Protein 5HEE (pdb70)

Structure (mmCIF, N/CA/C/O backbone):
data_5HEE
#
_entry.id   5HEE
#
_cell.length_a   74.373
_cell.length_b   42.543
_cell.length_c   143.506
_cell.angle_alpha   90.00
_cell.angle_beta   94.47
_cell.angle_gamma   90.00
#
_symmetry.space_group_name_H-M   'C 1 2 1'
#
loop_
_entity.id
_entity.type
_entity.pdbx_description
1 polymer 'Putative uncharacterized protein, TK2203 protein'
2 non-polymer 'ZINC ION'
3 non-polymer GLYCEROL
4 water water
#
loop_
_atom_site.group_PDB
_atom_site.id
_atom_site.type_symbol
_atom_site.label_atom_id
_atom_site.label_alt_id
_atom_site.label_comp_id
_atom_site.label_asym_id
_atom_site.label_entity_id
_atom_site.label_seq_id
_atom_site.pdbx_PDB_ins_code
_atom_site.Cartn_x
_atom_site.Cartn_y
_atom_site.Cartn_z
_atom_site.occupancy
_atom_site.B_iso_or_equiv
_atom_site.auth_seq_id
_atom_site.auth_comp_id
_atom_site.auth_asym_id
_atom_site.auth_atom_id
_atom_site.pdbx_PDB_model_num
ATOM 1 N N . MET A 1 1 ? 71.233 9.926 22.041 1.00 18.22 1 MET A N 1
ATOM 2 C CA . MET A 1 1 ? 71.284 9.944 20.584 1.00 19.08 1 MET A CA 1
ATOM 3 C C . MET A 1 1 ? 69.876 9.697 20.044 1.00 18.97 1 MET A C 1
ATOM 4 O O . MET A 1 1 ? 69.248 8.695 20.384 1.00 19.27 1 MET A O 1
ATOM 9 N N . LEU A 1 2 ? 69.380 10.619 19.221 1.00 16.19 2 LEU A N 1
ATOM 10 C CA . LEU A 1 2 ? 68.039 10.499 18.649 1.00 19.04 2 LEU A CA 1
ATOM 11 C C . LEU A 1 2 ? 68.156 9.791 17.320 1.00 18.42 2 LEU A C 1
ATOM 12 O O . LEU A 1 2 ? 68.572 10.391 16.329 1.00 23.26 2 LEU A O 1
ATOM 17 N N . PHE A 1 3 ? 67.823 8.510 17.270 1.00 18.64 3 PHE A N 1
ATOM 18 C CA . PHE A 1 3 ? 68.116 7.816 16.021 1.00 26.78 3 PHE A CA 1
ATOM 19 C C . PHE A 1 3 ? 66.930 7.709 15.086 1.00 26.05 3 PHE A C 1
ATOM 20 O O . PHE A 1 3 ? 67.075 7.238 13.962 1.00 26.85 3 PHE A O 1
ATOM 28 N N . GLY A 1 4 ? 65.765 8.167 15.533 1.00 21.01 4 GLY A N 1
ATOM 29 C CA . GLY A 1 4 ? 64.614 8.180 14.654 1.00 19.08 4 GLY A CA 1
ATOM 30 C C . GLY A 1 4 ? 63.393 8.855 15.233 1.00 17.70 4 GLY A C 1
ATOM 31 O O . GLY A 1 4 ? 63.278 9.045 16.454 1.00 16.20 4 GLY A O 1
ATOM 32 N N . ILE A 1 5 ? 62.487 9.233 14.343 1.00 17.67 5 ILE A N 1
ATOM 33 C CA . ILE A 1 5 ? 61.210 9.798 14.722 1.00 16.27 5 ILE A CA 1
ATOM 34 C C . ILE A 1 5 ? 60.112 9.040 13.994 1.00 14.60 5 ILE A C 1
ATOM 35 O O . ILE A 1 5 ? 60.210 8.791 12.780 1.00 15.34 5 ILE A O 1
ATOM 40 N N . GLY A 1 6 ? 59.071 8.657 14.729 1.00 16.27 6 GLY A N 1
ATOM 41 C CA . GLY A 1 6 ? 57.923 7.984 14.148 1.00 14.75 6 GLY A CA 1
ATOM 42 C C . GLY A 1 6 ? 56.649 8.759 14.424 1.00 14.60 6 GLY A C 1
ATOM 43 O O . GLY A 1 6 ? 56.292 8.956 15.593 1.00 15.34 6 GLY A O 1
ATOM 44 N N . LEU A 1 7 ? 55.984 9.227 13.370 1.00 14.33 7 LEU A N 1
ATOM 45 C CA . LEU A 1 7 ? 54.656 9.824 13.490 1.00 13.88 7 LEU A CA 1
ATOM 46 C C . LEU A 1 7 ? 53.670 8.671 13.354 1.00 16.14 7 LEU A C 1
ATOM 47 O O . LEU A 1 7 ? 53.714 7.929 12.377 1.00 15.60 7 LEU A O 1
ATOM 52 N N . MET A 1 8 ? 52.808 8.492 14.349 1.00 13.43 8 MET A N 1
ATOM 53 C CA . MET A 1 8 ? 51.933 7.330 14.410 1.00 13.36 8 MET A CA 1
ATOM 54 C C . MET A 1 8 ? 50.532 7.770 14.785 1.00 13.41 8 MET A C 1
ATOM 55 O O . MET A 1 8 ? 50.369 8.701 15.578 1.00 14.10 8 MET A O 1
ATOM 60 N N . PRO A 1 9 ? 49.512 7.111 14.219 1.00 12.34 9 PRO A N 1
ATOM 61 C CA . PRO A 1 9 ? 48.122 7.446 14.516 1.00 13.51 9 PRO A CA 1
ATOM 62 C C . PRO A 1 9 ? 47.653 6.762 15.786 1.00 14.26 9 PRO A C 1
ATOM 63 O O . PRO A 1 9 ? 48.355 5.917 16.331 1.00 14.17 9 PRO A O 1
ATOM 67 N N . HIS A 1 10 ? 46.452 7.122 16.223 1.00 15.10 10 HIS A N 1
ATOM 68 C CA . HIS A 1 10 ? 45.848 6.496 17.388 1.00 14.64 10 HIS A CA 1
ATOM 69 C C . HIS A 1 10 ? 44.371 6.232 17.106 1.00 14.84 10 HIS A C 1
ATOM 70 O O . HIS A 1 10 ? 43.501 6.499 17.933 1.00 15.73 10 HIS A O 1
ATOM 77 N N . GLY A 1 11 ? 44.103 5.711 15.913 1.00 13.53 11 GLY A N 1
ATOM 78 C CA . GLY A 1 11 ? 42.773 5.256 15.542 1.00 13.70 11 GLY A CA 1
ATOM 79 C C . GLY A 1 11 ? 42.736 3.744 15.554 1.00 15.36 11 GLY A C 1
ATOM 80 O O . GLY A 1 11 ? 43.680 3.082 15.104 1.00 15.03 11 GLY A O 1
ATOM 81 N N . ASN A 1 12 ? 41.643 3.191 16.076 1.00 13.84 12 ASN A N 1
ATOM 82 C CA . ASN A 1 12 ? 41.454 1.740 16.093 1.00 15.97 12 ASN A CA 1
ATOM 83 C C . ASN A 1 12 ? 41.630 1.025 14.735 1.00 15.81 12 ASN A C 1
ATOM 84 O O . ASN A 1 12 ? 42.142 -0.091 14.714 1.00 17.89 12 ASN A O 1
ATOM 89 N N . PRO A 1 13 ? 41.228 1.661 13.610 1.00 15.25 13 PRO A N 1
ATOM 90 C CA . PRO A 1 13 ? 41.442 0.998 12.308 1.00 16.28 13 PRO A CA 1
ATOM 91 C C . PRO A 1 13 ? 42.896 0.620 12.002 1.00 21.93 13 PRO A C 1
ATOM 92 O O . PRO A 1 13 ? 43.137 -0.342 11.273 1.00 19.66 13 PRO A O 1
ATOM 96 N N . ALA A 1 14 ? 43.859 1.341 12.561 1.00 18.01 14 ALA A N 1
ATOM 97 C CA . ALA A 1 14 ? 45.257 1.012 12.329 1.00 15.97 14 ALA A CA 1
ATOM 98 C C . ALA A 1 14 ? 45.581 -0.398 12.816 1.00 17.20 14 ALA A C 1
ATOM 99 O O . ALA A 1 14 ? 46.495 -1.043 12.303 1.00 18.89 14 ALA A O 1
ATOM 101 N N . LEU A 1 15 ? 44.826 -0.868 13.806 1.00 17.00 15 LEU A N 1
ATOM 102 C CA . LEU A 1 15 ? 45.017 -2.202 14.365 1.00 15.54 15 LEU A CA 1
ATOM 103 C C . LEU A 1 15 ? 44.208 -3.263 13.625 1.00 25.25 15 LEU A C 1
ATOM 104 O O . LEU A 1 15 ? 44.472 -4.456 13.758 1.00 23.28 15 LEU A O 1
ATOM 109 N N . SER A 1 16 ? 43.221 -2.825 12.853 1.00 20.66 16 SER A N 1
ATOM 110 C CA . SER A 1 16 ? 42.345 -3.753 12.142 1.00 23.90 16 SER A CA 1
ATOM 111 C C . SER A 1 16 ? 41.934 -3.162 10.800 1.00 19.64 16 SER A C 1
ATOM 112 O O . SER A 1 16 ? 40.779 -2.768 10.616 1.00 23.57 16 SER A O 1
ATOM 115 N N . PRO A 1 17 ? 42.885 -3.078 9.857 1.00 21.80 17 PRO A N 1
ATOM 116 C CA . PRO A 1 17 ? 42.627 -2.419 8.572 1.00 22.72 17 PRO A CA 1
ATOM 117 C C . PRO A 1 17 ? 41.512 -3.100 7.787 1.00 25.58 17 PRO A C 1
ATOM 118 O O . PRO A 1 17 ? 41.431 -4.328 7.764 1.00 27.90 17 PRO A O 1
ATOM 122 N N . GLU A 1 18 ? 40.659 -2.298 7.161 1.00 22.34 18 GLU A N 1
ATOM 123 C CA . GLU A 1 18 ? 39.531 -2.831 6.411 1.00 28.79 18 GLU A CA 1
ATOM 124 C C . GLU A 1 18 ? 39.629 -2.433 4.949 1.00 27.98 18 GLU A C 1
ATOM 125 O O . GLU A 1 18 ? 38.786 -2.812 4.137 1.00 30.81 18 GLU A O 1
ATOM 131 N N . ASP A 1 19 ? 40.652 -1.656 4.614 1.00 22.55 19 ASP A N 1
ATOM 132 C CA . ASP A 1 19 ? 40.882 -1.288 3.226 1.00 21.75 19 ASP A CA 1
ATOM 133 C C . ASP A 1 19 ? 42.371 -1.214 2.896 1.00 25.42 19 ASP A C 1
ATOM 134 O O . ASP A 1 19 ? 43.220 -1.303 3.790 1.00 24.74 19 ASP A O 1
ATOM 139 N N . LYS A 1 20 ? 42.682 -1.057 1.616 1.00 24.75 20 LYS A N 1
ATOM 140 C CA . LYS A 1 20 ? 44.067 -1.088 1.159 1.00 22.57 20 LYS A CA 1
ATOM 141 C C . LYS A 1 20 ? 44.893 0.096 1.657 1.00 19.85 20 LYS A C 1
ATOM 142 O O . LYS A 1 20 ? 46.086 -0.054 1.914 1.00 21.47 20 LYS A O 1
ATOM 148 N N . GLU A 1 21 ? 44.267 1.261 1.790 1.00 22.24 21 GLU A N 1
ATOM 149 C CA . GLU A 1 21 ? 44.976 2.432 2.302 1.00 21.62 21 GLU A CA 1
ATOM 150 C C . GLU A 1 21 ? 45.364 2.224 3.764 1.00 20.64 21 GLU A C 1
ATOM 151 O O . GLU A 1 21 ? 46.471 2.567 4.172 1.00 20.17 21 GLU A O 1
ATOM 157 N N . THR A 1 22 ? 44.459 1.651 4.550 1.00 19.06 22 THR A N 1
ATOM 158 C CA . THR A 1 22 ? 44.752 1.425 5.964 1.00 17.78 22 THR A CA 1
ATOM 159 C C . THR A 1 22 ? 45.780 0.302 6.121 1.00 20.31 22 THR A C 1
ATOM 160 O O . THR A 1 22 ? 46.611 0.337 7.018 1.00 20.42 22 THR A O 1
ATOM 164 N N . GLU A 1 23 ? 45.743 -0.682 5.225 1.00 20.38 23 GLU A N 1
ATOM 165 C CA . GLU A 1 23 ? 46.765 -1.733 5.226 1.00 17.57 23 GLU A CA 1
ATOM 166 C C . GLU A 1 23 ? 48.165 -1.167 4.969 1.00 21.05 23 GLU A C 1
ATOM 167 O O . GLU A 1 23 ? 49.123 -1.542 5.658 1.00 22.28 23 GLU A O 1
ATOM 173 N N . LYS A 1 24 ? 48.291 -0.266 3.995 1.00 20.44 24 LYS A N 1
ATOM 174 C CA . LYS A 1 24 ? 49.578 0.377 3.727 1.00 18.79 24 LYS A CA 1
ATOM 175 C C . LYS A 1 24 ? 50.025 1.177 4.952 1.00 19.59 24 LYS A C 1
ATOM 176 O O . LYS A 1 24 ? 51.203 1.178 5.308 1.00 19.87 24 LYS A O 1
ATOM 182 N N . LEU A 1 25 ? 49.071 1.846 5.593 1.00 18.19 25 LEU A N 1
ATOM 183 C CA . LEU A 1 25 ? 49.354 2.579 6.819 1.00 18.60 25 LEU A CA 1
ATOM 184 C C . LEU A 1 25 ? 49.921 1.654 7.887 1.00 21.44 25 LEU A C 1
ATOM 185 O O . LEU A 1 25 ? 50.955 1.950 8.482 1.00 19.34 25 LEU A O 1
ATOM 190 N N . ALA A 1 26 ? 49.243 0.538 8.132 1.00 18.29 26 ALA A N 1
ATOM 191 C CA . ALA A 1 26 ? 49.713 -0.433 9.115 1.00 16.94 26 ALA A CA 1
ATOM 192 C C . ALA A 1 26 ? 51.106 -0.966 8.763 1.00 18.94 26 ALA A C 1
ATOM 193 O O . ALA A 1 26 ? 51.927 -1.234 9.648 1.00 20.12 26 ALA A O 1
ATOM 195 N N . GLY A 1 27 ? 51.374 -1.117 7.469 1.00 20.47 27 GLY A N 1
ATOM 196 C CA . GLY A 1 27 ? 52.687 -1.545 7.022 1.00 19.83 27 GLY A CA 1
ATOM 197 C C . GLY A 1 27 ? 53.778 -0.585 7.464 1.00 19.10 27 GLY A C 1
ATOM 198 O O . GLY A 1 27 ? 54.842 -1.010 7.917 1.00 21.16 27 GLY A O 1
ATOM 199 N N . VAL A 1 28 ? 53.520 0.713 7.325 1.00 18.69 28 VAL A N 1
ATOM 200 C CA . VAL A 1 28 ? 54.468 1.736 7.747 1.00 18.28 28 VAL A CA 1
ATOM 201 C C . VAL A 1 28 ? 54.696 1.671 9.261 1.00 18.51 28 VAL A C 1
ATOM 202 O O . VAL A 1 28 ? 55.829 1.800 9.737 1.00 20.28 28 VAL A O 1
ATOM 206 N N . LEU A 1 29 ? 53.618 1.458 10.012 1.00 15.60 29 LEU A N 1
ATOM 207 C CA . LEU A 1 29 ? 53.710 1.400 11.464 1.00 16.40 29 LEU A CA 1
ATOM 208 C C . LEU A 1 29 ? 54.530 0.184 11.900 1.00 19.39 29 LEU A C 1
ATOM 209 O O . LEU A 1 29 ? 55.327 0.254 12.833 1.00 17.57 29 LEU A O 1
ATOM 214 N N . LYS A 1 30 ? 54.335 -0.938 11.212 1.00 18.43 30 LYS A N 1
ATOM 215 C CA . LYS A 1 30 ? 55.145 -2.119 11.475 1.00 19.75 30 LYS A CA 1
ATOM 216 C C . LYS A 1 30 ? 56.622 -1.870 11.167 1.00 20.94 30 LYS A C 1
ATOM 217 O O . LYS A 1 30 ? 57.503 -2.329 11.903 1.00 22.24 30 LYS A O 1
ATOM 223 N N . ASP A 1 31 ? 56.894 -1.119 10.108 1.00 22.54 31 ASP A N 1
ATOM 224 C CA . ASP A 1 31 ? 58.273 -0.784 9.767 1.00 25.62 31 ASP A CA 1
ATOM 225 C C . ASP A 1 31 ? 58.892 0.175 10.782 1.00 22.62 31 ASP A C 1
ATOM 226 O O . ASP A 1 31 ? 60.104 0.149 11.016 1.00 23.09 31 ASP A O 1
ATOM 231 N N . ILE A 1 32 ? 58.068 1.035 11.374 1.00 19.30 32 ILE A N 1
ATOM 232 C CA . ILE A 1 32 ? 58.547 1.903 12.438 1.00 18.62 32 ILE A CA 1
ATOM 233 C C . ILE A 1 32 ? 58.999 1.053 13.615 1.00 19.60 32 ILE A C 1
ATOM 234 O O . ILE A 1 32 ? 60.079 1.260 14.161 1.00 16.76 32 ILE A O 1
ATOM 239 N N . GLY A 1 33 ? 58.177 0.076 13.975 1.00 17.87 33 GLY A N 1
ATOM 240 C CA . GLY A 1 33 ? 58.516 -0.854 15.034 1.00 16.05 33 GLY A CA 1
ATOM 241 C C . GLY A 1 33 ? 59.838 -1.543 14.774 1.00 21.15 33 GLY A C 1
ATOM 242 O O . GLY A 1 33 ? 60.684 -1.626 15.661 1.00 22.19 33 GLY A O 1
ATOM 243 N N . LYS A 1 34 ? 60.026 -2.023 13.549 1.00 20.48 34 LYS A N 1
ATOM 244 C CA . LYS A 1 34 ? 61.269 -2.712 13.203 1.00 20.62 34 LYS A CA 1
ATOM 245 C C . LYS A 1 34 ? 62.457 -1.774 13.299 1.00 21.69 34 LYS A C 1
ATOM 246 O O . LYS A 1 34 ? 63.495 -2.128 13.859 1.00 24.33 34 LYS A O 1
ATOM 252 N N . ALA A 1 35 ? 62.296 -0.574 12.757 1.00 19.33 35 ALA A N 1
ATOM 253 C CA . ALA A 1 35 ? 63.375 0.403 12.715 1.00 20.98 35 ALA A CA 1
ATOM 254 C C . ALA A 1 35 ? 63.868 0.762 14.108 1.00 24.65 35 ALA A C 1
ATOM 255 O O . ALA A 1 35 ? 65.048 1.059 14.302 1.00 24.14 35 ALA A O 1
ATOM 257 N N . PHE A 1 36 ? 62.963 0.718 15.081 1.00 20.13 36 PHE A N 1
ATOM 258 C CA . PHE A 1 36 ? 63.263 1.212 16.419 1.00 17.97 36 PHE A CA 1
ATOM 259 C C . PHE A 1 36 ? 63.496 0.115 17.446 1.00 24.68 36 PHE A C 1
ATOM 260 O O . PHE A 1 36 ? 63.601 0.398 18.643 1.00 22.66 36 PHE A O 1
ATOM 268 N N . SER A 1 37 ? 63.576 -1.129 16.987 1.00 25.98 37 SER A N 1
ATOM 269 C CA . SER A 1 37 ? 63.645 -2.269 17.898 1.00 30.72 37 SER A CA 1
ATOM 270 C C . SER A 1 37 ? 64.922 -2.297 18.743 1.00 27.14 37 SER A C 1
ATOM 271 O O . SER A 1 37 ? 64.965 -2.957 19.780 1.00 30.46 37 SER A O 1
ATOM 274 N N . ASP A 1 38 ? 65.952 -1.582 18.301 1.00 29.14 38 ASP A N 1
ATOM 275 C CA . ASP A 1 38 ? 67.220 -1.550 19.031 1.00 34.43 38 ASP A CA 1
ATOM 276 C C . ASP A 1 38 ? 67.369 -0.263 19.856 1.00 32.05 38 ASP A C 1
ATOM 277 O O . ASP A 1 38 ? 68.447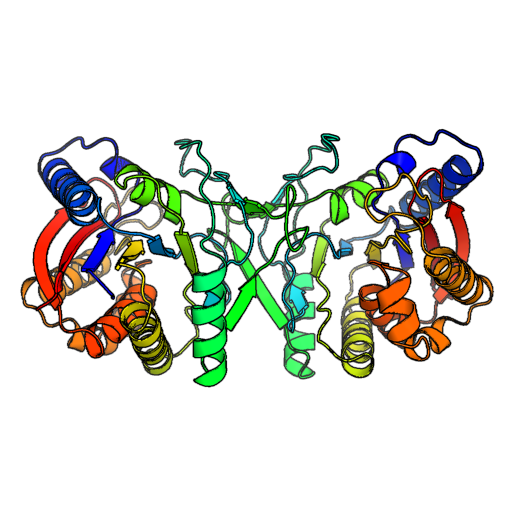 0.048 20.361 1.00 28.85 38 ASP A O 1
ATOM 282 N N . ALA A 1 39 ? 66.279 0.485 19.992 1.00 25.01 39 ALA A N 1
ATOM 283 C CA . ALA A 1 39 ? 66.280 1.653 20.866 1.00 18.94 39 ALA A CA 1
ATOM 284 C C . ALA A 1 39 ? 66.459 1.219 22.314 1.00 20.13 39 ALA A C 1
ATOM 285 O O . ALA A 1 39 ? 66.060 0.119 22.689 1.00 20.60 39 ALA A O 1
ATOM 287 N N . ASP A 1 40 ? 67.058 2.082 23.127 1.00 15.39 40 ASP A N 1
ATOM 288 C CA . ASP A 1 40 ? 67.081 1.869 24.575 1.00 15.36 40 ASP A CA 1
ATOM 289 C C . ASP A 1 40 ? 65.782 2.342 25.215 1.00 15.96 40 ASP A C 1
ATOM 290 O O . ASP A 1 40 ? 65.241 1.683 26.100 1.00 18.71 40 ASP A O 1
ATOM 295 N N . SER A 1 41 ? 65.299 3.497 24.775 1.00 15.85 41 SER A N 1
ATOM 296 C CA . SER A 1 41 ? 64.072 4.080 25.313 1.00 15.44 41 SER A CA 1
ATOM 297 C C . SER A 1 41 ? 63.297 4.780 24.216 1.00 14.78 41 SER A C 1
ATOM 298 O O . SER A 1 41 ? 63.870 5.156 23.188 1.00 15.47 41 SER A O 1
ATOM 301 N N . TYR A 1 42 ? 61.994 4.952 24.438 1.00 14.77 42 TYR A N 1
ATOM 302 C CA . TYR A 1 42 ? 61.165 5.804 23.607 1.00 14.59 42 TYR A CA 1
ATOM 303 C C . TYR A 1 42 ? 60.745 7.051 24.366 1.00 13.84 42 TYR A C 1
ATOM 304 O O . TYR A 1 42 ? 60.565 7.016 25.587 1.00 15.73 42 TYR A O 1
ATOM 313 N N . VAL A 1 43 ? 60.568 8.142 23.639 1.00 12.17 43 VAL A N 1
ATOM 314 C CA . VAL A 1 43 ? 59.852 9.309 24.128 1.00 12.41 43 VAL A CA 1
ATOM 315 C C . VAL A 1 43 ? 58.567 9.396 23.310 1.00 13.39 43 VAL A C 1
ATOM 316 O O . VAL A 1 43 ? 58.596 9.333 22.082 1.00 14.11 43 VAL A O 1
ATOM 320 N N . LEU A 1 44 ? 57.434 9.475 23.998 1.00 11.98 44 LEU A N 1
ATOM 321 C CA . LEU A 1 44 ? 56.135 9.443 23.347 1.00 11.80 44 LEU A CA 1
ATOM 322 C C . LEU A 1 44 ? 55.328 10.686 23.686 1.00 10.77 44 LEU A C 1
ATOM 323 O O . LEU A 1 44 ? 55.059 10.943 24.867 1.00 12.44 44 LEU A O 1
ATOM 328 N N . ILE A 1 45 ? 54.965 11.463 22.673 1.00 12.10 45 ILE A N 1
ATOM 329 C CA . ILE A 1 45 ? 54.120 12.634 22.878 1.00 11.78 45 ILE A CA 1
ATOM 330 C C . ILE A 1 45 ? 52.702 12.288 22.471 1.00 11.39 45 ILE A C 1
ATOM 331 O O . ILE A 1 45 ? 52.468 11.910 21.318 1.00 12.69 45 ILE A O 1
ATOM 336 N N . SER A 1 46 ? 51.765 12.398 23.410 1.00 11.05 46 SER A N 1
ATOM 337 C CA . SER A 1 46 ? 50.385 12.015 23.157 1.00 10.94 46 SER A CA 1
ATOM 338 C C . SER A 1 46 ? 49.414 13.132 23.478 1.00 12.22 46 SER A C 1
ATOM 339 O O . SER A 1 46 ? 49.580 13.828 24.483 1.00 12.15 46 SER A O 1
ATOM 342 N N . PRO A 1 47 ? 48.369 13.297 22.652 1.00 11.25 47 PRO A N 1
ATOM 343 C CA . PRO A 1 47 ? 47.365 14.339 22.874 1.00 10.87 47 PRO A CA 1
ATOM 344 C C . PRO A 1 47 ? 46.130 13.841 23.615 1.00 10.79 47 PRO A C 1
ATOM 345 O O . PRO A 1 47 ? 45.194 14.616 23.834 1.00 13.32 47 PRO A O 1
ATOM 349 N N . HIS A 1 48 ? 46.119 12.568 23.991 1.00 11.70 48 HIS A N 1
ATOM 350 C CA . HIS A 1 48 ? 44.942 11.987 24.633 1.00 12.45 48 HIS A CA 1
ATOM 351 C C . HIS A 1 48 ? 45.209 11.439 26.012 1.00 13.39 48 HIS A C 1
ATOM 352 O O . HIS A 1 48 ? 44.516 10.540 26.476 1.00 15.03 48 HIS A O 1
ATOM 359 N N . ASN A 1 49 ? 46.222 11.979 26.667 1.00 11.92 49 ASN A N 1
ATOM 360 C CA . ASN A 1 49 ? 46.437 11.641 28.054 1.00 12.22 49 ASN A CA 1
ATOM 361 C C . ASN A 1 49 ? 46.046 12.881 28.859 1.00 11.89 49 ASN A C 1
ATOM 362 O O . ASN A 1 49 ? 45.050 13.539 28.532 1.00 12.23 49 ASN A O 1
ATOM 367 N N . VAL A 1 50 ? 46.825 13.232 29.873 1.00 12.49 50 VAL A N 1
ATOM 368 C CA . VAL A 1 50 ? 46.549 14.459 30.610 1.00 10.41 50 VAL A CA 1
ATOM 369 C C . VAL A 1 50 ? 46.721 15.650 29.673 1.00 14.03 50 VAL A C 1
ATOM 370 O O . VAL A 1 50 ? 47.612 15.663 28.823 1.00 13.04 50 VAL A O 1
ATOM 374 N N . ARG A 1 51 ? 45.837 16.628 29.818 1.00 11.57 51 ARG A N 1
ATOM 375 C CA . ARG A 1 51 ? 45.848 17.793 28.954 1.00 14.31 51 ARG A CA 1
ATOM 376 C C . ARG A 1 51 ? 45.754 19.042 29.812 1.00 14.81 51 ARG A C 1
ATOM 377 O O . ARG A 1 51 ? 44.734 19.275 30.470 1.00 16.32 51 ARG A O 1
ATOM 385 N N . ILE A 1 52 ? 46.831 19.818 29.833 1.00 12.24 52 ILE A N 1
ATOM 386 C CA . ILE A 1 52 ? 46.868 21.085 30.569 1.00 11.46 52 ILE A CA 1
ATOM 387 C C . ILE A 1 52 ? 46.897 22.205 29.530 1.00 13.75 52 ILE A C 1
ATOM 388 O O . ILE A 1 52 ? 47.531 22.055 28.486 1.00 15.91 52 ILE A O 1
ATOM 393 N N . SER A 1 53 ? 46.173 23.292 29.787 1.00 13.22 53 SER A N 1
ATOM 394 C CA . SER A 1 53 ? 46.045 24.361 28.793 1.00 15.30 53 SER A CA 1
ATOM 395 C C . SER A 1 53 ? 47.404 24.947 28.411 1.00 14.69 53 SER A C 1
ATOM 396 O O . SER A 1 53 ? 47.681 25.193 27.216 1.00 16.07 53 SER A O 1
ATOM 399 N N . ASP A 1 54 ? 48.250 25.145 29.414 1.00 15.79 54 ASP A N 1
ATOM 400 C CA . ASP A 1 54 ? 49.409 26.021 29.279 1.00 15.33 54 ASP A CA 1
ATOM 401 C C . ASP A 1 54 ? 50.719 25.465 29.849 1.00 15.20 54 ASP A C 1
ATOM 402 O O . ASP A 1 54 ? 51.676 26.212 30.034 1.00 16.10 54 ASP A O 1
ATOM 407 N N . HIS A 1 55 ? 50.766 24.162 30.124 1.00 13.04 55 HIS A N 1
ATOM 408 C CA . HIS A 1 55 ? 51.996 23.516 30.579 1.00 14.06 55 HIS A CA 1
ATOM 409 C C . HIS A 1 55 ? 52.163 22.194 29.867 1.00 13.76 55 HIS A C 1
ATOM 410 O O . HIS A 1 55 ? 51.187 21.464 29.688 1.00 14.35 55 HIS A O 1
ATOM 417 N N . LEU A 1 56 ? 53.397 21.887 29.472 1.00 12.09 56 LEU A N 1
ATOM 418 C CA . LEU A 1 56 ? 53.716 20.572 28.924 1.00 12.84 56 LEU A CA 1
ATOM 419 C C . LEU A 1 56 ? 53.879 19.578 30.064 1.00 12.64 56 LEU A C 1
ATOM 420 O O . LEU A 1 56 ? 54.561 19.860 31.057 1.00 12.68 56 LEU A O 1
ATOM 425 N N . GLY A 1 57 ? 53.252 18.415 29.937 1.00 10.38 57 GLY A N 1
ATOM 426 C CA . GLY A 1 57 ? 53.343 17.411 30.981 1.00 10.88 57 GLY A CA 1
ATOM 427 C C . GLY A 1 57 ? 54.516 16.473 30.781 1.00 10.60 57 GLY A C 1
ATOM 428 O O . GLY A 1 57 ? 54.789 16.048 29.645 1.00 12.01 57 GLY A O 1
ATOM 429 N N . VAL A 1 58 ? 55.225 16.179 31.868 1.00 12.13 58 VAL A N 1
ATOM 430 C CA . VAL A 1 58 ? 56.230 15.124 31.886 1.00 10.63 58 VAL A CA 1
ATOM 431 C C . VAL A 1 58 ? 55.820 14.123 32.969 1.00 11.02 58 VAL A C 1
ATOM 432 O O . VAL A 1 58 ? 55.842 14.430 34.168 1.00 11.70 58 VAL A O 1
ATOM 436 N N . ILE A 1 59 ? 55.432 12.924 32.560 1.00 11.51 59 ILE A N 1
ATOM 437 C CA . ILE A 1 59 ? 54.960 11.940 33.533 1.00 10.78 59 ILE A CA 1
ATOM 438 C C . ILE A 1 59 ? 56.167 11.280 34.201 1.00 12.21 59 ILE A C 1
ATOM 439 O O . ILE A 1 59 ? 57.058 10.747 33.532 1.00 12.85 59 ILE A O 1
ATOM 444 N N A MET A 1 60 ? 56.226 11.328 35.526 0.42 11.25 60 MET A N 1
ATOM 445 N N B MET A 1 60 ? 56.177 11.331 35.534 0.58 11.22 60 MET A N 1
ATOM 446 C CA A MET A 1 60 ? 57.358 10.716 36.216 0.42 12.99 60 MET A CA 1
ATOM 447 C CA B MET A 1 60 ? 57.282 10.817 36.341 0.58 12.61 60 MET A CA 1
ATOM 448 C C A MET A 1 60 ? 56.956 9.545 37.112 0.42 12.73 60 MET A C 1
ATOM 449 C C B MET A 1 60 ? 56.970 9.492 37.011 0.58 12.59 60 MET A C 1
ATOM 450 O O A MET A 1 60 ? 57.780 9.022 37.866 0.42 13.76 60 MET A O 1
ATOM 451 O O B MET A 1 60 ? 57.868 8.816 37.526 0.58 14.12 60 MET A O 1
ATOM 460 N N . ALA A 1 61 ? 55.692 9.137 37.033 1.00 12.44 61 ALA A N 1
ATOM 461 C CA . ALA A 1 61 ? 55.253 7.924 37.715 1.00 12.13 61 ALA A CA 1
ATOM 462 C C . ALA A 1 61 ? 55.983 6.719 37.151 1.00 13.45 61 ALA A C 1
ATOM 463 O O . ALA A 1 61 ? 56.265 6.669 35.956 1.00 15.13 61 ALA A O 1
ATOM 465 N N . GLN A 1 62 ? 56.321 5.772 38.013 1.00 13.12 62 GLN A N 1
ATOM 466 C CA . GLN A 1 62 ? 57.161 4.644 37.600 1.00 16.54 62 GLN A CA 1
ATOM 467 C C . GLN A 1 62 ? 56.501 3.720 36.582 1.00 16.64 62 GLN A C 1
ATOM 468 O O . GLN A 1 62 ? 57.147 3.281 35.617 1.00 16.86 62 GLN A O 1
ATOM 474 N N . HIS A 1 63 ? 55.227 3.412 36.804 1.00 13.58 63 HIS A N 1
ATOM 475 C CA . HIS A 1 63 ? 54.539 2.370 36.047 1.00 14.06 63 HIS A CA 1
ATOM 476 C C . HIS A 1 63 ? 53.400 2.930 35.211 1.00 15.27 63 HIS A C 1
ATOM 477 O O . HIS A 1 63 ? 52.464 3.552 35.735 1.00 17.17 63 HIS A O 1
ATOM 484 N N . LEU A 1 64 ? 53.487 2.735 33.902 1.00 12.05 64 LEU A N 1
ATOM 485 C CA . LEU A 1 64 ? 52.486 3.271 32.995 1.00 12.54 64 LEU A CA 1
ATOM 486 C C . LEU A 1 64 ? 51.553 2.136 32.627 1.00 17.22 64 LEU A C 1
ATOM 487 O O . LEU A 1 64 ? 51.971 1.152 32.012 1.00 16.26 64 LEU A O 1
ATOM 492 N N . ILE A 1 65 ? 50.285 2.268 33.003 1.00 13.26 65 ILE A N 1
ATOM 493 C CA . ILE A 1 65 ? 49.370 1.137 32.987 1.00 14.03 65 ILE A CA 1
ATOM 494 C C . ILE A 1 65 ? 48.150 1.404 32.112 1.00 13.45 65 ILE A C 1
ATOM 495 O O . ILE A 1 65 ? 47.471 2.417 32.265 1.00 12.76 65 ILE A O 1
ATOM 500 N N A SER A 1 66 ? 47.876 0.489 31.186 0.67 13.53 66 SER A N 1
ATOM 501 N N B SER A 1 66 ? 47.868 0.491 31.188 0.33 13.55 66 SER A N 1
ATOM 502 C CA A SER A 1 66 ? 46.696 0.597 30.340 0.67 13.19 66 SER A CA 1
ATOM 503 C CA B SER A 1 66 ? 46.701 0.617 30.322 0.33 13.27 66 SER A CA 1
ATOM 504 C C A SER A 1 66 ? 45.425 0.871 31.149 0.67 12.40 66 SER A C 1
ATOM 505 C C B SER A 1 66 ? 45.414 0.855 31.119 0.33 12.52 66 SER A C 1
ATOM 506 O O A SER A 1 66 ? 45.135 0.170 32.125 0.67 14.21 66 SER A O 1
ATOM 507 O O B SER A 1 66 ? 45.100 0.110 32.050 0.33 14.28 66 SER A O 1
ATOM 512 N N . TRP A 1 67 ? 44.682 1.900 30.748 1.00 12.28 67 TRP A N 1
ATOM 513 C CA . TRP A 1 67 ? 43.463 2.284 31.460 1.00 12.79 67 TRP A CA 1
ATOM 514 C C . TRP A 1 67 ? 42.249 2.557 30.561 1.00 15.72 67 TRP A C 1
ATOM 515 O O . TRP A 1 67 ? 41.145 2.118 30.867 1.00 18.92 67 TRP A O 1
ATOM 526 N N . LEU A 1 68 ? 42.440 3.278 29.459 1.00 12.17 68 LEU A N 1
ATOM 527 C CA . LEU A 1 68 ? 41.302 3.797 28.716 1.00 13.08 68 LEU A CA 1
ATOM 528 C C . LEU A 1 68 ? 41.458 3.578 27.222 1.00 13.20 68 LEU A C 1
ATOM 529 O O . LEU A 1 68 ? 42.163 4.312 26.536 1.00 15.42 68 LEU A O 1
ATOM 534 N N . GLY A 1 69 ? 40.782 2.562 26.711 1.00 13.94 69 GLY A N 1
ATOM 535 C CA . GLY A 1 69 ? 40.736 2.360 25.278 1.00 15.97 69 GLY A CA 1
ATOM 536 C C . GLY A 1 69 ? 39.646 3.187 24.626 1.00 13.85 69 GLY A C 1
ATOM 537 O O . GLY A 1 69 ? 38.785 3.755 25.308 1.00 16.82 69 GLY A O 1
ATOM 538 N N . PHE A 1 70 ? 39.683 3.256 23.300 1.00 14.96 70 PHE A N 1
ATOM 539 C CA . PHE A 1 70 ? 38.685 4.001 22.546 1.00 14.68 70 PHE A CA 1
ATOM 540 C C . PHE A 1 70 ? 37.631 3.020 22.062 1.00 16.77 70 PHE A C 1
ATOM 541 O O . PHE A 1 70 ? 37.973 1.953 21.562 1.00 15.79 70 PHE A O 1
ATOM 549 N N . GLU A 1 71 ? 36.361 3.377 22.240 1.00 16.96 71 GLU A N 1
ATOM 550 C CA . GLU A 1 71 ? 35.252 2.563 21.743 1.00 16.21 71 GLU A CA 1
ATOM 551 C C . GLU A 1 71 ? 35.368 1.093 22.153 1.00 16.52 71 GLU A C 1
ATOM 552 O O . GLU A 1 71 ? 35.113 0.183 21.359 1.00 19.09 71 GLU A O 1
ATOM 558 N N . GLY A 1 72 ? 35.746 0.886 23.413 1.00 16.88 72 GLY A N 1
ATOM 559 C CA . GLY A 1 72 ? 35.779 -0.430 24.019 1.00 19.57 72 GLY A CA 1
ATOM 560 C C . GLY A 1 72 ? 36.913 -1.322 23.570 1.00 18.63 72 GLY A C 1
ATOM 561 O O . GLY A 1 72 ? 36.974 -2.484 23.963 1.00 19.75 72 GLY A O 1
ATOM 562 N N . VAL A 1 73 ? 37.814 -0.796 22.746 1.00 17.24 73 VAL A N 1
ATOM 563 C CA . VAL A 1 73 ? 38.939 -1.604 22.286 1.00 19.02 73 VAL A CA 1
ATOM 564 C C . VAL A 1 73 ? 40.046 -1.524 23.324 1.00 18.17 73 VAL A C 1
ATOM 565 O O . VAL A 1 73 ? 40.754 -0.516 23.440 1.00 17.41 73 VAL A O 1
ATOM 569 N N . GLU A 1 74 ? 40.139 -2.583 24.118 1.00 18.60 74 GLU A N 1
ATOM 570 C CA . GLU A 1 74 ? 41.063 -2.660 25.230 1.00 25.49 74 GLU A CA 1
ATOM 571 C C . GLU A 1 74 ? 42.393 -3.222 24.765 1.00 24.00 74 GLU A C 1
ATOM 572 O O . GLU A 1 74 ? 42.458 -4.223 24.057 1.00 26.58 74 GLU A O 1
ATOM 578 N N . LEU A 1 75 ? 43.453 -2.547 25.169 1.00 18.44 75 LEU A N 1
ATOM 579 C CA . LEU A 1 75 ? 44.805 -2.939 24.837 1.00 18.33 75 LEU A CA 1
ATOM 580 C C . LEU A 1 75 ? 45.552 -3.005 26.151 1.00 18.27 75 LEU A C 1
ATOM 581 O O . LEU A 1 75 ? 46.184 -2.040 26.565 1.00 17.96 75 LEU A O 1
ATOM 586 N N . PRO A 1 76 ? 45.460 -4.147 26.843 1.00 20.72 76 PRO A N 1
ATOM 587 C CA . PRO A 1 76 ? 46.074 -4.271 28.167 1.00 19.67 76 PRO A CA 1
ATOM 588 C C . PRO A 1 76 ? 47.592 -4.276 28.075 1.00 22.61 76 PRO A C 1
ATOM 589 O O . PRO A 1 76 ? 48.154 -4.614 27.035 1.00 29.01 76 PRO A O 1
ATOM 593 N N . GLY A 1 77 ? 48.249 -3.883 29.157 1.00 23.17 77 GLY A N 1
ATOM 594 C CA . GLY A 1 77 ? 49.695 -3.853 29.178 1.00 20.91 77 GLY A CA 1
ATOM 595 C C . GLY A 1 77 ? 50.250 -2.814 30.126 1.00 19.16 77 GLY A C 1
ATOM 596 O O . GLY A 1 77 ? 49.551 -1.878 30.529 1.00 18.92 77 GLY A O 1
ATOM 597 N N . GLU A 1 78 ? 51.515 -2.989 30.487 1.00 17.33 78 GLU A N 1
ATOM 598 C CA . GLU A 1 78 ? 52.205 -2.075 31.384 1.00 17.07 78 GLU A CA 1
ATOM 599 C C . GLU A 1 78 ? 53.583 -1.750 30.827 1.00 18.65 78 GLU A C 1
ATOM 600 O O . GLU A 1 78 ? 54.275 -2.630 30.305 1.00 18.76 78 GLU A O 1
ATOM 606 N N . TRP A 1 79 ? 53.968 -0.480 30.927 1.00 14.63 79 TRP A N 1
ATOM 607 C CA . TRP A 1 79 ? 55.259 -0.003 30.475 1.00 17.04 79 TRP A CA 1
ATOM 608 C C . TRP A 1 79 ? 55.922 0.679 31.663 1.00 15.08 79 TRP A C 1
ATOM 609 O O . TRP A 1 79 ? 55.264 0.965 32.677 1.00 16.57 79 TRP A O 1
ATOM 620 N N . GLU A 1 80 ? 57.224 0.904 31.562 1.00 15.72 80 GLU A N 1
ATOM 621 C CA . GLU A 1 80 ? 57.970 1.549 32.634 1.00 15.58 80 GLU A CA 1
ATOM 622 C C . GLU A 1 80 ? 58.492 2.901 32.186 1.00 17.87 80 GLU A C 1
ATOM 623 O O . GLU A 1 80 ? 58.944 3.057 31.050 1.00 18.07 80 GLU A O 1
ATOM 629 N N . THR A 1 81 ? 58.420 3.882 33.073 1.00 13.95 81 THR A N 1
ATOM 630 C CA . THR A 1 81 ? 59.015 5.181 32.803 1.00 13.84 81 THR A CA 1
ATOM 631 C C . THR A 1 81 ? 60.536 5.150 32.922 1.00 13.72 81 THR A C 1
ATOM 632 O O . THR A 1 81 ? 61.093 4.590 33.874 1.00 16.07 81 THR A O 1
ATOM 636 N N . ASP A 1 82 ? 61.209 5.751 31.943 1.00 13.56 82 ASP A N 1
ATOM 637 C CA . ASP A 1 82 ? 62.636 5.998 32.055 1.00 13.49 82 ASP A CA 1
ATOM 638 C C . ASP A 1 82 ? 62.750 7.270 32.876 1.00 15.80 82 ASP A C 1
ATOM 639 O O . ASP A 1 82 ? 62.662 8.383 32.343 1.00 14.14 82 ASP A O 1
ATOM 644 N N . ARG A 1 83 ? 62.918 7.106 34.187 1.00 14.35 83 ARG A N 1
ATOM 645 C CA . ARG A 1 83 ? 62.888 8.243 35.105 1.00 12.50 83 ARG A CA 1
ATOM 646 C C . ARG A 1 83 ? 64.054 9.198 34.936 1.00 13.63 83 ARG A C 1
ATOM 647 O O . ARG A 1 83 ? 63.887 10.414 35.045 1.00 15.84 83 ARG A O 1
ATOM 655 N N . GLY A 1 84 ? 65.237 8.651 34.685 1.00 16.34 84 GLY A N 1
ATOM 656 C CA . GLY A 1 84 ? 66.388 9.499 34.439 1.00 16.75 84 GLY A CA 1
ATOM 657 C C . GLY A 1 84 ? 66.163 10.421 33.248 1.00 15.74 84 GLY A C 1
ATOM 658 O O . GLY A 1 84 ? 66.399 11.629 33.329 1.00 16.88 84 GLY A O 1
ATOM 659 N N . LEU A 1 85 ? 65.685 9.853 32.143 1.00 14.65 85 LEU A N 1
ATOM 660 C CA . LEU A 1 85 ? 65.454 10.633 30.934 1.00 15.87 85 LEU A CA 1
ATOM 661 C C . LEU A 1 85 ? 64.297 11.616 31.142 1.00 13.74 85 LEU A C 1
ATOM 662 O O . LEU A 1 85 ? 64.349 12.765 30.699 1.00 14.71 85 LEU A O 1
ATOM 667 N N . ALA A 1 86 ? 63.246 11.171 31.831 1.00 13.34 86 ALA A N 1
ATOM 668 C CA . ALA A 1 86 ? 62.113 12.054 32.116 1.00 13.42 86 ALA A CA 1
ATOM 669 C C . ALA A 1 86 ? 62.556 13.280 32.899 1.00 13.71 86 ALA A C 1
ATOM 670 O O . ALA A 1 86 ? 62.135 14.404 32.614 1.00 15.38 86 ALA A O 1
ATOM 672 N N . GLU A 1 87 ? 63.395 13.059 33.908 1.00 15.38 87 GLU A N 1
ATOM 673 C CA . GLU A 1 87 ? 63.925 14.170 34.684 1.00 14.70 87 GLU A CA 1
ATOM 674 C C . GLU A 1 87 ? 64.797 15.099 33.839 1.00 15.17 87 GLU A C 1
ATOM 675 O O . GLU A 1 87 ? 64.726 16.311 33.993 1.00 17.43 87 GLU A O 1
ATOM 681 N N . GLU A 1 88 ? 65.596 14.535 32.935 1.00 15.40 88 GLU A N 1
ATOM 682 C CA . GLU A 1 88 ? 66.391 15.366 32.031 1.00 15.76 88 GLU A CA 1
ATOM 683 C C . GLU A 1 88 ? 65.500 16.255 31.166 1.00 15.36 88 GLU A C 1
ATOM 684 O O . GLU A 1 88 ? 65.808 17.430 30.940 1.00 17.37 88 GLU A O 1
ATOM 690 N N . VAL A 1 89 ? 64.400 15.700 30.673 1.00 14.95 89 VAL A N 1
ATOM 691 C CA . VAL A 1 89 ? 63.521 16.485 29.818 1.00 15.92 89 VAL A CA 1
ATOM 692 C C . VAL A 1 89 ? 62.886 17.625 30.609 1.00 14.94 89 VAL A C 1
ATOM 693 O O . VAL A 1 89 ? 62.910 18.785 30.188 1.00 13.76 89 VAL A O 1
ATOM 697 N N . TYR A 1 90 ? 62.331 17.297 31.773 1.00 15.26 90 TYR A N 1
ATOM 698 C CA . TYR A 1 90 ? 61.701 18.290 32.629 1.00 13.54 90 TYR A CA 1
ATOM 699 C C . TYR A 1 90 ? 62.682 19.387 33.024 1.00 13.76 90 TYR A C 1
ATOM 700 O O . TYR A 1 90 ? 62.352 20.563 32.955 1.00 14.88 90 TYR A O 1
ATOM 709 N N . ASN A 1 91 ? 63.895 19.002 33.418 1.00 14.76 91 ASN A N 1
ATOM 710 C CA . ASN A 1 91 ? 64.868 19.997 33.872 1.00 18.77 91 ASN A CA 1
ATOM 711 C C . ASN A 1 91 ? 65.312 20.915 32.754 1.00 18.07 91 ASN A C 1
ATOM 712 O O . ASN A 1 91 ? 65.494 22.116 32.957 1.00 17.21 91 ASN A O 1
ATOM 717 N N . ALA A 1 92 ? 65.471 20.354 31.562 1.00 16.06 92 ALA A N 1
ATOM 718 C CA . ALA A 1 92 ? 65.884 21.155 30.418 1.00 15.35 92 ALA A CA 1
ATOM 719 C C . ALA A 1 92 ? 64.789 22.157 30.043 1.00 16.42 92 ALA A C 1
ATOM 720 O O . ALA A 1 92 ? 65.054 23.323 29.753 1.00 15.84 92 ALA A O 1
ATOM 722 N N . TRP A 1 93 ? 63.543 21.696 30.053 1.00 16.29 93 TRP A N 1
ATOM 723 C CA . TRP A 1 93 ? 62.429 22.578 29.779 1.00 15.94 93 TRP A CA 1
ATOM 724 C C . TRP A 1 93 ? 62.334 23.690 30.815 1.00 16.50 93 TRP A C 1
ATOM 725 O O . TRP A 1 93 ? 62.115 24.843 30.466 1.00 17.56 93 TRP A O 1
ATOM 736 N N . LYS A 1 94 ? 62.505 23.348 32.091 1.00 15.97 94 LYS A N 1
ATOM 737 C CA . LYS A 1 94 ? 62.471 24.360 33.145 1.00 19.46 94 LYS A CA 1
ATOM 738 C C . LYS A 1 94 ? 63.564 25.400 32.935 1.00 18.77 94 LYS A C 1
ATOM 739 O O . LYS A 1 94 ? 63.320 26.608 33.032 1.00 20.76 94 LYS A O 1
ATOM 745 N N . GLY A 1 95 ? 64.765 24.917 32.635 1.00 18.69 95 GLY A N 1
ATOM 746 C CA . GLY A 1 95 ? 65.899 25.790 32.383 1.00 23.90 95 GLY A CA 1
ATOM 747 C C . GLY A 1 95 ? 65.701 26.712 31.196 1.00 25.70 95 GLY A C 1
ATOM 748 O O . GLY A 1 95 ? 66.238 27.826 31.169 1.00 24.72 95 GLY A O 1
ATOM 749 N N . ALA A 1 96 ? 64.934 26.249 30.209 1.00 19.01 96 ALA A N 1
ATOM 750 C CA . ALA A 1 96 ? 64.677 27.015 28.993 1.00 19.22 96 ALA A CA 1
ATOM 751 C C . ALA A 1 96 ? 63.402 27.859 29.070 1.00 18.10 96 ALA A C 1
ATOM 752 O O . ALA A 1 96 ? 62.964 28.423 28.063 1.00 21.72 96 ALA A O 1
ATOM 754 N N . GLU A 1 97 ? 62.809 27.934 30.260 1.00 17.23 97 GLU A N 1
ATOM 755 C CA . GLU A 1 97 ? 61.589 28.708 30.491 1.00 22.05 97 GLU A CA 1
ATOM 756 C C . GLU A 1 97 ? 60.399 28.214 29.657 1.00 22.04 97 GLU A C 1
ATOM 757 O O . GLU A 1 97 ? 59.550 29.003 29.236 1.00 25.49 97 GLU A O 1
ATOM 763 N N . ILE A 1 98 ? 60.353 26.902 29.433 1.00 17.60 98 ILE A N 1
ATOM 764 C CA . ILE A 1 98 ? 59.213 26.254 28.799 1.00 18.74 98 ILE A CA 1
ATOM 765 C C . ILE A 1 98 ? 58.287 25.826 29.927 1.00 14.91 98 ILE A C 1
ATOM 766 O O . ILE A 1 98 ? 58.722 25.100 30.833 1.00 17.62 98 ILE A O 1
ATOM 771 N N . PRO A 1 99 ? 57.021 26.280 29.912 1.00 16.05 99 PRO A N 1
ATOM 772 C CA . PRO A 1 99 ? 56.138 25.909 31.029 1.00 15.58 99 PRO A CA 1
ATOM 773 C C . PRO A 1 99 ? 55.892 24.404 31.060 1.00 14.47 99 PRO A C 1
ATOM 774 O O . PRO A 1 99 ? 55.446 23.831 30.058 1.00 15.46 99 PRO A O 1
ATOM 778 N N . THR A 1 100 ? 56.192 23.770 32.190 1.00 13.80 100 THR A N 1
ATOM 779 C CA . THR A 1 100 ? 56.103 22.319 32.288 1.00 13.23 100 THR A CA 1
ATOM 780 C C . THR A 1 100 ? 55.807 21.913 33.726 1.00 13.19 100 THR A C 1
ATOM 781 O O . THR A 1 100 ? 56.156 22.626 34.651 1.00 14.81 100 THR A O 1
ATOM 785 N N . VAL A 1 101 ? 55.139 20.774 33.893 1.00 12.82 101 VAL A N 1
ATOM 786 C CA . VAL A 1 101 ? 54.923 20.199 35.226 1.00 13.37 101 VAL A CA 1
ATOM 787 C C . VAL A 1 101 ? 55.423 18.765 35.278 1.00 13.08 101 VAL A C 1
ATOM 788 O O . VAL A 1 101 ? 55.350 18.026 34.279 1.00 13.72 101 VAL A O 1
ATOM 792 N N . ASP A 1 102 ? 55.938 18.399 36.449 1.00 13.16 102 ASP A N 1
ATOM 793 C CA . ASP A 1 102 ? 56.394 17.051 36.748 1.00 14.52 102 ASP A CA 1
ATOM 794 C C . ASP A 1 102 ? 55.232 16.291 37.374 1.00 14.82 102 ASP A C 1
ATOM 795 O O . ASP A 1 102 ? 54.772 16.620 38.471 1.00 16.87 102 ASP A O 1
ATOM 800 N N . LEU A 1 103 ? 54.748 15.269 36.687 1.00 11.75 103 LEU A N 1
ATOM 801 C CA . LEU A 1 103 ? 53.520 14.620 37.118 1.00 13.47 103 LEU A CA 1
ATOM 802 C C . LEU A 1 103 ? 53.796 13.282 37.792 1.00 12.27 103 LEU A C 1
ATOM 803 O O . LEU A 1 103 ? 54.130 12.298 37.134 1.00 12.80 103 LEU A O 1
ATOM 808 N N . HIS A 1 104 ? 53.669 13.270 39.113 1.00 10.34 104 HIS A N 1
ATOM 809 C CA . HIS A 1 104 ? 53.664 12.040 39.898 1.00 11.12 104 HIS A CA 1
ATOM 810 C C . HIS A 1 104 ? 52.224 11.672 40.227 1.00 11.87 104 HIS A C 1
ATOM 811 O O . HIS A 1 104 ? 51.306 12.466 40.021 1.00 11.41 104 HIS A O 1
ATOM 818 N N . PHE A 1 105 ? 52.025 10.459 40.733 1.00 12.52 105 PHE A N 1
ATOM 819 C CA . PHE A 1 105 ? 50.676 10.006 41.055 1.00 12.65 105 PHE A CA 1
ATOM 820 C C . PHE A 1 105 ? 50.721 8.991 42.184 1.00 12.72 105 PHE A C 1
ATOM 821 O O . PHE A 1 105 ? 51.461 8.010 42.117 1.00 13.08 105 PHE A O 1
ATOM 829 N N . ALA A 1 106 ? 49.954 9.292 43.238 1.00 13.02 106 ALA A N 1
ATOM 830 C CA . ALA A 1 106 ? 49.723 8.436 44.401 1.00 13.71 106 ALA A CA 1
ATOM 831 C C . ALA A 1 106 ? 50.926 8.337 45.325 1.00 14.14 106 ALA A C 1
ATOM 832 O O . ALA A 1 106 ? 50.880 8.808 46.465 1.00 17.71 106 ALA A O 1
ATOM 834 N N A SER A 1 107 ? 51.999 7.728 44.837 0.54 15.28 107 SER A N 1
ATOM 835 N N B SER A 1 107 ? 51.997 7.725 44.834 0.46 15.29 107 SER A N 1
ATOM 836 C CA A SER A 1 107 ? 53.224 7.587 45.610 0.54 16.53 107 SER A CA 1
ATOM 837 C CA B SER A 1 107 ? 53.220 7.557 45.607 0.46 16.57 107 SER A CA 1
ATOM 838 C C A SER A 1 107 ? 54.389 7.881 44.690 0.54 15.03 107 SER A C 1
ATOM 839 C C B SER A 1 107 ? 54.380 7.898 44.689 0.46 15.04 107 SER A C 1
ATOM 840 O O A SER A 1 107 ? 54.273 7.724 43.475 0.54 15.93 107 SER A O 1
ATOM 841 O O B SER A 1 107 ? 54.249 7.802 43.470 0.46 15.96 107 SER A O 1
ATOM 846 N N . ARG A 1 108 ? 55.514 8.292 45.257 1.00 20.51 108 ARG A N 1
ATOM 847 C CA . ARG A 1 108 ? 56.644 8.686 44.425 1.00 19.71 108 ARG A CA 1
ATOM 848 C C . ARG A 1 108 ? 57.538 7.513 44.022 1.00 18.34 108 ARG A C 1
ATOM 849 O O . ARG A 1 108 ? 58.417 7.671 43.177 1.00 19.01 108 ARG A O 1
ATOM 857 N N . SER A 1 109 ? 57.280 6.332 44.582 1.00 17.37 109 SER A N 1
ATOM 858 C CA . SER A 1 109 ? 57.974 5.109 44.152 1.00 15.89 109 SER A CA 1
ATOM 859 C C . SER A 1 109 ? 57.142 3.877 44.488 1.00 15.33 109 SER A C 1
ATOM 860 O O . SER A 1 109 ? 56.159 3.965 45.215 1.00 18.42 109 SER A O 1
ATOM 863 N N . GLY A 1 110 ? 57.534 2.724 43.959 1.00 16.41 110 GLY A N 1
ATOM 864 C CA . GLY A 1 110 ? 56.837 1.494 44.299 1.00 17.53 110 GLY A CA 1
ATOM 865 C C . GLY A 1 110 ? 55.687 1.196 43.353 1.00 16.92 110 GLY A C 1
ATOM 866 O O . GLY A 1 110 ? 55.488 1.904 42.361 1.00 15.45 110 GLY A O 1
ATOM 867 N N . ARG A 1 111 ? 54.912 0.155 43.654 1.00 17.76 111 ARG A N 1
ATOM 868 C CA . ARG A 1 111 ? 53.840 -0.253 42.751 1.00 18.27 111 ARG A CA 1
ATOM 869 C C . ARG A 1 111 ? 52.733 0.799 42.640 1.00 15.20 111 ARG A C 1
ATOM 870 O O . ARG A 1 111 ? 52.057 0.876 41.607 1.00 16.57 111 ARG A O 1
ATOM 878 N N . TYR A 1 112 ? 52.577 1.639 43.664 1.00 16.43 112 TYR A N 1
ATOM 879 C CA . TYR A 1 112 ? 51.545 2.682 43.611 1.00 14.52 112 TYR A CA 1
ATOM 880 C C . TYR A 1 112 ? 51.942 3.911 42.809 1.00 13.43 112 TYR A C 1
ATOM 881 O O . TYR A 1 112 ? 51.099 4.751 42.537 1.00 14.31 112 TYR A O 1
ATOM 890 N N . SER A 1 113 ? 53.216 4.012 42.438 1.00 12.05 113 SER A N 1
ATOM 891 C CA . SER A 1 113 ? 53.671 5.070 41.534 1.00 11.66 113 SER A CA 1
ATOM 892 C C . SER A 1 113 ? 53.295 4.666 40.121 1.00 14.44 113 SER A C 1
ATOM 893 O O . SER A 1 113 ? 54.055 3.995 39.419 1.00 12.71 113 SER A O 1
ATOM 896 N N . ARG A 1 114 ? 52.099 5.059 39.703 1.00 11.81 114 ARG A N 1
ATOM 897 C CA . ARG A 1 114 ? 51.574 4.599 38.432 1.00 13.30 114 ARG A CA 1
ATOM 898 C C . ARG A 1 114 ? 50.720 5.656 37.760 1.00 12.31 114 ARG A C 1
ATOM 899 O O . ARG A 1 114 ? 50.192 6.553 38.417 1.00 13.43 114 ARG A O 1
ATOM 907 N N . TRP A 1 115 ? 50.596 5.543 36.446 1.00 11.55 115 TRP A N 1
ATOM 908 C CA . TRP A 1 115 ? 49.922 6.555 35.646 1.00 11.90 115 TRP A CA 1
ATOM 909 C C . TRP A 1 115 ? 49.105 5.846 34.564 1.00 12.54 115 TRP A C 1
ATOM 910 O O . TRP A 1 115 ? 49.583 4.878 33.975 1.00 12.28 115 TRP A O 1
ATOM 921 N N . PRO A 1 116 ? 47.865 6.294 34.315 1.00 11.31 116 PRO A N 1
ATOM 922 C CA . PRO A 1 116 ? 47.008 5.619 33.328 1.00 11.00 116 PRO A CA 1
ATOM 923 C C . PRO A 1 116 ? 47.379 5.947 31.889 1.00 11.47 116 PRO A C 1
ATOM 924 O O . PRO A 1 116 ? 47.675 7.106 31.577 1.00 11.34 116 PRO A O 1
ATOM 928 N N . LEU A 1 117 ? 47.319 4.937 31.022 1.00 10.66 117 LEU A N 1
ATOM 929 C CA . LEU A 1 117 ? 47.506 5.132 29.590 1.00 11.93 117 LEU A CA 1
ATOM 930 C C . LEU A 1 117 ? 46.181 5.024 28.842 1.00 12.07 117 LEU A C 1
ATOM 931 O O . LEU A 1 117 ? 45.284 4.275 29.254 1.00 11.92 117 LEU A O 1
ATOM 936 N N . THR A 1 118 ? 46.076 5.750 27.727 1.00 11.90 118 THR A N 1
ATOM 937 C CA . THR A 1 118 ? 44.896 5.706 26.891 1.00 11.72 118 THR A CA 1
ATOM 938 C C . THR A 1 118 ? 45.271 5.248 25.495 1.00 13.30 118 THR A C 1
ATOM 939 O O . THR A 1 118 ? 46.437 5.056 25.183 1.00 12.64 118 THR A O 1
ATOM 943 N N . TRP A 1 119 ? 44.261 5.108 24.650 1.00 11.72 119 TRP A N 1
ATOM 944 C CA . TRP A 1 119 ? 44.446 4.728 23.258 1.00 12.95 119 TRP A CA 1
ATOM 945 C C . TRP A 1 119 ? 45.445 5.639 22.542 1.00 13.04 119 TRP A C 1
ATOM 946 O O . TRP A 1 119 ? 46.089 5.231 21.575 1.00 13.21 119 TRP A O 1
ATOM 957 N N . GLY A 1 120 ? 45.573 6.881 23.008 1.00 12.79 120 GLY A N 1
ATOM 958 C CA . GLY A 1 120 ? 46.512 7.805 22.388 1.00 13.02 120 GLY A CA 1
ATOM 959 C C . GLY A 1 120 ? 47.939 7.293 22.465 1.00 13.03 120 GLY A C 1
ATOM 960 O O . GLY A 1 120 ? 48.761 7.569 21.580 1.00 13.06 120 GLY A O 1
ATOM 961 N N . GLU A 1 121 ? 48.235 6.553 23.535 1.00 11.99 121 GLU A N 1
ATOM 962 C CA . GLU A 1 121 ? 49.539 5.916 23.703 1.00 11.18 121 GLU A CA 1
ATOM 963 C C . GLU A 1 121 ? 49.516 4.448 23.314 1.00 12.47 121 GLU A C 1
ATOM 964 O O . GLU A 1 121 ? 50.446 3.948 22.673 1.00 13.75 121 GLU A O 1
ATOM 970 N N . LEU A 1 122 ? 48.454 3.758 23.704 1.00 12.88 122 LEU A N 1
ATOM 971 C CA . LEU A 1 122 ? 48.375 2.312 23.536 1.00 14.11 122 LEU A CA 1
ATOM 972 C C . LEU A 1 122 ? 48.362 1.862 22.081 1.00 13.57 122 LEU A C 1
ATOM 973 O O . LEU A 1 122 ? 48.954 0.842 21.750 1.00 15.86 122 LEU A O 1
ATOM 978 N N . ILE A 1 123 ? 47.702 2.609 21.203 1.00 13.78 123 ILE A N 1
ATOM 979 C CA . ILE A 1 123 ? 47.683 2.208 19.792 1.00 14.28 123 ILE A CA 1
ATOM 980 C C . ILE A 1 123 ? 49.081 2.280 19.148 1.00 16.44 123 ILE A C 1
ATOM 981 O O . ILE A 1 123 ? 49.546 1.280 18.604 1.00 14.55 123 ILE A O 1
ATOM 986 N N . PRO A 1 124 ? 49.786 3.427 19.251 1.00 13.42 124 PRO A N 1
ATOM 987 C CA . PRO A 1 124 ? 51.177 3.382 18.770 1.00 13.82 124 PRO A CA 1
ATOM 988 C C . PRO A 1 124 ? 52.018 2.288 19.425 1.00 14.49 124 PRO A C 1
ATOM 989 O O . PRO A 1 124 ? 52.804 1.621 18.748 1.00 16.25 124 PRO A O 1
ATOM 993 N N . LEU A 1 125 ? 51.853 2.101 20.727 1.00 14.21 125 LEU A N 1
ATOM 994 C CA . LEU A 1 125 ? 52.662 1.117 21.453 1.00 13.36 125 LEU A CA 1
ATOM 995 C C . LEU A 1 125 ? 52.435 -0.321 20.999 1.00 16.69 125 LEU A C 1
ATOM 996 O O . LEU A 1 125 ? 53.265 -1.192 21.263 1.00 17.10 125 LEU A O 1
ATOM 1001 N N . GLN A 1 126 ? 51.315 -0.582 20.327 1.00 14.33 126 GLN A N 1
ATOM 1002 C CA . GLN A 1 126 ? 51.050 -1.937 19.849 1.00 16.00 126 GLN A CA 1
ATOM 1003 C C . GLN A 1 126 ? 52.088 -2.356 18.822 1.00 17.79 126 GLN A C 1
ATOM 1004 O O . GLN A 1 126 ? 52.366 -3.548 18.670 1.00 20.48 126 GLN A O 1
ATOM 1010 N N . PHE A 1 127 ? 52.652 -1.378 18.118 1.00 16.93 127 PHE A N 1
ATOM 1011 C CA . PHE A 1 127 ? 53.563 -1.651 17.007 1.00 17.11 127 PHE A CA 1
ATOM 1012 C C . PHE A 1 127 ? 55.030 -1.695 17.411 1.00 19.09 127 PHE A C 1
ATOM 1013 O O . PHE A 1 127 ? 55.891 -2.049 16.605 1.00 22.74 127 PHE A O 1
ATOM 1021 N N . LEU A 1 128 ? 55.316 -1.336 18.658 1.00 16.91 128 LEU A N 1
ATOM 1022 C CA . LEU A 1 128 ? 56.696 -1.192 19.109 1.00 19.92 128 LEU A CA 1
ATOM 1023 C C . LEU A 1 128 ? 57.105 -2.267 20.108 1.00 17.26 128 LEU A C 1
ATOM 1024 O O . LEU A 1 128 ? 56.307 -2.681 20.949 1.00 20.39 128 LEU A O 1
ATOM 1029 N N . GLU A 1 129 ? 58.360 -2.710 20.029 1.00 18.60 129 GLU A N 1
ATOM 1030 C CA . GLU A 1 129 ? 58.895 -3.590 21.055 1.00 17.93 129 GLU A CA 1
ATOM 1031 C C . GLU A 1 129 ? 58.920 -2.831 22.374 1.00 20.45 129 GLU A C 1
ATOM 1032 O O . GLU A 1 129 ? 59.226 -1.633 22.410 1.00 19.46 129 GLU A O 1
ATOM 1038 N N . LYS A 1 130 ? 58.596 -3.526 23.452 1.00 19.40 130 LYS A N 1
ATOM 1039 C CA . LYS A 1 130 ? 58.546 -2.887 24.758 1.00 18.08 130 LYS A CA 1
ATOM 1040 C C . LYS A 1 130 ? 59.908 -2.373 25.207 1.00 20.01 130 LYS A C 1
ATOM 1041 O O . LYS A 1 130 ? 60.896 -3.107 25.231 1.00 21.01 130 LYS A O 1
ATOM 1047 N N . LYS A 1 131 ? 59.943 -1.086 25.545 1.00 17.64 131 LYS A N 1
ATOM 1048 C CA . LYS A 1 131 ? 61.126 -0.418 26.070 1.00 17.61 131 LYS A CA 1
ATOM 1049 C C . LYS A 1 131 ? 60.627 0.577 27.105 1.00 17.74 131 LYS A C 1
ATOM 1050 O O . LYS A 1 131 ? 59.450 0.939 27.080 1.00 17.40 131 LYS A O 1
ATOM 1056 N N . PRO A 1 132 ? 61.520 1.045 27.992 1.00 18.62 132 PRO A N 1
ATOM 1057 C CA . PRO A 1 132 ? 61.167 2.160 28.883 1.00 14.45 132 PRO A CA 1
ATOM 1058 C C . PRO A 1 132 ? 60.766 3.398 28.080 1.00 14.95 132 PRO A C 1
ATOM 1059 O O . PRO A 1 132 ? 61.264 3.601 26.956 1.00 15.99 132 PRO A O 1
ATOM 1063 N N . LEU A 1 133 ? 59.858 4.199 28.644 1.00 16.61 133 LEU A N 1
ATOM 1064 C CA . LEU A 1 133 ? 59.218 5.311 27.949 1.00 17.04 133 LEU A CA 1
ATOM 1065 C C . LEU A 1 133 ? 59.296 6.587 28.762 1.00 14.01 133 LEU A C 1
ATOM 1066 O O . LEU A 1 133 ? 59.323 6.537 29.988 1.00 14.27 133 LEU A O 1
ATOM 1071 N N . VAL A 1 134 ? 59.283 7.728 28.083 1.00 12.54 134 VAL A N 1
ATOM 1072 C CA . VAL A 1 134 ? 58.953 8.996 28.723 1.00 12.98 134 VAL A CA 1
ATOM 1073 C C . VAL A 1 134 ? 57.704 9.523 28.030 1.00 13.35 134 VAL A C 1
ATOM 1074 O O . VAL A 1 134 ? 57.720 9.777 26.822 1.00 13.57 134 VAL A O 1
ATOM 1078 N N . LEU A 1 135 ? 56.618 9.659 28.782 1.00 12.29 135 LEU A N 1
ATOM 1079 C CA . LEU A 1 135 ? 55.371 10.188 28.256 1.00 11.00 135 LEU A CA 1
ATOM 1080 C C . LEU A 1 135 ? 55.312 11.695 28.472 1.00 11.25 135 LEU A C 1
ATOM 1081 O O . LEU A 1 135 ? 55.449 12.185 29.596 1.00 11.81 135 LEU A O 1
ATOM 1086 N N . LEU A 1 136 ? 55.086 12.412 27.373 1.00 10.50 136 LEU A N 1
ATOM 1087 C CA . LEU A 1 136 ? 55.003 13.866 27.344 1.00 11.20 136 LEU A CA 1
ATOM 1088 C C . LEU A 1 136 ? 53.663 14.292 26.759 1.00 11.42 136 LEU A C 1
ATOM 1089 O O . LEU A 1 136 ? 53.123 13.618 25.866 1.00 11.49 136 LEU A O 1
ATOM 1094 N N . THR A 1 137 ? 53.139 15.417 27.231 1.00 12.01 137 THR A N 1
ATOM 1095 C CA . THR A 1 137 ? 51.873 15.932 26.713 1.00 13.11 137 THR A CA 1
ATOM 1096 C C . THR A 1 137 ? 51.976 17.373 26.230 1.00 13.30 137 THR A C 1
ATOM 1097 O O . THR A 1 137 ? 52.596 18.222 26.890 1.00 12.03 137 THR A O 1
ATOM 1101 N N . PRO A 1 138 ? 51.369 17.652 25.062 1.00 12.37 138 PRO A N 1
ATOM 1102 C CA . PRO A 1 138 ? 51.390 19.009 24.522 1.00 11.89 138 PRO A CA 1
ATOM 1103 C C . PRO A 1 138 ? 50.401 19.897 25.256 1.00 13.72 138 PRO A C 1
ATOM 1104 O O . PRO A 1 138 ? 49.577 19.396 26.031 1.00 13.57 138 PRO A O 1
ATOM 1108 N N . ALA A 1 139 ? 50.479 21.203 25.015 1.00 14.15 139 ALA A N 1
ATOM 1109 C CA . ALA A 1 139 ? 49.560 22.164 25.607 1.00 16.24 139 ALA A CA 1
ATOM 1110 C C . ALA A 1 139 ? 49.088 23.114 24.509 1.00 18.40 139 ALA A C 1
ATOM 1111 O O . ALA A 1 139 ? 49.899 23.794 23.880 1.00 18.69 139 ALA A O 1
ATOM 1113 N N . ARG A 1 140 ? 47.779 23.161 24.294 1.00 16.33 140 ARG A N 1
ATOM 1114 C CA . ARG A 1 140 ? 47.214 23.845 23.134 1.00 15.85 140 ARG A CA 1
ATOM 1115 C C . ARG A 1 140 ? 47.154 25.371 23.235 1.00 21.33 140 ARG A C 1
ATOM 1116 O O . ARG A 1 140 ? 46.952 26.050 22.226 1.00 23.84 140 ARG A O 1
ATOM 1124 N N . ARG A 1 141 ? 47.337 25.914 24.431 1.00 16.35 141 ARG A N 1
ATOM 1125 C CA . ARG A 1 141 ? 47.347 27.370 24.589 1.00 19.65 141 ARG A CA 1
ATOM 1126 C C . ARG A 1 141 ? 48.751 27.962 24.600 1.00 20.19 141 ARG A C 1
ATOM 1127 O O . ARG A 1 141 ? 48.922 29.154 24.850 1.00 29.37 141 ARG A O 1
ATOM 1135 N N . LEU A 1 142 ? 49.755 27.137 24.330 1.00 17.98 142 LEU A N 1
ATOM 1136 C CA . LEU A 1 142 ? 51.107 27.644 24.130 1.00 17.73 142 LEU A CA 1
ATOM 1137 C C . LEU A 1 142 ? 51.267 28.082 22.669 1.00 20.72 142 LEU A C 1
ATOM 1138 O O . LEU A 1 142 ? 50.637 27.526 21.765 1.00 19.23 142 LEU A O 1
ATOM 1143 N N . SER A 1 143 ? 52.106 29.086 22.444 1.00 19.17 143 SER A N 1
ATOM 1144 C CA . SER A 1 143 ? 52.313 29.604 21.096 1.00 18.16 143 SER A CA 1
ATOM 1145 C C . SER A 1 143 ? 53.084 28.612 20.239 1.00 18.67 143 SER A C 1
ATOM 1146 O O . SER A 1 143 ? 53.746 27.704 20.753 1.00 18.26 143 SER A O 1
ATOM 1149 N N . ARG A 1 144 ? 53.006 28.796 18.923 1.00 18.22 144 ARG A N 1
ATOM 1150 C CA . ARG A 1 144 ? 53.806 28.004 17.995 1.00 17.29 144 ARG A CA 1
ATOM 1151 C C . ARG A 1 144 ? 55.281 28.096 18.341 1.00 14.37 144 ARG A C 1
ATOM 1152 O O . ARG A 1 144 ? 56.005 27.104 18.327 1.00 18.17 144 ARG A O 1
ATOM 1160 N N . GLU A 1 145 ? 55.728 29.312 18.630 1.00 19.25 145 GLU A N 1
ATOM 1161 C CA . GLU A 1 145 ? 57.126 29.554 18.939 1.00 17.24 145 GLU A CA 1
ATOM 1162 C C . GLU A 1 145 ? 57.553 28.777 20.183 1.00 17.74 145 GLU A C 1
ATOM 1163 O O . GLU A 1 145 ? 58.632 28.193 20.210 1.00 17.11 145 GLU A O 1
ATOM 1169 N N . THR A 1 146 ? 56.697 28.755 21.197 1.00 17.55 146 THR A N 1
ATOM 1170 C CA . THR A 1 146 ? 57.025 28.035 22.427 1.00 15.05 146 THR A CA 1
ATOM 1171 C C . THR A 1 146 ? 57.054 26.521 22.197 1.00 15.23 146 THR A C 1
ATOM 1172 O O . THR A 1 146 ? 57.949 25.837 22.688 1.00 16.45 146 THR A O 1
ATOM 1176 N N . LEU A 1 147 ? 56.107 26.010 21.414 1.00 14.72 147 LEU A N 1
ATOM 1177 C CA . LEU A 1 147 ? 56.058 24.581 21.125 1.00 15.68 147 LEU A CA 1
ATOM 1178 C C . LEU A 1 147 ? 57.267 24.124 20.320 1.00 12.64 147 LEU A C 1
ATOM 1179 O O . LEU A 1 147 ? 57.825 23.049 20.553 1.00 13.72 147 LEU A O 1
ATOM 1184 N N . ILE A 1 148 ? 57.668 24.937 19.343 1.00 14.24 148 ILE A N 1
ATOM 1185 C CA . ILE A 1 148 ? 58.836 24.619 18.540 1.00 15.37 148 ILE A CA 1
ATOM 1186 C C . ILE A 1 148 ? 60.103 24.655 19.402 1.00 13.89 148 ILE A C 1
ATOM 1187 O O . ILE A 1 148 ? 60.948 23.753 19.336 1.00 16.35 148 ILE A O 1
ATOM 1192 N N . LYS A 1 149 ? 60.208 25.693 20.232 1.00 16.80 149 LYS A N 1
ATOM 1193 C CA . LYS A 1 149 ? 61.337 25.818 21.146 1.00 14.46 149 LYS A CA 1
ATOM 1194 C C . LYS A 1 149 ? 61.403 24.621 22.102 1.00 13.77 149 LYS A C 1
ATOM 1195 O O . LYS A 1 149 ? 62.477 24.088 22.369 1.00 16.41 149 LYS A O 1
ATOM 1201 N N . ALA A 1 150 ? 60.241 24.186 22.593 1.00 14.12 150 ALA A N 1
ATOM 1202 C CA . ALA A 1 150 ? 60.172 23.003 23.455 1.00 13.35 150 ALA A CA 1
ATOM 1203 C C . ALA A 1 150 ? 60.701 21.768 22.732 1.00 12.52 150 ALA A C 1
ATOM 1204 O O . ALA A 1 150 ? 61.406 20.936 23.307 1.00 14.10 150 ALA A O 1
ATOM 1206 N N . GLY A 1 151 ? 60.359 21.642 21.448 1.00 13.08 151 GLY A N 1
ATOM 1207 C CA . GLY A 1 151 ? 60.871 20.543 20.655 1.00 13.38 151 GLY A CA 1
ATOM 1208 C C . GLY A 1 151 ? 62.374 20.615 20.458 1.00 12.41 151 GLY A C 1
ATOM 1209 O O . GLY A 1 151 ? 63.051 19.597 20.472 1.00 13.90 151 GLY A O 1
ATOM 1210 N N . GLU A 1 152 ? 62.895 21.825 20.268 1.00 15.29 152 GLU A N 1
ATOM 1211 C CA . GLU A 1 152 ? 64.341 21.991 20.112 1.00 15.99 152 GLU A CA 1
ATOM 1212 C C . GLU A 1 152 ? 65.081 21.547 21.366 1.00 15.97 152 GLU A C 1
ATOM 1213 O O . GLU A 1 152 ? 66.040 20.779 21.293 1.00 16.79 152 GLU A O 1
ATOM 1219 N N . VAL A 1 153 ? 64.605 22.000 22.515 1.00 15.51 153 VAL A N 1
ATOM 1220 C CA . VAL A 1 153 ? 65.215 21.621 23.778 1.00 15.05 153 VAL A CA 1
ATOM 1221 C C . VAL A 1 153 ? 65.079 20.104 23.999 1.00 15.50 153 VAL A C 1
ATOM 1222 O O . VAL A 1 153 ? 66.020 19.440 24.425 1.00 16.75 153 VAL A O 1
ATOM 1226 N N . LEU A 1 154 ? 63.909 19.555 23.688 1.00 15.61 154 LEU A N 1
ATOM 1227 C CA . LEU A 1 154 ? 63.727 18.102 23.743 1.00 15.33 154 LEU A CA 1
ATOM 1228 C C . LEU A 1 154 ? 64.739 17.357 22.864 1.00 15.14 154 LEU A C 1
ATOM 1229 O O . LEU A 1 154 ? 65.359 16.387 23.301 1.00 14.84 154 LEU A O 1
ATOM 1234 N N . GLY A 1 155 ? 64.897 17.805 21.622 1.00 15.49 155 GLY A N 1
ATOM 1235 C CA . GLY A 1 155 ? 65.861 17.203 20.721 1.00 15.88 155 GLY A CA 1
ATOM 1236 C C . GLY A 1 155 ? 67.273 17.244 21.284 1.00 17.56 155 GLY A C 1
ATOM 1237 O O . GLY A 1 155 ? 68.021 16.272 21.155 1.00 16.89 155 GLY A O 1
ATOM 1238 N N . GLU A 1 156 ? 67.632 18.354 21.932 1.00 17.01 156 GLU A N 1
ATOM 1239 C CA . GLU A 1 156 ? 68.955 18.476 22.563 1.00 17.63 156 GLU A CA 1
ATOM 1240 C C . GLU A 1 156 ? 69.163 17.408 23.627 1.00 18.74 156 GLU A C 1
ATOM 1241 O O . GLU A 1 156 ? 70.217 16.771 23.694 1.00 18.36 156 GLU A O 1
ATOM 1247 N N . VAL A 1 157 ? 68.158 17.228 24.477 1.00 16.74 157 VAL A N 1
ATOM 1248 C CA . VAL A 1 157 ? 68.226 16.220 25.521 1.00 13.64 157 VAL A CA 1
ATOM 1249 C C . VAL A 1 157 ? 68.346 14.815 24.940 1.00 14.35 157 VAL A C 1
ATOM 1250 O O . VAL A 1 157 ? 69.180 14.006 25.379 1.00 16.29 157 VAL A O 1
ATOM 1254 N N . LEU A 1 158 ? 67.515 14.512 23.945 1.00 16.14 158 LEU A N 1
ATOM 1255 C CA . LEU A 1 158 ? 67.503 13.163 23.388 1.00 17.30 158 LEU A CA 1
ATOM 1256 C C . LEU A 1 158 ? 68.788 12.871 22.625 1.00 13.51 158 LEU A C 1
ATOM 1257 O O . LEU A 1 158 ? 69.324 11.771 22.720 1.00 17.32 158 LEU A O 1
ATOM 1262 N N . GLU A 1 159 ? 69.288 13.866 21.902 1.00 16.07 159 GLU A N 1
ATOM 1263 C CA . GLU A 1 159 ? 70.514 13.685 21.140 1.00 16.02 159 GLU A CA 1
ATOM 1264 C C . GLU A 1 159 ? 71.737 13.553 22.047 1.00 18.81 159 GLU A C 1
ATOM 1265 O O . GLU A 1 159 ? 72.632 12.744 21.782 1.00 17.90 159 GLU A O 1
ATOM 1271 N N . GLY A 1 160 ? 71.754 14.327 23.127 1.00 17.15 160 GLY A N 1
ATOM 1272 C CA . GLY A 1 160 ? 72.891 14.343 24.031 1.00 18.19 160 GLY A CA 1
ATOM 1273 C C . GLY A 1 160 ? 72.982 13.128 24.935 1.00 18.93 160 GLY A C 1
ATOM 1274 O O . GLY A 1 160 ? 74.050 12.824 25.464 1.00 21.28 160 GLY A O 1
ATOM 1275 N N . SER A 1 161 ? 71.865 12.427 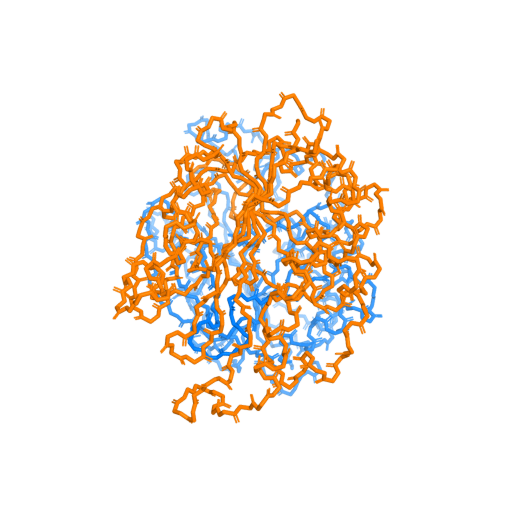25.112 1.00 18.61 161 SER A N 1
ATOM 1276 C CA . SER A 1 161 ? 71.835 11.223 25.932 1.00 17.23 161 SER A CA 1
ATOM 1277 C C . SER A 1 161 ? 72.772 10.156 25.375 1.00 19.72 161 SER A C 1
ATOM 1278 O O . SER A 1 161 ? 72.967 10.064 24.163 1.00 19.63 161 SER A O 1
ATOM 1281 N N . GLU A 1 162 ? 73.345 9.338 26.249 1.00 21.15 162 GLU A N 1
ATOM 1282 C CA . GLU A 1 162 ? 74.116 8.195 25.771 1.00 20.48 162 GLU A CA 1
ATOM 1283 C C . GLU A 1 162 ? 73.194 7.078 25.270 1.00 21.68 162 GLU A C 1
ATOM 1284 O O . GLU A 1 162 ? 73.632 6.156 24.581 1.00 25.25 162 GLU A O 1
ATOM 1290 N N . LYS A 1 163 ? 71.915 7.168 25.618 1.00 17.16 163 LYS A N 1
ATOM 1291 C CA . LYS A 1 163 ? 70.939 6.185 25.176 1.00 17.00 163 LYS A CA 1
ATOM 1292 C C . LYS A 1 163 ? 70.531 6.388 23.726 1.00 17.49 163 LYS A C 1
ATOM 1293 O O . LYS A 1 163 ? 70.466 7.518 23.239 1.00 18.33 163 LYS A O 1
ATOM 1299 N N . LYS A 1 164 ? 70.239 5.283 23.046 1.00 17.93 164 LYS A N 1
ATOM 1300 C CA . LYS A 1 164 ? 69.609 5.336 21.740 1.00 16.89 164 LYS A CA 1
ATOM 1301 C C . LYS A 1 164 ? 68.109 5.538 21.934 1.00 16.55 164 LYS A C 1
ATOM 1302 O O . LYS A 1 164 ? 67.421 4.682 22.492 1.00 18.56 164 LYS A O 1
ATOM 1308 N N . ILE A 1 165 ? 67.614 6.683 21.483 1.00 15.85 165 ILE A N 1
ATOM 1309 C CA . ILE A 1 165 ? 66.232 7.069 21.734 1.00 18.09 165 ILE A CA 1
ATOM 1310 C C . ILE A 1 165 ? 65.449 7.261 20.432 1.00 17.08 165 ILE A C 1
ATOM 1311 O O . ILE A 1 165 ? 65.949 7.865 19.481 1.00 20.11 165 ILE A O 1
ATOM 1316 N N . ALA A 1 166 ? 64.224 6.741 20.392 1.00 16.17 166 ALA A N 1
ATOM 1317 C CA . ALA A 1 166 ? 63.312 7.068 19.303 1.00 15.39 166 ALA A CA 1
ATOM 1318 C C . ALA A 1 166 ? 62.173 7.929 19.834 1.00 15.55 166 ALA A C 1
ATOM 1319 O O . ALA A 1 166 ? 61.667 7.683 20.929 1.00 14.67 166 ALA A O 1
ATOM 1321 N N . LEU A 1 167 ? 61.818 8.957 19.074 1.00 13.18 167 LEU A N 1
ATOM 1322 C CA . LEU A 1 167 ? 60.729 9.862 19.406 1.00 12.42 167 LEU A CA 1
ATOM 1323 C C . LEU A 1 167 ? 59.466 9.439 18.663 1.00 14.48 167 LEU A C 1
ATOM 1324 O O . LEU A 1 167 ? 59.447 9.374 17.424 1.00 14.27 167 LEU A O 1
ATOM 1329 N N . ILE A 1 168 ? 58.412 9.153 19.419 1.00 14.44 168 ILE A N 1
ATOM 1330 C CA . ILE A 1 168 ? 57.130 8.729 18.865 1.00 12.97 168 ILE A CA 1
ATOM 1331 C C . ILE A 1 168 ? 56.126 9.859 19.050 1.00 11.93 168 ILE A C 1
ATOM 1332 O O . ILE A 1 168 ? 55.936 10.356 20.169 1.00 12.30 168 ILE A O 1
ATOM 1337 N N . VAL A 1 169 ? 55.512 10.293 17.953 1.00 13.03 169 VAL A N 1
ATOM 1338 C CA . VAL A 1 169 ? 54.578 11.402 17.987 1.00 11.30 169 VAL A CA 1
ATOM 1339 C C . VAL A 1 169 ? 53.212 10.858 17.600 1.00 14.15 169 VAL A C 1
ATOM 1340 O O . VAL A 1 169 ? 52.977 10.505 16.440 1.00 13.36 169 VAL A O 1
ATOM 1344 N N . SER A 1 170 ? 52.321 10.762 18.580 1.00 12.56 170 SER A N 1
ATOM 1345 C CA . SER A 1 170 ? 50.981 10.229 18.365 1.00 12.68 170 SER A CA 1
ATOM 1346 C C . SER A 1 170 ? 50.077 11.355 17.894 1.00 12.05 170 SER A C 1
ATOM 1347 O O . SER A 1 170 ? 50.005 12.420 18.521 1.00 12.64 170 SER A O 1
ATOM 1350 N N . AL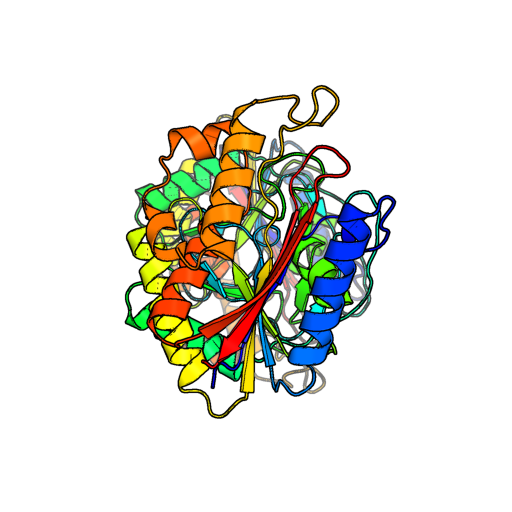A A 1 171 ? 49.402 11.133 16.767 1.00 12.19 171 ALA A N 1
ATOM 1351 C CA . ALA A 1 171 ? 48.696 12.222 16.109 1.00 12.63 171 ALA A CA 1
ATOM 1352 C C . ALA A 1 171 ? 47.699 11.707 15.090 1.00 13.47 171 ALA A C 1
ATOM 1353 O O . ALA A 1 171 ? 48.052 10.916 14.224 1.00 15.28 171 ALA A O 1
ATOM 1355 N N . ASP A 1 172 ? 46.455 12.158 15.215 1.00 13.53 172 ASP A N 1
ATOM 1356 C CA . ASP A 1 172 ? 45.463 11.990 14.150 1.00 12.67 172 ASP A CA 1
ATOM 1357 C C . ASP A 1 172 ? 45.117 13.372 13.619 1.00 14.62 172 ASP A C 1
ATOM 1358 O O . ASP A 1 172 ? 45.293 14.386 14.297 1.00 15.38 172 ASP A O 1
ATOM 1363 N N . HIS A 1 173 ? 44.602 13.422 12.397 1.00 15.33 173 HIS A N 1
ATOM 1364 C CA . HIS A 1 173 ? 44.467 14.695 11.701 1.00 15.19 173 HIS A CA 1
ATOM 1365 C C . HIS A 1 173 ? 43.017 15.164 11.658 1.00 15.67 173 HIS A C 1
ATOM 1366 O O . HIS A 1 173 ? 42.315 15.025 12.649 1.00 18.11 173 HIS A O 1
ATOM 1373 N N . GLY A 1 174 ? 42.549 15.742 10.555 1.00 17.54 174 GLY A N 1
ATOM 1374 C CA . GLY A 1 174 ? 41.186 16.257 10.560 1.00 17.63 174 GLY A CA 1
ATOM 1375 C C . GLY A 1 174 ? 40.128 15.230 10.937 1.00 18.32 174 GLY A C 1
ATOM 1376 O O . GLY A 1 174 ? 40.219 14.067 10.531 1.00 18.41 174 GLY A O 1
ATOM 1377 N N . HIS A 1 175 ? 39.123 15.656 11.705 1.00 18.38 175 HIS A N 1
ATOM 1378 C CA . HIS A 1 175 ? 38.109 14.743 12.237 1.00 19.38 175 HIS A CA 1
ATOM 1379 C C . HIS A 1 175 ? 36.701 14.958 11.667 1.00 19.31 175 HIS A C 1
ATOM 1380 O O . HIS A 1 175 ? 35.732 14.384 12.157 1.00 21.28 175 HIS A O 1
ATOM 1387 N N . ALA A 1 176 ? 36.584 15.772 10.627 1.00 23.05 176 ALA A N 1
ATOM 1388 C CA . ALA A 1 176 ? 35.266 16.024 10.051 1.00 27.75 176 ALA A CA 1
ATOM 1389 C C . ALA A 1 176 ? 35.191 15.674 8.566 1.00 27.55 176 ALA A C 1
ATOM 1390 O O . ALA A 1 176 ? 34.809 16.504 7.739 1.00 26.54 176 ALA A O 1
ATOM 1392 N N . HIS A 1 177 ? 35.568 14.452 8.255 1.00 22.52 177 HIS A N 1
ATOM 1393 C CA . HIS A 1 177 ? 35.549 14.015 6.883 1.00 21.20 177 HIS A CA 1
ATOM 1394 C C . HIS A 1 177 ? 34.241 13.388 6.431 1.00 31.38 177 HIS A C 1
ATOM 1395 O O . HIS A 1 177 ? 34.054 13.193 5.261 1.00 33.71 177 HIS A O 1
ATOM 1402 N N . ASP A 1 178 ? 33.370 13.038 7.362 1.00 26.03 178 ASP A N 1
ATOM 1403 C CA . ASP A 1 178 ? 32.150 12.342 7.032 1.00 27.78 178 ASP A CA 1
ATOM 1404 C C . ASP A 1 178 ? 30.958 12.945 7.735 1.00 38.84 178 ASP A C 1
ATOM 1405 O O . ASP A 1 178 ? 31.012 13.146 8.890 1.00 36.53 178 ASP A O 1
ATOM 1410 N N . GLU A 1 179 ? 29.871 13.159 7.010 1.00 37.21 179 GLU A N 1
ATOM 1411 C CA . GLU A 1 179 ? 28.668 13.806 7.508 1.00 43.08 179 GLU A CA 1
ATOM 1412 C C . GLU A 1 179 ? 28.121 12.981 8.634 1.00 39.81 179 GLU A C 1
ATOM 1413 O O . GLU A 1 179 ? 27.485 13.464 9.507 1.00 41.06 179 GLU A O 1
ATOM 1419 N N . ASN A 1 180 ? 28.320 11.698 8.537 1.00 42.09 180 ASN A N 1
ATOM 1420 C CA . ASN A 1 180 ? 27.856 10.788 9.526 1.00 50.99 180 ASN A CA 1
ATOM 1421 C C . ASN A 1 180 ? 28.771 10.564 10.681 1.00 42.63 180 ASN A C 1
ATOM 1422 O O . ASN A 1 180 ? 28.433 9.830 11.559 1.00 44.77 180 ASN A O 1
ATOM 1427 N N . GLY A 1 181 ? 29.939 11.162 10.644 1.00 39.12 181 GLY A N 1
ATOM 1428 C CA . GLY A 1 181 ? 30.843 11.162 11.768 1.00 35.23 181 GLY A CA 1
ATOM 1429 C C . GLY A 1 181 ? 30.443 12.063 12.911 1.00 37.38 181 GLY A C 1
ATOM 1430 O O . GLY A 1 181 ? 29.641 12.941 12.806 1.00 35.11 181 GLY A O 1
ATOM 1431 N N . PRO A 1 182 ? 31.051 11.847 14.063 1.00 34.71 182 PRO A N 1
ATOM 1432 C CA . PRO A 1 182 ? 30.692 12.557 15.282 1.00 32.67 182 PRO A CA 1
ATOM 1433 C C . PRO A 1 182 ? 30.914 14.036 15.214 1.00 37.56 182 PRO A C 1
ATOM 1434 O O . PRO A 1 182 ? 30.315 14.721 15.969 1.00 41.71 182 PRO A O 1
ATOM 1438 N N . TYR A 1 183 ? 31.757 14.519 14.332 1.00 31.13 183 TYR A N 1
ATOM 1439 C CA . TYR A 1 183 ? 31.901 15.924 14.119 1.00 28.89 183 TYR A CA 1
ATOM 1440 C C . TYR A 1 183 ? 31.268 16.373 12.816 1.00 33.39 183 TYR A C 1
ATOM 1441 O O . TYR A 1 183 ? 31.490 17.457 12.405 1.00 37.80 183 TYR A O 1
ATOM 1450 N N . GLY A 1 184 ? 30.544 15.500 12.139 1.00 33.45 184 GLY A N 1
ATOM 1451 C CA . GLY A 1 184 ? 29.968 15.855 10.855 1.00 28.55 184 GLY A CA 1
ATOM 1452 C C . GLY A 1 184 ? 31.003 16.136 9.787 1.00 40.76 184 GLY A C 1
ATOM 1453 O O . GLY A 1 184 ? 32.123 15.750 9.909 1.00 28.73 184 GLY A O 1
ATOM 1454 N N . TYR A 1 185 ? 30.602 16.824 8.733 1.00 29.02 185 TYR A N 1
ATOM 1455 C CA . TYR A 1 185 ? 31.504 17.099 7.626 1.00 24.88 185 TYR A CA 1
ATOM 1456 C C . TYR A 1 185 ? 31.937 18.533 7.560 1.00 31.85 185 TYR A C 1
ATOM 1457 O O . TYR A 1 185 ? 31.120 19.407 7.650 1.00 35.38 185 TYR A O 1
ATOM 1466 N N . ARG A 1 186 ? 33.225 18.757 7.432 1.00 26.09 186 ARG A N 1
ATOM 1467 C CA . ARG A 1 186 ? 33.786 20.021 7.044 1.00 21.90 186 ARG A CA 1
ATOM 1468 C C . ARG A 1 186 ? 34.859 19.845 6.002 1.00 28.71 186 ARG A C 1
ATOM 1469 O O . ARG A 1 186 ? 35.719 19.048 6.166 1.00 23.74 186 ARG A O 1
ATOM 1477 N N . LYS A 1 187 ? 34.802 20.614 4.929 1.00 25.81 187 LYS A N 1
ATOM 1478 C CA . LYS A 1 187 ? 35.773 20.499 3.844 1.00 26.45 187 LYS A CA 1
ATOM 1479 C C . LYS A 1 187 ? 37.196 20.805 4.309 1.00 24.30 187 LYS A C 1
ATOM 1480 O O . LYS A 1 187 ? 38.172 20.387 3.687 1.00 22.14 187 LYS A O 1
ATOM 1486 N N . GLU A 1 188 ? 37.313 21.533 5.412 1.00 26.13 188 GLU A N 1
ATOM 1487 C CA . GLU A 1 188 ? 38.621 21.939 5.891 1.00 26.21 188 GLU A CA 1
ATOM 1488 C C . GLU A 1 188 ? 39.428 20.756 6.428 1.00 21.09 188 GLU A C 1
ATOM 1489 O O . GLU A 1 188 ? 40.657 20.801 6.432 1.00 23.42 188 GLU A O 1
ATOM 1495 N N . SER A 1 189 ? 38.742 19.695 6.847 1.00 23.78 189 SER A N 1
ATOM 1496 C CA . SER A 1 189 ? 39.443 18.496 7.306 1.00 20.59 189 SER A CA 1
ATOM 1497 C C . SER A 1 189 ? 40.373 17.946 6.224 1.00 23.60 189 SER A C 1
ATOM 1498 O O . SER A 1 189 ? 41.544 17.681 6.479 1.00 21.06 189 SER A O 1
ATOM 1501 N N . GLU A 1 190 ? 39.861 17.793 5.005 1.00 19.79 190 GLU A N 1
ATOM 1502 C CA . GLU A 1 190 ? 40.683 17.284 3.912 1.00 18.73 190 GLU A CA 1
ATOM 1503 C C . GLU A 1 190 ? 41.785 18.259 3.492 1.00 15.44 190 GLU A C 1
ATOM 1504 O O . GLU A 1 190 ? 42.884 17.845 3.114 1.00 19.72 190 GLU A O 1
ATOM 1510 N N . GLU A 1 191 ? 41.478 19.554 3.542 1.00 19.65 191 GLU A N 1
ATOM 1511 C CA . GLU A 1 191 ? 42.461 20.589 3.240 1.00 23.53 191 GLU A CA 1
ATOM 1512 C C . GLU A 1 191 ? 43.671 20.492 4.182 1.00 19.58 191 GLU A C 1
ATOM 1513 O O . GLU A 1 191 ? 44.821 20.529 3.746 1.00 22.18 191 GLU A O 1
ATOM 1519 N N . TYR A 1 192 ? 43.390 20.363 5.473 1.00 23.33 192 TYR A N 1
ATOM 1520 C CA . TYR A 1 192 ? 44.441 20.199 6.473 1.00 22.26 192 TYR A CA 1
ATOM 1521 C C . TYR A 1 192 ? 45.219 18.915 6.230 1.00 16.85 192 TYR A C 1
ATOM 1522 O O . TYR A 1 192 ? 46.441 18.915 6.183 1.00 17.61 192 TYR A O 1
ATOM 1531 N N . ASP A 1 193 ? 44.502 17.808 6.084 1.00 16.56 193 ASP A N 1
ATOM 1532 C CA . ASP A 1 193 ? 45.159 16.522 5.883 1.00 17.75 193 ASP A CA 1
ATOM 1533 C C . ASP A 1 193 ? 46.060 16.483 4.653 1.00 20.69 193 ASP A C 1
ATOM 1534 O O . ASP A 1 193 ? 47.186 15.992 4.714 1.00 20.95 193 ASP A O 1
ATOM 1539 N N . ARG A 1 194 ? 45.563 16.991 3.527 1.00 21.56 194 ARG A N 1
ATOM 1540 C CA . ARG A 1 194 ? 46.373 17.030 2.314 1.00 23.78 194 ARG A CA 1
ATOM 1541 C C . ARG A 1 194 ? 47.615 17.912 2.483 1.00 14.68 194 ARG A C 1
ATOM 1542 O O . ARG A 1 194 ? 48.693 17.570 2.004 1.00 19.78 194 ARG A O 1
ATOM 1550 N N . LEU A 1 195 ? 47.446 19.027 3.186 1.00 22.23 195 LEU A N 1
ATOM 1551 C CA . LEU A 1 195 ? 48.568 19.923 3.467 1.00 23.32 195 LEU A CA 1
ATOM 1552 C C . LEU A 1 195 ? 49.629 19.233 4.328 1.00 22.48 195 LEU A C 1
ATOM 1553 O O . LEU A 1 195 ? 50.817 19.280 4.012 1.00 22.09 195 LEU A O 1
ATOM 1558 N N . ILE A 1 196 ? 49.196 18.585 5.406 1.00 21.27 196 ILE A N 1
ATOM 1559 C CA . ILE A 1 196 ? 50.126 17.848 6.256 1.00 22.69 196 ILE A CA 1
ATOM 1560 C C . ILE A 1 196 ? 50.902 16.791 5.476 1.00 19.04 196 ILE A C 1
ATOM 1561 O O . ILE A 1 196 ? 52.122 16.682 5.606 1.00 17.69 196 ILE A O 1
ATOM 1566 N N . MET A 1 197 ? 50.200 16.020 4.643 1.00 18.15 197 MET A N 1
ATOM 1567 C CA . MET A 1 197 ? 50.861 14.977 3.871 1.00 17.87 197 MET A CA 1
ATOM 1568 C C . MET A 1 197 ? 51.858 15.527 2.843 1.00 18.41 197 MET A C 1
ATOM 1569 O O . MET A 1 197 ? 52.916 14.936 2.620 1.00 19.66 197 MET A O 1
ATOM 1574 N N . GLU A 1 198 ? 51.528 16.665 2.246 1.00 21.67 198 GLU A N 1
ATOM 1575 C CA . GLU A 1 198 ? 52.468 17.308 1.334 1.00 26.04 198 GLU A CA 1
ATOM 1576 C C . GLU A 1 198 ? 53.707 17.780 2.091 1.00 26.05 198 GLU A C 1
ATOM 1577 O O . GLU A 1 198 ? 54.828 17.617 1.612 1.00 24.28 198 GLU A O 1
ATOM 1583 N N . LEU A 1 199 ? 53.503 18.354 3.276 1.00 22.14 199 LEU A N 1
ATOM 1584 C CA . LEU A 1 199 ? 54.632 18.844 4.070 1.00 27.20 199 LEU A CA 1
ATOM 1585 C C . LEU A 1 199 ? 55.549 17.696 4.475 1.00 21.87 199 LEU A C 1
ATOM 1586 O O . LEU A 1 199 ? 56.778 17.792 4.377 1.00 21.19 199 LEU A O 1
ATOM 1591 N N . ILE A 1 200 ? 54.949 16.595 4.914 1.00 16.42 200 ILE A N 1
ATOM 1592 C CA . ILE A 1 200 ? 55.718 15.403 5.223 1.00 21.58 200 ILE A CA 1
ATOM 1593 C C . ILE A 1 200 ? 56.463 14.880 3.996 1.00 20.99 200 ILE A C 1
ATOM 1594 O O . ILE A 1 200 ? 57.684 14.717 4.015 1.00 20.75 200 ILE A O 1
ATOM 1599 N N . ASN A 1 201 ? 55.725 14.609 2.927 1.00 24.98 201 ASN A N 1
ATOM 1600 C CA . ASN A 1 201 ? 56.293 13.895 1.784 1.00 24.17 201 ASN A CA 1
ATOM 1601 C C . ASN A 1 201 ? 57.321 14.672 0.979 1.00 24.40 201 ASN A C 1
ATOM 1602 O O . ASN A 1 201 ? 58.219 14.078 0.375 1.00 22.85 201 ASN A O 1
ATOM 1607 N N . GLU A 1 202 ? 57.192 15.991 0.981 1.00 24.80 202 GLU A N 1
ATOM 1608 C CA . GLU A 1 202 ? 58.109 16.841 0.233 1.00 27.09 202 GLU A CA 1
ATOM 1609 C C . GLU A 1 202 ? 59.174 17.451 1.149 1.00 27.36 202 GLU A C 1
ATOM 1610 O O . GLU A 1 202 ? 59.889 18.372 0.749 1.00 30.55 202 GLU A O 1
ATOM 1616 N N . SER A 1 203 ? 59.280 16.919 2.368 1.00 25.90 203 SER A N 1
ATOM 1617 C CA . SER A 1 203 ? 60.261 17.387 3.351 1.00 24.97 203 SER A CA 1
ATOM 1618 C C . SER A 1 203 ? 60.193 18.899 3.562 1.00 24.25 203 SER A C 1
ATOM 1619 O O . SER A 1 203 ? 61.215 19.592 3.530 1.00 28.92 203 SER A O 1
ATOM 1622 N N . ARG A 1 204 ? 58.981 19.391 3.800 1.00 21.95 204 ARG A N 1
ATOM 1623 C CA . ARG A 1 204 ? 58.716 20.815 3.971 1.00 23.89 204 ARG A CA 1
ATOM 1624 C C . ARG A 1 204 ? 58.002 21.129 5.293 1.00 24.79 204 ARG A C 1
ATOM 1625 O O . ARG A 1 204 ? 57.188 22.050 5.379 1.00 20.32 204 ARG A O 1
ATOM 1633 N N . LEU A 1 205 ? 58.327 20.361 6.324 1.00 22.98 205 LEU A N 1
ATOM 1634 C CA . LEU A 1 205 ? 57.706 20.545 7.633 1.00 21.69 205 LEU A CA 1
ATOM 1635 C C . LEU A 1 205 ? 58.022 21.897 8.291 1.00 23.11 205 LEU A C 1
ATOM 1636 O O . LEU A 1 205 ? 57.307 22.325 9.195 1.00 20.34 205 LEU A O 1
ATOM 1641 N N . GLU A 1 206 ? 59.062 22.584 7.815 1.00 24.66 206 GLU A N 1
ATOM 1642 C CA . GLU A 1 206 ? 59.348 23.937 8.303 1.00 23.88 206 GLU A CA 1
ATOM 1643 C C . GLU A 1 206 ? 58.183 24.902 8.080 1.00 22.50 206 GLU A C 1
ATOM 1644 O O . GLU A 1 206 ? 58.121 25.960 8.701 1.00 27.23 206 GLU A O 1
ATOM 1650 N N . GLU A 1 207 ? 57.265 24.543 7.185 1.00 21.94 207 GLU A N 1
ATOM 1651 C CA . GLU A 1 207 ? 56.099 25.383 6.931 1.00 20.90 207 GLU A CA 1
ATOM 1652 C C . GLU A 1 207 ? 54.930 25.139 7.881 1.00 23.60 207 GLU A C 1
ATOM 1653 O O . GLU A 1 207 ? 53.917 25.833 7.816 1.00 23.56 207 GLU A O 1
ATOM 1659 N N . LEU A 1 208 ? 55.070 24.157 8.771 1.00 21.55 208 LEU A N 1
ATOM 1660 C CA . LEU A 1 208 ? 54.031 23.886 9.766 1.00 20.81 208 LEU A CA 1
ATOM 1661 C C . LEU A 1 208 ? 53.508 25.108 10.533 1.00 18.56 208 LEU A C 1
ATOM 1662 O O . LEU A 1 208 ? 52.301 25.264 10.669 1.00 20.03 208 LEU A O 1
ATOM 1667 N N . PRO A 1 209 ? 54.413 25.968 11.056 1.00 21.78 209 PRO A N 1
ATOM 1668 C CA . PRO A 1 209 ? 53.941 27.125 11.825 1.00 23.94 209 PRO A CA 1
ATOM 1669 C C . PRO A 1 209 ? 53.076 28.098 11.023 1.00 23.04 209 PRO A C 1
ATOM 1670 O O . PRO A 1 209 ? 52.350 28.889 11.616 1.00 24.73 209 PRO A O 1
ATOM 1674 N N . GLU A 1 210 ? 53.143 28.027 9.697 1.00 25.33 210 GLU A N 1
ATOM 1675 C CA . GLU A 1 210 ? 52.406 28.969 8.853 1.00 29.25 210 GLU A CA 1
ATOM 1676 C C . GLU A 1 210 ? 50.942 28.592 8.633 1.00 32.88 210 GLU A C 1
ATOM 1677 O O . GLU A 1 210 ? 50.175 29.373 8.070 1.00 33.28 210 GLU A O 1
ATOM 1683 N N . ILE A 1 211 ? 50.547 27.405 9.085 1.00 26.38 211 ILE A N 1
ATOM 1684 C CA . ILE A 1 211 ? 49.142 27.020 9.034 1.00 23.99 211 ILE A CA 1
ATOM 1685 C C . ILE A 1 211 ? 48.326 27.894 9.977 1.00 34.05 211 ILE A C 1
ATOM 1686 O O . ILE A 1 211 ? 48.576 27.916 11.183 1.00 29.36 211 ILE A O 1
ATOM 1691 N N . PRO A 1 212 ? 47.346 28.627 9.427 1.00 28.38 212 PRO A N 1
ATOM 1692 C CA . PRO A 1 212 ? 46.547 29.569 10.216 1.00 30.36 212 PRO A CA 1
ATOM 1693 C C . PRO A 1 212 ? 45.622 28.876 11.211 1.00 36.04 212 PRO A C 1
ATOM 1694 O O . PRO A 1 212 ? 45.201 27.740 10.981 1.00 31.35 212 PRO A O 1
ATOM 1698 N N . ASP A 1 213 ? 45.315 29.569 12.305 1.00 31.35 213 ASP A N 1
ATOM 1699 C CA . ASP A 1 213 ? 44.406 29.059 13.325 1.00 34.48 213 ASP A CA 1
ATOM 1700 C C . ASP A 1 213 ? 43.047 28.722 12.729 1.00 35.48 213 ASP A C 1
ATOM 1701 O O . ASP A 1 213 ? 42.380 27.793 13.177 1.00 31.07 213 ASP A O 1
ATOM 1706 N N . GLU A 1 214 ? 42.643 29.495 11.724 1.00 36.77 214 GLU A N 1
ATOM 1707 C CA . GLU A 1 214 ? 41.352 29.309 11.074 1.00 32.49 214 GLU A CA 1
ATOM 1708 C C . GLU A 1 214 ? 41.200 27.898 10.514 1.00 25.29 214 GLU A C 1
ATOM 1709 O O . GLU A 1 214 ? 40.181 27.242 10.728 1.00 30.95 214 GLU A O 1
ATOM 1715 N N . LEU A 1 215 ? 42.221 27.437 9.806 1.00 28.88 215 LEU A N 1
ATOM 1716 C CA . LEU A 1 215 ? 42.170 26.115 9.205 1.00 28.78 215 LEU A CA 1
ATOM 1717 C C . LEU A 1 215 ? 42.139 25.065 10.306 1.00 31.12 215 LEU A C 1
ATOM 1718 O O . LEU A 1 215 ? 41.399 24.089 10.232 1.00 26.64 215 LEU A O 1
ATOM 1723 N N . ILE A 1 216 ? 42.938 25.286 11.342 1.00 25.40 216 ILE A N 1
ATOM 1724 C CA . ILE A 1 216 ? 43.013 24.346 12.450 1.00 25.06 216 ILE A CA 1
ATOM 1725 C C . ILE A 1 216 ? 41.687 24.244 13.198 1.00 25.19 216 ILE A C 1
ATOM 1726 O O . ILE A 1 216 ? 41.213 23.142 13.475 1.00 26.43 216 ILE A O 1
ATOM 1731 N N . GLU A 1 217 ? 41.078 25.386 13.504 1.00 25.17 217 GLU A N 1
ATOM 1732 C CA . GLU A 1 217 ? 39.786 25.399 14.186 1.00 27.10 217 GLU A CA 1
ATOM 1733 C C . GLU A 1 217 ? 38.708 24.647 13.402 1.00 22.01 217 GLU A C 1
ATOM 1734 O O . GLU A 1 217 ? 37.875 23.946 13.978 1.00 31.78 217 GLU A O 1
ATOM 1740 N N . LYS A 1 218 ? 38.742 24.786 12.083 1.00 26.10 218 LYS A N 1
ATOM 1741 C CA . LYS A 1 218 ? 37.710 24.203 11.234 1.00 29.13 218 LYS A CA 1
ATOM 1742 C C . LYS A 1 218 ? 37.947 22.719 10.946 1.00 27.96 218 LYS A C 1
ATOM 1743 O O . LYS A 1 218 ? 37.003 21.925 10.932 1.00 27.30 218 LYS A O 1
ATOM 1749 N N . ALA A 1 219 ? 39.211 22.353 10.740 1.00 23.96 219 ALA A N 1
ATOM 1750 C CA . ALA A 1 219 ? 39.582 20.986 10.374 1.00 21.92 219 ALA A CA 1
ATOM 1751 C C . ALA A 1 219 ? 39.466 20.010 11.540 1.00 21.67 219 ALA A C 1
ATOM 1752 O O . ALA A 1 219 ? 39.312 18.806 11.334 1.00 23.00 219 ALA A O 1
ATOM 1754 N N . LEU A 1 220 ? 39.549 20.535 12.759 1.00 22.59 220 LEU A N 1
ATOM 1755 C CA . LEU A 1 220 ? 39.500 19.711 13.968 1.00 20.41 220 LEU A CA 1
ATOM 1756 C C . LEU A 1 220 ? 40.527 18.562 14.005 1.00 20.12 220 LEU A C 1
ATOM 1757 O O . LEU A 1 220 ? 40.156 17.393 14.168 1.00 20.37 220 LEU A O 1
ATOM 1762 N N . PRO A 1 221 ? 41.819 18.893 13.873 1.00 19.53 221 PRO A N 1
ATOM 1763 C CA . PRO A 1 221 ? 42.834 17.853 14.057 1.00 17.42 221 PRO A CA 1
ATOM 1764 C C . PRO A 1 221 ? 43.241 17.750 15.526 1.00 19.49 221 PRO A C 1
ATOM 1765 O O . PRO A 1 221 ? 42.937 18.656 16.313 1.00 20.17 221 PRO A O 1
ATOM 1769 N N . ASP A 1 222 ? 43.911 16.667 15.904 1.00 17.48 222 ASP A N 1
ATOM 1770 C CA . ASP A 1 222 ? 44.592 16.669 17.204 1.00 16.86 222 ASP A CA 1
ATOM 1771 C C . ASP A 1 222 ? 46.103 16.788 17.034 1.00 17.49 222 ASP A C 1
ATOM 1772 O O . ASP A 1 222 ? 46.832 16.943 18.009 1.00 19.81 222 ASP A O 1
ATOM 1777 N N . SER A 1 223 ? 46.558 16.770 15.788 1.00 15.78 223 SER A N 1
ATOM 1778 C CA . SER A 1 223 ? 47.972 16.556 15.488 1.00 16.67 223 SER A CA 1
ATOM 1779 C C . SER A 1 223 ? 48.878 17.782 15.583 1.00 17.83 223 SER A C 1
ATOM 1780 O O . SER A 1 223 ? 50.081 17.643 15.788 1.00 15.21 223 SER A O 1
ATOM 1783 N N . TYR A 1 224 ? 48.310 18.971 15.412 1.00 16.70 224 TYR A N 1
ATOM 1784 C CA . TYR A 1 224 ? 49.115 20.151 15.107 1.00 16.38 224 TYR A CA 1
ATOM 1785 C C . TYR A 1 224 ? 50.171 20.461 16.165 1.00 15.33 224 TYR A C 1
ATOM 1786 O O . TYR A 1 224 ? 51.363 20.617 15.861 1.00 15.28 224 TYR A O 1
ATOM 1795 N N . TRP A 1 225 ? 49.733 20.495 17.414 1.00 14.60 225 TRP A N 1
ATOM 1796 C CA . TRP A 1 225 ? 50.571 20.957 18.516 1.00 14.28 225 TRP A CA 1
ATOM 1797 C C . TRP A 1 225 ? 51.780 20.058 18.744 1.00 15.34 225 TRP A C 1
ATOM 1798 O O . TRP A 1 225 ? 52.920 20.540 18.848 1.00 14.29 225 TRP A O 1
ATOM 1809 N N . GLN A 1 226 ? 51.558 18.750 18.792 1.00 14.20 226 GLN A N 1
ATOM 1810 C CA . GLN A 1 226 ? 52.682 17.851 18.996 1.00 14.12 226 GLN A CA 1
ATOM 1811 C C . GLN A 1 226 ? 53.580 17.792 17.765 1.00 13.15 226 GLN A C 1
ATOM 1812 O O . GLN A 1 226 ? 54.769 17.519 17.880 1.00 14.40 226 GLN A O 1
ATOM 1818 N N . MET A 1 227 ? 53.017 18.064 16.587 1.00 14.05 227 MET A N 1
ATOM 1819 C CA . MET A 1 227 ? 53.842 18.088 15.386 1.00 15.08 227 MET A CA 1
ATOM 1820 C C . MET A 1 227 ? 54.787 19.300 15.361 1.00 15.36 227 MET A C 1
ATOM 1821 O O . MET A 1 227 ? 55.886 19.221 14.807 1.00 15.11 227 MET A O 1
ATOM 1826 N N . LEU A 1 228 ? 54.377 20.394 15.996 1.00 14.77 228 LEU A N 1
ATOM 1827 C CA . LEU A 1 228 ? 55.271 21.542 16.174 1.00 18.09 228 LEU A CA 1
ATOM 1828 C C . LEU A 1 228 ? 56.444 21.190 17.095 1.00 15.84 228 LEU A C 1
ATOM 1829 O O . LEU A 1 228 ? 57.590 21.564 16.833 1.00 15.15 228 LEU A O 1
ATOM 1834 N N . ILE A 1 229 ? 56.163 20.468 18.176 1.00 15.32 229 ILE A N 1
ATOM 1835 C CA . ILE A 1 229 ? 57.241 19.967 19.026 1.00 14.78 229 ILE A CA 1
ATOM 1836 C C . ILE A 1 229 ? 58.173 19.061 18.219 1.00 15.17 229 ILE A C 1
ATOM 1837 O O . ILE A 1 229 ? 59.389 19.187 18.298 1.00 14.15 229 ILE A O 1
ATOM 1842 N N . MET A 1 230 ? 57.604 18.180 17.402 1.00 14.02 230 MET A N 1
ATOM 1843 C CA . MET A 1 230 ? 58.402 17.307 16.533 1.00 13.38 230 MET A CA 1
ATOM 1844 C C . MET A 1 230 ? 59.326 18.105 15.608 1.00 13.90 230 MET A C 1
ATOM 1845 O O . MET A 1 230 ? 60.503 17.754 15.446 1.00 15.67 230 MET A O 1
ATOM 1850 N N . LEU A 1 231 ? 58.783 19.163 15.008 1.00 14.03 231 LEU A N 1
ATOM 1851 C CA . LEU A 1 231 ? 59.556 20.031 14.121 1.00 16.90 231 LEU A CA 1
ATOM 1852 C C . LEU A 1 231 ? 60.753 20.603 14.865 1.00 16.93 231 LEU A C 1
ATOM 1853 O O . LEU A 1 231 ? 61.863 20.651 14.338 1.00 16.75 231 LEU A O 1
ATOM 1858 N N . GLY A 1 232 ? 60.521 21.026 16.102 1.00 14.25 232 GLY A N 1
ATOM 1859 C CA . GLY A 1 232 ? 61.598 21.576 16.911 1.00 14.72 232 GLY A CA 1
ATOM 1860 C C . GLY A 1 232 ? 62.719 20.571 17.099 1.00 15.29 232 GLY A C 1
ATOM 1861 O O . GLY A 1 232 ? 63.900 20.917 17.007 1.00 16.34 232 GLY A O 1
ATOM 1862 N N . ALA A 1 233 ? 62.363 19.313 17.362 1.00 13.96 233 ALA A N 1
ATOM 1863 C CA . ALA A 1 233 ? 63.374 18.279 17.532 1.00 15.00 233 ALA A CA 1
ATOM 1864 C C . ALA A 1 233 ? 64.150 18.083 16.232 1.00 14.61 233 ALA A C 1
ATOM 1865 O O . ALA A 1 233 ? 65.363 17.858 16.253 1.00 17.12 233 ALA A O 1
ATOM 1867 N N . MET A 1 234 ? 63.442 18.165 15.108 1.00 15.95 234 MET A N 1
ATOM 1868 C CA . MET A 1 234 ? 64.072 18.021 13.797 1.00 16.83 234 MET A CA 1
ATOM 1869 C C . MET A 1 234 ? 65.084 19.134 13.523 1.00 19.07 234 MET A C 1
ATOM 1870 O O . MET A 1 234 ? 66.033 18.938 12.763 1.00 19.38 234 MET A O 1
ATOM 1875 N N . HIS A 1 235 ? 64.888 20.293 14.150 1.00 17.02 235 HIS A N 1
ATOM 1876 C CA . HIS A 1 235 ? 65.866 21.385 14.055 1.00 18.73 235 HIS A CA 1
ATOM 1877 C C . HIS A 1 235 ? 67.238 20.996 14.589 1.00 23.61 235 HIS A C 1
ATOM 1878 O O . HIS A 1 235 ? 68.258 21.482 14.094 1.00 26.76 235 HIS A O 1
ATOM 1885 N N . ARG A 1 236 ? 67.265 20.121 15.592 1.00 17.70 236 ARG A N 1
ATOM 1886 C CA . ARG A 1 236 ? 68.505 19.767 16.275 1.00 17.85 236 ARG A CA 1
ATOM 1887 C C . ARG A 1 236 ? 69.154 18.487 15.763 1.00 21.36 236 ARG A C 1
ATOM 1888 O O . ARG A 1 236 ? 70.349 18.265 15.975 1.00 24.27 236 ARG A O 1
ATOM 1896 N N . VAL A 1 237 ? 68.370 17.633 15.109 1.00 18.50 237 VAL A N 1
ATOM 1897 C CA . VAL A 1 237 ? 68.875 16.360 14.625 1.00 21.89 237 VAL A CA 1
ATOM 1898 C C . VAL A 1 237 ? 68.427 16.201 13.183 1.00 21.78 237 VAL A C 1
ATOM 1899 O O . VAL A 1 237 ? 67.232 16.088 12.916 1.00 22.24 237 VAL A O 1
ATOM 1903 N N . PRO A 1 238 ? 69.383 16.229 12.244 1.00 20.13 238 PRO A N 1
ATOM 1904 C CA . PRO A 1 238 ? 69.040 16.051 10.832 1.00 20.31 238 PRO A CA 1
ATOM 1905 C C . PRO A 1 238 ? 68.481 14.655 10.597 1.00 17.78 238 PRO A C 1
ATOM 1906 O O . PRO A 1 238 ? 69.154 13.658 10.865 1.00 19.71 238 PRO A O 1
ATOM 1910 N N . VAL A 1 239 ? 67.247 14.589 10.114 1.00 17.43 239 VAL A N 1
ATOM 1911 C CA . VAL A 1 239 ? 66.644 13.314 9.771 1.00 18.97 239 VAL A CA 1
ATOM 1912 C C . VAL A 1 239 ? 66.124 13.334 8.336 1.00 18.18 239 VAL A C 1
ATOM 1913 O O . VAL A 1 239 ? 65.961 14.400 7.731 1.00 18.20 239 VAL A O 1
ATOM 1917 N N . LYS A 1 240 ? 65.867 12.144 7.804 1.00 18.43 240 LYS A N 1
ATOM 1918 C CA . LYS A 1 240 ? 65.369 12.012 6.440 1.00 19.13 240 LYS A CA 1
ATOM 1919 C C . LYS A 1 240 ? 64.184 11.071 6.428 1.00 18.36 240 LYS A C 1
ATOM 1920 O O . LYS A 1 240 ? 64.157 10.072 7.157 1.00 17.10 240 LYS A O 1
ATOM 1926 N N . LEU A 1 241 ? 63.206 11.394 5.591 1.00 16.75 241 LEU A N 1
ATOM 1927 C CA . LEU A 1 241 ? 62.010 10.578 5.460 1.00 17.44 241 LEU A CA 1
ATOM 1928 C C . LEU A 1 241 ? 62.305 9.258 4.760 1.00 21.98 241 LEU A C 1
ATOM 1929 O O . LEU A 1 241 ? 62.862 9.252 3.655 1.00 25.44 241 LEU A O 1
ATOM 1934 N N . VAL A 1 242 ? 61.936 8.154 5.399 1.00 20.78 242 VAL A N 1
ATOM 1935 C CA . VAL A 1 242 ? 62.082 6.816 4.830 1.00 18.27 242 VAL A CA 1
ATOM 1936 C C . VAL A 1 242 ? 60.815 6.426 4.097 1.00 25.26 242 VAL A C 1
ATOM 1937 O O . VAL A 1 242 ? 60.861 5.989 2.946 1.00 27.32 242 VAL A O 1
ATOM 1941 N N . GLU A 1 243 ? 59.680 6.566 4.772 1.00 21.10 243 GLU A N 1
ATOM 1942 C CA . GLU A 1 243 ? 58.398 6.352 4.119 1.00 25.88 243 GLU A CA 1
ATOM 1943 C C . GLU A 1 243 ? 57.245 6.950 4.909 1.00 23.61 243 GLU A C 1
ATOM 1944 O O . GLU A 1 243 ? 57.397 7.369 6.050 1.00 17.58 243 GLU A O 1
ATOM 1950 N N . SER A 1 244 ? 56.084 6.979 4.279 1.00 18.98 244 SER A N 1
ATOM 1951 C CA . SER A 1 244 ? 54.897 7.550 4.876 1.00 19.20 244 SER A CA 1
ATOM 1952 C C . SER A 1 244 ? 53.666 6.931 4.250 1.00 21.73 244 SER A C 1
ATOM 1953 O O . SER A 1 244 ? 53.731 6.371 3.154 1.00 20.95 244 SER A O 1
ATOM 1956 N N . ALA A 1 245 ? 52.546 7.029 4.957 1.00 19.73 245 ALA A N 1
ATOM 1957 C CA . ALA A 1 245 ? 51.260 6.585 4.438 1.00 18.81 245 ALA A CA 1
ATOM 1958 C C . ALA A 1 245 ? 50.126 7.360 5.106 1.00 19.68 245 ALA A C 1
ATOM 1959 O O . ALA A 1 245 ? 50.218 7.740 6.276 1.00 18.40 245 ALA A O 1
ATOM 1961 N N . TYR A 1 246 ? 49.055 7.591 4.360 1.00 18.69 246 TYR A N 1
ATOM 1962 C CA . TYR A 1 246 ? 47.876 8.265 4.876 1.00 16.61 246 TYR A CA 1
ATOM 1963 C C . TYR A 1 246 ? 46.664 7.386 4.626 1.00 22.35 246 TYR A C 1
ATOM 1964 O O . TYR A 1 246 ? 46.573 6.720 3.594 1.00 19.09 246 TYR A O 1
ATOM 1973 N N . ALA A 1 247 ? 45.735 7.376 5.572 1.00 16.97 247 ALA A N 1
ATOM 1974 C CA . ALA A 1 247 ? 44.474 6.679 5.378 1.00 14.75 247 ALA A CA 1
ATOM 1975 C C . ALA A 1 247 ? 43.370 7.400 6.124 1.00 19.19 247 ALA A C 1
ATOM 1976 O O . ALA A 1 247 ? 43.598 7.980 7.192 1.00 17.55 247 ALA A O 1
ATOM 1978 N N . CYS A 1 248 ? 42.173 7.375 5.547 1.00 19.25 248 CYS A N 1
ATOM 1979 C CA . CYS A 1 248 ? 40.993 7.973 6.145 1.00 16.77 248 CYS A CA 1
ATOM 1980 C C . CYS A 1 248 ? 39.800 7.042 5.915 1.00 19.00 248 CYS A C 1
ATOM 1981 O O . CYS A 1 248 ? 38.912 7.355 5.121 1.00 22.65 248 CYS A O 1
ATOM 1984 N N . PRO A 1 249 ? 39.780 5.885 6.598 1.00 19.13 249 PRO A N 1
ATOM 1985 C CA . PRO A 1 249 ? 38.735 4.887 6.335 1.00 19.19 249 PRO A CA 1
ATOM 1986 C C . PRO A 1 249 ? 37.353 5.325 6.816 1.00 23.15 249 PRO A C 1
ATOM 1987 O O . PRO A 1 249 ? 36.354 4.949 6.201 1.00 27.65 249 PRO A O 1
ATOM 1991 N N . THR A 1 250 ? 37.292 6.115 7.883 1.00 24.05 250 THR A N 1
ATOM 1992 C CA . THR A 1 250 ? 36.004 6.574 8.386 1.00 26.07 250 THR A CA 1
ATOM 1993 C C . THR A 1 250 ? 35.882 8.097 8.322 1.00 30.10 250 THR A C 1
ATOM 1994 O O . THR A 1 250 ? 35.697 8.650 7.244 1.00 31.89 250 THR A O 1
ATOM 1998 N N . TYR A 1 251 ? 36.000 8.781 9.455 1.00 22.23 251 TYR A N 1
ATOM 1999 C CA . TYR A 1 251 ? 35.764 10.225 9.469 1.00 22.17 251 TYR A CA 1
ATOM 2000 C C . TYR A 1 251 ? 36.980 11.055 9.872 1.00 23.49 251 TYR A C 1
ATOM 2001 O O . TYR A 1 251 ? 36.881 12.277 9.984 1.00 22.05 251 TYR A O 1
ATOM 2010 N N . PHE A 1 252 ? 38.117 10.402 10.097 1.00 18.49 252 PHE A N 1
ATOM 2011 C CA . PHE A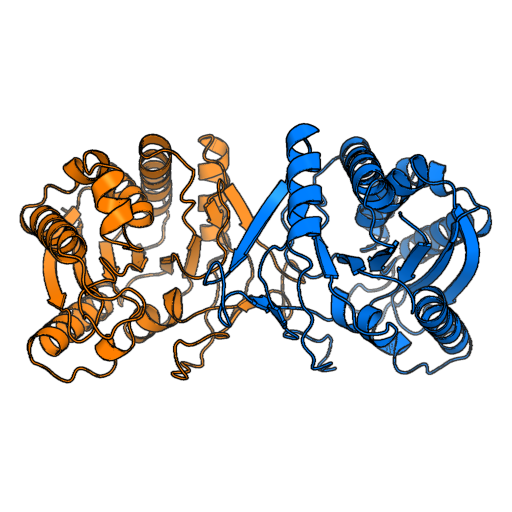 1 252 ? 39.314 11.111 10.545 1.00 17.79 252 PHE A CA 1
ATOM 2012 C C . PHE A 1 252 ? 40.590 10.628 9.857 1.00 16.97 252 PHE A C 1
ATOM 2013 O O . PHE A 1 252 ? 40.768 9.427 9.610 1.00 17.88 252 PHE A O 1
ATOM 2021 N N . GLY A 1 253 ? 41.478 11.570 9.553 1.00 15.72 253 GLY A N 1
ATOM 2022 C CA . GLY A 1 253 ? 42.719 11.237 8.876 1.00 18.98 253 GLY A CA 1
ATOM 2023 C C . GLY A 1 253 ? 43.781 10.677 9.805 1.00 17.85 253 GLY A C 1
ATOM 2024 O O . GLY A 1 253 ? 43.936 11.135 10.943 1.00 17.63 253 GLY A O 1
ATOM 2025 N N . MET A 1 254 ? 44.502 9.675 9.316 1.00 15.16 254 MET A N 1
ATOM 2026 C CA . MET A 1 254 ? 45.603 9.041 10.043 1.00 14.94 254 MET A CA 1
ATOM 2027 C C . MET A 1 254 ? 46.813 9.002 9.138 1.00 17.15 254 MET A C 1
ATOM 2028 O O . MET A 1 254 ? 46.683 8.765 7.930 1.00 17.75 254 MET A O 1
ATOM 2033 N N . ALA A 1 255 ? 47.988 9.228 9.708 1.00 16.67 255 ALA A N 1
ATOM 2034 C CA . ALA A 1 255 ? 49.231 9.129 8.957 1.00 15.80 255 ALA A CA 1
ATOM 2035 C C . ALA A 1 255 ? 50.274 8.385 9.768 1.00 16.57 255 ALA A C 1
ATOM 2036 O O . ALA A 1 255 ? 50.263 8.423 11.006 1.00 16.40 255 ALA A O 1
ATOM 2038 N N . GLY A 1 256 ? 51.159 7.692 9.064 1.00 15.90 256 GLY A N 1
ATOM 2039 C CA . GLY A 1 256 ? 52.338 7.090 9.645 1.00 16.15 256 GLY A CA 1
ATOM 2040 C C . GLY A 1 256 ? 53.520 7.597 8.858 1.00 16.28 256 GLY A C 1
ATOM 2041 O O . GLY A 1 256 ? 53.439 7.725 7.625 1.00 17.97 256 GLY A O 1
ATOM 2042 N N . ALA A 1 257 ? 54.607 7.912 9.550 1.00 16.13 257 ALA A N 1
ATOM 2043 C CA . ALA A 1 257 ? 55.818 8.340 8.869 1.00 15.64 257 ALA A CA 1
ATOM 2044 C C . ALA A 1 257 ? 57.038 7.997 9.686 1.00 15.49 257 ALA A C 1
ATOM 2045 O O . ALA A 1 257 ? 57.025 8.112 10.921 1.00 15.02 257 ALA A O 1
ATOM 2047 N N . LEU A 1 258 ? 58.093 7.567 9.000 1.00 17.60 258 LEU A N 1
ATOM 2048 C CA . LEU A 1 258 ? 59.359 7.222 9.628 1.00 17.03 258 LEU A CA 1
ATOM 2049 C C . LEU A 1 258 ? 60.474 8.116 9.111 1.00 18.23 258 LEU A C 1
ATOM 2050 O O . LEU A 1 258 ? 60.715 8.184 7.899 1.00 18.72 258 LEU A O 1
ATOM 2055 N N . TRP A 1 259 ? 61.137 8.812 10.027 1.00 18.66 259 TRP A N 1
ATOM 2056 C CA . TRP A 1 259 ? 62.377 9.516 9.716 1.00 15.70 259 TRP A CA 1
ATOM 2057 C C . TRP A 1 259 ? 63.531 8.870 10.466 1.00 19.73 259 TRP A C 1
ATOM 2058 O O . TRP A 1 259 ? 63.393 8.500 11.630 1.00 17.65 259 TRP A O 1
ATOM 2069 N N . VAL A 1 260 ? 64.674 8.740 9.801 1.00 20.23 260 VAL A N 1
ATOM 2070 C CA . VAL A 1 260 ? 65.875 8.209 10.429 1.00 19.57 260 VAL A CA 1
ATOM 2071 C C . VAL A 1 260 ? 67.007 9.216 10.294 1.00 18.09 260 VAL A C 1
ATOM 2072 O O . VAL A 1 260 ? 66.879 10.206 9.582 1.00 18.79 260 VAL A O 1
ATOM 2076 N N . ARG A 1 261 ? 68.101 8.979 11.009 1.00 23.19 261 ARG A N 1
ATOM 2077 C CA . ARG A 1 261 ? 69.230 9.897 10.982 1.00 22.63 261 ARG A CA 1
ATOM 2078 C C . ARG A 1 261 ? 69.756 10.030 9.567 1.00 24.77 261 ARG A C 1
ATOM 2079 O O . ARG A 1 261 ? 69.912 9.037 8.860 1.00 22.94 261 ARG A O 1
ATOM 2087 N N . GLU A 1 262 ? 70.021 11.261 9.154 1.00 20.87 262 GLU A N 1
ATOM 2088 C CA . GLU A 1 262 ? 70.447 11.504 7.783 1.00 30.62 262 GLU A CA 1
ATOM 2089 C C . GLU A 1 262 ? 71.842 10.935 7.536 1.00 47.19 262 GLU A C 1
ATOM 2090 O O . GLU A 1 262 ? 72.673 10.875 8.447 1.00 32.02 262 GLU A O 1
ATOM 2097 N N . MET B 1 1 ? 28.491 29.423 49.401 1.00 19.65 1 MET B N 1
ATOM 2098 C CA . MET B 1 1 ? 28.575 29.366 50.856 1.00 19.76 1 MET B CA 1
ATOM 2099 C C . MET B 1 1 ? 29.438 28.192 51.251 1.00 18.36 1 MET B C 1
ATOM 2100 O O . MET B 1 1 ? 29.174 27.067 50.836 1.00 17.32 1 MET B O 1
ATOM 2105 N N . LEU B 1 2 ? 30.460 28.450 52.058 1.00 15.79 2 LEU B N 1
ATOM 2106 C CA . LEU B 1 2 ? 31.244 27.359 52.608 1.00 17.35 2 LEU B CA 1
ATOM 2107 C C . LEU B 1 2 ? 30.546 26.920 53.875 1.00 14.75 2 LEU B C 1
ATOM 2108 O O . LEU B 1 2 ? 30.591 27.621 54.898 1.00 17.39 2 LEU B O 1
ATOM 2113 N N . PHE B 1 3 ? 29.889 25.769 53.806 1.00 16.85 3 PHE B N 1
ATOM 2114 C CA . PHE B 1 3 ? 29.015 25.322 54.877 1.00 20.24 3 PHE B CA 1
ATOM 2115 C C . PHE B 1 3 ? 29.792 24.723 56.038 1.00 22.47 3 PHE B C 1
ATOM 2116 O O . PHE B 1 3 ? 29.385 24.821 57.206 1.00 19.84 3 PHE B O 1
ATOM 2124 N N . GLY B 1 4 ? 30.922 24.102 55.727 1.00 15.96 4 GLY B N 1
ATOM 2125 C CA . GLY B 1 4 ? 31.733 23.511 56.767 1.00 15.65 4 GLY B CA 1
ATOM 2126 C C . GLY B 1 4 ? 32.956 22.847 56.191 1.00 13.90 4 GLY B C 1
ATOM 2127 O O . GLY B 1 4 ? 33.139 22.824 54.962 1.00 15.10 4 GLY B O 1
ATOM 2128 N N . ILE B 1 5 ? 33.789 22.326 57.079 1.00 13.32 5 ILE B N 1
ATOM 2129 C CA . ILE B 1 5 ? 35.021 21.663 56.692 1.00 14.19 5 ILE B CA 1
ATOM 2130 C C . ILE B 1 5 ? 35.103 20.332 57.412 1.00 12.44 5 ILE B C 1
ATOM 2131 O O . ILE B 1 5 ? 34.807 20.233 58.615 1.00 13.20 5 ILE B O 1
ATOM 2136 N N . GLY B 1 6 ? 35.496 19.292 56.691 1.00 12.10 6 GLY B N 1
ATOM 2137 C CA . GLY B 1 6 ? 35.715 18.003 57.315 1.00 12.11 6 GLY B CA 1
ATOM 2138 C C . GLY B 1 6 ? 37.113 17.502 57.023 1.00 12.52 6 GLY B C 1
ATOM 2139 O O . GLY B 1 6 ? 37.493 17.381 55.854 1.00 12.43 6 GLY B O 1
ATOM 2140 N N . LEU B 1 7 ? 37.875 17.239 58.073 1.00 12.57 7 LEU B N 1
ATOM 2141 C CA . LEU B 1 7 ? 39.183 16.600 57.958 1.00 10.53 7 LEU B CA 1
ATOM 2142 C C . LEU B 1 7 ? 38.939 15.110 58.091 1.00 11.88 7 LEU B C 1
ATOM 2143 O O . LEU B 1 7 ? 38.313 14.670 59.056 1.00 12.76 7 LEU B O 1
ATOM 2148 N N . MET B 1 8 ? 39.373 14.333 57.100 1.00 11.67 8 MET B N 1
ATOM 2149 C CA . MET B 1 8 ? 39.070 12.902 57.072 1.00 11.81 8 MET B CA 1
ATOM 2150 C C . MET B 1 8 ? 40.310 12.120 56.678 1.00 13.35 8 MET B C 1
ATOM 2151 O O . MET B 1 8 ? 41.110 12.590 55.871 1.00 13.04 8 MET B O 1
ATOM 2156 N N . PRO B 1 9 ? 40.473 10.914 57.227 1.00 11.53 9 PRO B N 1
ATOM 2157 C CA . PRO B 1 9 ? 41.639 10.086 56.911 1.00 10.89 9 PRO B CA 1
ATOM 2158 C C . PRO B 1 9 ? 41.433 9.267 55.650 1.00 12.87 9 PRO B C 1
ATOM 2159 O O . PRO B 1 9 ? 40.329 9.245 55.093 1.00 13.45 9 PRO B O 1
ATOM 2163 N N . HIS B 1 10 ? 42.493 8.584 55.229 1.00 11.66 10 HIS B N 1
ATOM 2164 C CA . HIS B 1 10 ? 42.415 7.719 54.044 1.00 12.49 10 HIS B CA 1
ATOM 2165 C C . HIS B 1 10 ? 43.141 6.413 54.324 1.00 14.66 10 HIS B C 1
ATOM 2166 O O . HIS B 1 10 ? 43.922 5.922 53.500 1.00 15.22 10 HIS B O 1
ATOM 2173 N N . GLY B 1 11 ? 42.857 5.849 55.494 1.00 14.75 11 GLY B N 1
ATOM 2174 C CA . GLY B 1 11 ? 43.382 4.548 55.865 1.00 15.08 11 GLY B CA 1
ATOM 2175 C C . GLY B 1 11 ? 42.277 3.514 55.848 1.00 16.64 11 GLY B C 1
ATOM 2176 O O . GLY B 1 11 ? 41.148 3.790 56.263 1.00 15.30 11 GLY B O 1
ATOM 2177 N N . ASN B 1 12 ? 42.603 2.318 55.366 1.00 17.15 12 ASN B N 1
ATOM 2178 C CA . ASN B 1 12 ? 41.654 1.206 55.364 1.00 17.26 12 ASN B CA 1
ATOM 2179 C C . ASN B 1 12 ? 40.983 0.873 56.717 1.00 16.75 12 ASN B C 1
ATOM 2180 O O . ASN B 1 12 ? 39.800 0.545 56.730 1.00 18.38 12 ASN B O 1
ATOM 2185 N N . PRO B 1 13 ? 41.718 0.974 57.848 1.00 17.04 13 PRO B N 1
ATOM 2186 C CA . PRO B 1 13 ? 41.062 0.673 59.137 1.00 15.75 13 PRO B CA 1
ATOM 2187 C C . PRO B 1 13 ? 39.839 1.549 59.446 1.00 20.33 13 PRO B C 1
ATOM 2188 O O . PRO B 1 13 ? 38.939 1.114 60.171 1.00 19.53 13 PRO B O 1
ATOM 2192 N N . ALA B 1 14 ? 39.785 2.757 58.894 1.00 17.49 14 ALA B N 1
ATOM 2193 C CA . ALA B 1 14 ? 38.623 3.622 59.103 1.00 15.83 14 ALA B CA 1
ATOM 2194 C C . ALA B 1 14 ? 37.316 3.002 58.589 1.00 19.11 14 ALA B C 1
ATOM 2195 O O . ALA B 1 14 ? 36.230 3.323 59.084 1.00 19.33 14 ALA B O 1
ATOM 2197 N N . LEU B 1 15 ? 37.431 2.106 57.609 1.00 18.83 15 LEU B N 1
ATOM 2198 C CA . LEU B 1 15 ? 36.272 1.453 57.000 1.00 18.80 15 LEU B CA 1
ATOM 2199 C C . LEU B 1 15 ? 35.923 0.155 57.718 1.00 22.37 15 LEU B C 1
ATOM 2200 O O . LEU B 1 15 ? 34.842 -0.405 57.517 1.00 23.06 15 LEU B O 1
ATOM 2205 N N . SER B 1 16 ? 36.848 -0.322 58.540 1.00 20.07 16 SER B N 1
ATOM 2206 C CA . SER B 1 16 ? 36.657 -1.582 59.254 1.00 21.81 16 SER B CA 1
ATOM 2207 C C . SER B 1 16 ? 37.319 -1.522 60.617 1.00 23.74 16 SER B C 1
ATOM 2208 O O . SER B 1 16 ? 38.344 -2.167 60.839 1.00 21.34 16 SER B O 1
ATOM 2211 N N . PRO B 1 17 ? 36.739 -0.736 61.540 1.00 22.71 17 PRO B N 1
ATOM 2212 C CA . PRO B 1 17 ? 37.378 -0.523 62.844 1.00 21.81 17 PRO B CA 1
ATOM 2213 C C . PRO B 1 17 ? 37.502 -1.818 63.647 1.00 24.72 17 PRO B C 1
ATOM 2214 O O . PRO B 1 17 ? 36.578 -2.632 63.655 1.00 24.43 17 PRO B O 1
ATOM 2218 N N . GLU B 1 18 ? 38.640 -2.002 64.304 1.00 22.82 18 GLU B N 1
ATOM 2219 C CA . GLU B 1 18 ? 38.869 -3.210 65.094 1.00 23.63 18 GLU B CA 1
ATOM 2220 C C . GLU B 1 18 ? 39.182 -2.878 66.545 1.00 26.53 18 GLU B C 1
ATOM 2221 O O . GLU B 1 18 ? 39.555 -3.754 67.324 1.00 27.37 18 GLU B O 1
ATOM 2227 N N . ASP B 1 19 ? 39.026 -1.610 66.902 1.00 21.74 19 ASP B N 1
ATOM 2228 C CA . ASP B 1 19 ? 39.262 -1.162 68.267 1.00 19.99 19 ASP B CA 1
ATOM 2229 C C . ASP B 1 19 ? 38.415 0.063 68.590 1.00 27.30 19 ASP B C 1
ATOM 2230 O O . ASP B 1 19 ? 37.872 0.704 67.688 1.00 21.49 19 ASP B O 1
ATOM 2235 N N . LYS B 1 20 ? 38.309 0.387 69.874 1.00 23.52 20 LYS B N 1
ATOM 2236 C CA . LYS B 1 20 ? 37.442 1.472 70.325 1.00 23.93 20 LYS B CA 1
ATOM 2237 C C . LYS B 1 20 ? 37.827 2.842 69.769 1.00 22.68 20 LYS B C 1
ATOM 2238 O O . LYS B 1 20 ? 36.953 3.651 69.451 1.00 21.93 20 LYS B O 1
ATOM 2244 N N . GLU B 1 21 ? 39.126 3.118 69.687 1.00 23.41 21 GLU B N 1
ATOM 2245 C CA . GLU B 1 21 ? 39.576 4.416 69.191 1.00 21.82 21 GLU B CA 1
ATOM 2246 C C . GLU B 1 21 ? 39.197 4.585 67.728 1.00 20.35 21 GLU B C 1
ATOM 2247 O O . GLU B 1 21 ? 38.712 5.639 67.323 1.00 18.41 21 GLU B O 1
ATOM 2253 N N . THR B 1 22 ? 39.393 3.534 66.945 1.00 19.89 22 THR B N 1
ATOM 2254 C CA . THR B 1 22 ? 39.056 3.591 65.533 1.00 17.61 22 THR B CA 1
ATOM 2255 C C . THR B 1 22 ? 37.541 3.632 65.337 1.00 17.42 22 THR B C 1
ATOM 2256 O O . THR B 1 22 ? 37.037 4.288 64.438 1.00 17.92 22 THR B O 1
ATOM 2260 N N . GLU B 1 23 ? 36.806 2.937 66.200 1.00 20.62 23 GLU B N 1
ATOM 2261 C CA . GLU B 1 23 ? 35.349 3.019 66.157 1.00 19.29 23 GLU B CA 1
ATOM 2262 C C . GLU B 1 23 ? 34.869 4.455 66.405 1.00 17.22 23 GLU B C 1
ATOM 2263 O O . GLU B 1 23 ? 33.979 4.941 65.706 1.00 19.95 23 GLU B O 1
ATOM 2269 N N . LYS B 1 24 ? 35.462 5.129 67.395 1.00 18.04 24 LYS B N 1
ATOM 2270 C CA . LYS B 1 24 ? 35.125 6.527 67.670 1.00 17.97 24 LYS B CA 1
ATOM 2271 C C . LYS B 1 24 ? 35.426 7.420 66.454 1.00 16.40 24 LYS B C 1
ATOM 2272 O O . LYS B 1 24 ? 34.646 8.311 66.114 1.00 18.42 24 LYS B O 1
ATOM 2278 N N . LEU B 1 25 ? 36.557 7.155 65.803 1.00 17.83 25 LEU B N 1
ATOM 2279 C CA . LEU B 1 25 ? 36.933 7.857 64.584 1.00 15.79 25 LEU B CA 1
ATOM 2280 C C . LEU B 1 25 ? 35.878 7.675 63.491 1.00 17.58 25 LEU B C 1
ATOM 2281 O O . LEU B 1 25 ? 35.420 8.651 62.903 1.00 15.39 25 LEU B O 1
ATOM 2286 N N . ALA B 1 26 ? 35.476 6.432 63.242 1.00 16.17 26 ALA B N 1
ATOM 2287 C CA . ALA B 1 26 ? 34.451 6.158 62.245 1.00 17.91 26 ALA B CA 1
ATOM 2288 C C . ALA B 1 26 ? 33.153 6.892 62.574 1.00 15.74 26 ALA B C 1
ATOM 2289 O O . ALA B 1 26 ? 32.482 7.388 61.678 1.00 16.72 26 ALA B O 1
ATOM 2291 N N . GLY B 1 27 ? 32.820 6.979 63.862 1.00 16.69 27 GLY B N 1
ATOM 2292 C CA . GLY B 1 27 ? 31.646 7.731 64.276 1.00 18.74 27 GLY B CA 1
ATOM 2293 C C . GLY B 1 27 ? 31.717 9.189 63.861 1.00 15.22 27 GLY B C 1
ATOM 2294 O O . GLY B 1 27 ? 30.737 9.755 63.387 1.00 17.12 27 GLY B O 1
ATOM 2295 N N . VAL B 1 28 ? 32.882 9.806 64.053 1.00 16.14 28 VAL B N 1
ATOM 2296 C CA . VAL B 1 28 ? 33.064 11.201 63.645 1.00 17.90 28 VAL B CA 1
ATOM 2297 C C . VAL B 1 28 ? 32.961 11.340 62.126 1.00 14.42 28 VAL B C 1
ATOM 2298 O O . VAL B 1 28 ? 32.349 12.282 61.624 1.00 16.75 28 VAL B O 1
ATOM 2302 N N . LEU B 1 29 ? 33.523 10.381 61.394 1.00 14.50 29 LEU B N 1
ATOM 2303 C CA . LEU B 1 29 ? 33.452 10.418 59.934 1.00 15.84 29 LEU B CA 1
ATOM 2304 C C . LEU B 1 29 ? 32.004 10.295 59.451 1.00 14.10 29 LEU B C 1
ATOM 2305 O O . LEU B 1 29 ? 31.599 10.959 58.498 1.00 17.09 29 LEU B O 1
ATOM 2310 N N . LYS B 1 30 ? 31.228 9.442 60.115 1.00 16.82 30 LYS B N 1
ATOM 2311 C CA . LYS B 1 30 ? 29.802 9.336 59.823 1.00 17.88 30 LYS B CA 1
ATOM 2312 C C . LYS B 1 30 ? 29.057 10.621 60.160 1.00 14.96 30 LYS B C 1
ATOM 2313 O O . LYS B 1 30 ? 28.145 11.021 59.436 1.00 18.76 30 LYS B O 1
ATOM 2319 N N . ASP B 1 31 ? 29.452 11.274 61.250 1.00 16.32 31 ASP B N 1
ATOM 2320 C CA . ASP B 1 31 ? 28.869 12.570 61.607 1.00 17.93 31 ASP B CA 1
ATOM 2321 C C . ASP B 1 31 ? 29.168 13.639 60.557 1.00 16.39 31 ASP B C 1
ATOM 2322 O O . ASP B 1 31 ? 28.335 14.498 60.273 1.00 17.90 31 ASP B O 1
ATOM 2327 N N . ILE B 1 32 ? 30.372 13.599 59.986 1.00 16.86 32 ILE B N 1
ATOM 2328 C CA . ILE B 1 32 ? 30.701 14.520 58.908 1.00 15.93 32 ILE B CA 1
ATOM 2329 C C . ILE B 1 32 ? 29.785 14.289 57.707 1.00 16.51 32 ILE B C 1
ATOM 2330 O O . ILE B 1 32 ? 29.263 15.230 57.125 1.00 17.13 32 ILE B O 1
ATOM 2335 N N . GLY B 1 33 ? 29.589 13.026 57.346 1.00 15.74 33 GLY B N 1
ATOM 2336 C CA . GLY B 1 33 ? 28.681 12.689 56.260 1.00 18.27 33 GLY B CA 1
ATOM 2337 C C . GLY B 1 33 ? 27.277 13.219 56.496 1.00 18.58 33 GLY B C 1
ATOM 2338 O O . GLY B 1 33 ? 26.670 13.832 55.616 1.00 18.64 33 GLY B O 1
ATOM 2339 N N . LYS B 1 34 ? 26.755 12.982 57.697 1.00 18.96 34 LYS B N 1
ATOM 2340 C CA . LYS B 1 34 ? 25.437 13.500 58.057 1.00 21.03 34 LYS B CA 1
ATOM 2341 C C . LYS B 1 34 ? 25.378 15.026 57.988 1.00 17.65 34 LYS B C 1
ATOM 2342 O O . LYS B 1 34 ? 24.448 15.592 57.420 1.00 21.18 34 LYS B O 1
ATOM 2348 N N . ALA B 1 35 ? 26.377 15.688 58.569 1.00 17.46 35 ALA B N 1
ATOM 2349 C CA . ALA B 1 35 ? 26.400 17.146 58.624 1.00 19.09 35 ALA B CA 1
ATOM 2350 C C . ALA B 1 35 ? 26.411 17.795 57.244 1.00 20.13 35 ALA B C 1
ATOM 2351 O O . ALA B 1 35 ? 25.886 18.891 57.058 1.00 21.35 35 ALA B O 1
ATOM 2353 N N . PHE B 1 36 ? 27.020 17.119 56.282 1.00 17.32 36 PHE B N 1
ATOM 2354 C CA . PHE B 1 36 ? 27.176 17.678 54.948 1.00 18.48 36 PHE B CA 1
ATOM 2355 C C . PHE B 1 36 ? 26.230 17.060 53.928 1.00 21.71 36 PHE B C 1
ATOM 2356 O O . PHE B 1 36 ? 26.372 17.296 52.733 1.00 18.60 36 PHE B O 1
ATOM 2364 N N . SER B 1 37 ? 25.257 16.288 54.398 1.00 22.15 37 SER B N 1
ATOM 2365 C CA . SER B 1 37 ? 24.341 15.586 53.499 1.00 22.79 37 SER B CA 1
ATOM 2366 C C . SER B 1 37 ? 23.469 16.532 52.670 1.00 17.68 37 SER B C 1
ATOM 2367 O O . SER B 1 37 ? 22.942 16.140 51.631 1.00 23.94 37 SER B O 1
ATOM 2370 N N . ASP B 1 38 ? 23.318 17.774 53.123 1.00 19.80 38 ASP B N 1
ATOM 2371 C CA . ASP B 1 38 ? 22.490 18.753 52.424 1.00 27.03 38 ASP B CA 1
ATOM 2372 C C . ASP B 1 38 ? 23.328 19.677 51.531 1.00 27.56 38 ASP B C 1
ATOM 2373 O O . ASP B 1 38 ? 22.821 20.641 50.966 1.00 25.17 38 ASP B O 1
ATOM 2378 N N . ALA B 1 39 ? 24.614 19.378 51.393 1.00 22.30 39 ALA B N 1
ATOM 2379 C CA . ALA B 1 39 ? 25.470 20.183 50.524 1.00 19.26 39 ALA B CA 1
ATOM 2380 C C . ALA B 1 39 ? 25.094 19.995 49.054 1.00 18.12 39 ALA B C 1
ATOM 2381 O O . ALA B 1 39 ? 24.547 18.959 48.681 1.00 20.97 39 ALA B O 1
ATOM 2383 N N . ASP B 1 40 ? 25.399 20.990 48.224 1.00 15.88 40 ASP B N 1
ATOM 2384 C CA . ASP B 1 40 ? 25.244 20.855 46.770 1.00 14.62 40 ASP B CA 1
ATOM 2385 C C . ASP B 1 40 ? 26.457 20.153 46.154 1.00 18.62 40 ASP B C 1
ATOM 2386 O O . ASP B 1 40 ? 26.316 19.300 45.288 1.00 17.21 40 ASP B O 1
ATOM 2391 N N . SER B 1 41 ? 27.649 20.529 46.605 1.00 15.02 41 SER B N 1
ATOM 2392 C CA . SER B 1 41 ? 28.885 19.960 46.074 1.00 15.69 41 SER B CA 1
ATOM 2393 C C . SER B 1 41 ? 29.917 19.850 47.179 1.00 12.28 41 SER B C 1
ATOM 2394 O O . SER B 1 41 ? 29.818 20.525 48.217 1.00 14.25 41 SER B O 1
ATOM 2397 N N . TYR B 1 42 ? 30.910 18.989 46.956 1.00 13.22 42 TYR B N 1
ATOM 2398 C CA . TYR B 1 42 ? 32.074 18.903 47.830 1.00 13.30 42 TYR B CA 1
ATOM 2399 C C . TYR B 1 42 ? 33.304 19.380 47.089 1.00 12.54 42 TYR B C 1
ATOM 2400 O O . TYR B 1 42 ? 33.434 19.156 45.884 1.00 15.46 42 TYR B O 1
ATOM 2409 N N . VAL B 1 43 ? 34.217 20.024 47.805 1.00 11.34 43 VAL B N 1
ATOM 2410 C CA . VAL B 1 43 ? 35.563 20.220 47.305 1.00 10.83 43 VAL B CA 1
ATOM 2411 C C . VAL B 1 43 ? 36.463 19.310 48.126 1.00 10.00 43 VAL B C 1
ATOM 2412 O O . VAL B 1 43 ? 36.399 19.324 49.356 1.00 12.58 43 VAL B O 1
ATOM 2416 N N . LEU B 1 44 ? 37.262 18.487 47.452 1.00 11.15 44 LEU B N 1
ATOM 2417 C CA . LEU B 1 44 ? 38.067 17.477 48.116 1.00 11.37 44 LEU B CA 1
ATOM 2418 C C . LEU B 1 44 ? 39.531 17.704 47.796 1.00 11.56 44 LEU B C 1
ATOM 2419 O O . LEU B 1 44 ? 39.900 17.713 46.614 1.00 11.86 44 LEU B O 1
ATOM 2424 N N . ILE B 1 45 ? 40.347 17.898 48.827 1.00 10.47 45 ILE B N 1
ATOM 2425 C CA . ILE B 1 45 ? 41.789 18.051 48.642 1.00 10.52 45 ILE B CA 1
ATOM 2426 C C . ILE B 1 45 ? 42.448 16.745 49.071 1.00 10.73 45 ILE B C 1
ATOM 2427 O O . ILE B 1 45 ? 42.296 16.326 50.204 1.00 11.08 45 ILE B O 1
ATOM 2432 N N . SER B 1 46 ? 43.176 16.108 48.159 1.00 10.40 46 SER B N 1
ATOM 2433 C CA . SER B 1 46 ? 43.789 14.810 48.414 1.00 11.49 46 SER B CA 1
ATOM 2434 C C . SER B 1 46 ? 45.265 14.803 48.078 1.00 10.72 46 SER B C 1
ATOM 2435 O O . SER B 1 46 ? 45.664 15.383 47.072 1.00 11.36 46 SER B O 1
ATOM 2438 N N . PRO B 1 47 ? 46.073 14.108 48.891 1.00 10.97 47 PRO B N 1
ATOM 2439 C CA . PRO B 1 47 ? 47.521 14.036 48.669 1.00 10.09 47 PRO B CA 1
ATOM 2440 C C . PRO B 1 47 ? 47.954 12.796 47.908 1.00 10.56 47 PRO B C 1
ATOM 2441 O O . PRO B 1 47 ? 49.159 12.647 47.691 1.00 11.65 47 PRO B O 1
ATOM 2445 N N . HIS B 1 48 ? 47.019 11.925 47.531 1.00 10.52 48 HIS B N 1
ATOM 2446 C CA . HIS B 1 48 ? 47.401 10.671 46.889 1.00 12.30 48 HIS B CA 1
ATOM 2447 C C . HIS B 1 48 ? 46.827 10.507 45.508 1.00 13.64 48 HIS B C 1
ATOM 2448 O O . HIS B 1 48 ? 46.600 9.389 45.050 1.00 14.79 48 HIS B O 1
ATOM 2455 N N . ASN B 1 49 ? 46.584 11.624 44.838 1.00 10.24 49 ASN B N 1
ATOM 2456 C CA . ASN B 1 49 ? 46.211 11.589 43.441 1.00 11.37 49 ASN B CA 1
ATOM 2457 C C . ASN B 1 49 ? 47.399 12.149 42.656 1.00 7.71 49 ASN B C 1
ATOM 2458 O O . ASN B 1 49 ? 48.540 11.833 42.998 1.00 10.30 49 ASN B O 1
ATOM 2463 N N . VAL B 1 50 ? 47.153 12.962 41.637 1.00 10.90 50 VAL B N 1
ATOM 2464 C CA . VAL B 1 50 ? 48.259 13.594 40.928 1.00 10.97 50 VAL B CA 1
ATOM 2465 C C . VAL B 1 50 ? 49.035 14.501 41.895 1.00 11.75 50 VAL B C 1
ATOM 2466 O O . VAL B 1 50 ? 48.455 15.157 42.767 1.00 11.94 50 VAL B O 1
ATOM 2470 N N . ARG B 1 51 ? 50.353 14.494 41.764 1.00 10.98 51 ARG B N 1
ATOM 2471 C CA . ARG B 1 51 ? 51.205 15.254 42.659 1.00 13.06 51 ARG B CA 1
ATOM 2472 C C . ARG B 1 51 ? 52.224 15.989 41.807 1.00 14.08 51 ARG B C 1
ATOM 2473 O O . ARG B 1 51 ? 53.068 15.354 41.166 1.00 14.58 51 ARG B O 1
ATOM 2481 N N . ILE B 1 52 ? 52.115 17.314 41.781 1.00 13.54 52 ILE B N 1
ATOM 2482 C CA . ILE B 1 52 ? 53.061 18.175 41.068 1.00 12.64 52 ILE B CA 1
ATOM 2483 C C . ILE B 1 52 ? 53.855 18.921 42.124 1.00 12.51 52 ILE B C 1
ATOM 2484 O O . ILE B 1 52 ? 53.299 19.316 43.138 1.00 17.45 52 ILE B O 1
ATOM 2489 N N A SER B 1 53 ? 55.148 19.115 41.878 0.65 15.36 53 SER B N 1
ATOM 2490 N N B SER B 1 53 ? 55.153 19.102 41.897 0.35 15.35 53 SER B N 1
ATOM 2491 C CA A SER B 1 53 ? 56.027 19.727 42.869 0.65 15.61 53 SER B CA 1
ATOM 2492 C CA B SER B 1 53 ? 56.013 19.731 42.896 0.35 15.61 53 SER B CA 1
ATOM 2493 C C A SER B 1 53 ? 55.572 21.129 43.253 0.65 16.27 53 SER B C 1
ATOM 2494 C C B SER B 1 53 ? 55.550 21.133 43.264 0.35 16.22 53 SER B C 1
ATOM 2495 O O A SER B 1 53 ? 55.546 21.490 44.432 0.65 14.53 53 SER B O 1
ATOM 2496 O O B SER B 1 53 ? 55.501 21.499 44.440 0.35 14.48 53 SER B O 1
ATOM 2501 N N . ASP B 1 54 ? 55.198 21.911 42.249 1.00 16.53 54 ASP B N 1
ATOM 2502 C CA . ASP B 1 54 ? 55.058 23.352 42.412 1.00 14.98 54 ASP B CA 1
ATOM 2503 C C . ASP B 1 54 ? 53.792 23.962 41.818 1.00 15.26 54 ASP B C 1
ATOM 2504 O O . ASP B 1 54 ? 53.733 25.172 41.573 1.00 14.82 54 ASP B O 1
ATOM 2509 N N . HIS B 1 55 ? 52.784 23.128 41.569 1.00 13.47 55 HIS B N 1
ATOM 2510 C CA . HIS B 1 55 ? 51.498 23.617 41.087 1.00 13.19 55 HIS B CA 1
ATOM 2511 C C . HIS B 1 55 ? 50.388 22.853 41.765 1.00 12.42 55 HIS B C 1
ATOM 2512 O O . HIS B 1 55 ? 50.460 21.626 41.869 1.00 12.89 55 HIS B O 1
ATOM 2519 N N . LEU B 1 56 ? 49.355 23.577 42.189 1.00 12.13 56 LEU B N 1
ATOM 2520 C CA . LEU B 1 56 ? 48.139 22.965 42.710 1.00 11.69 56 LEU B CA 1
ATOM 2521 C C . LEU B 1 56 ? 47.282 22.444 41.554 1.00 12.98 56 LEU B C 1
ATOM 2522 O O . LEU B 1 56 ? 47.038 23.146 40.559 1.00 12.82 56 LEU B O 1
ATOM 2527 N N . GLY B 1 57 ? 46.807 21.214 41.669 1.00 10.21 57 GLY B N 1
ATOM 2528 C CA . GLY B 1 57 ? 45.995 20.664 40.596 1.00 10.69 57 GLY B CA 1
ATOM 2529 C C . GLY B 1 57 ? 44.511 20.928 40.790 1.00 10.25 57 GLY B C 1
ATOM 2530 O O . GLY B 1 57 ? 44.007 20.810 41.907 1.00 12.27 57 GLY B O 1
ATOM 2531 N N . VAL B 1 58 ? 43.823 21.286 39.705 1.00 11.85 58 VAL B N 1
ATOM 2532 C CA . VAL B 1 58 ? 42.367 21.320 39.688 1.00 12.28 58 VAL B CA 1
ATOM 2533 C C . VAL B 1 58 ? 41.906 20.346 38.612 1.00 12.35 58 VAL B C 1
ATOM 2534 O O . VAL B 1 58 ? 42.136 20.576 37.419 1.00 12.37 58 VAL B O 1
ATOM 2538 N N . ILE B 1 59 ? 41.270 19.253 39.017 1.00 11.48 59 ILE B N 1
ATOM 2539 C CA . ILE B 1 59 ? 40.844 18.241 38.051 1.00 11.17 59 ILE B CA 1
ATOM 2540 C C . ILE B 1 59 ? 39.562 18.722 37.356 1.00 12.62 59 ILE B C 1
ATOM 2541 O O . ILE B 1 59 ? 38.559 19.049 38.020 1.00 12.13 59 ILE B O 1
ATOM 2546 N N A MET B 1 60 ? 39.615 18.780 36.027 0.78 12.65 60 MET B N 1
ATOM 2547 N N B MET B 1 60 ? 39.599 18.766 36.027 0.22 12.71 60 MET B N 1
ATOM 2548 C CA A MET B 1 60 ? 38.507 19.274 35.215 0.78 11.45 60 MET B CA 1
ATOM 2549 C CA B MET B 1 60 ? 38.474 19.267 35.247 0.22 11.63 60 MET B CA 1
ATOM 2550 C C A MET B 1 60 ? 37.711 18.144 34.574 0.78 14.65 60 MET B C 1
ATOM 2551 C C B MET B 1 60 ? 37.753 18.164 34.482 0.22 14.63 60 MET B C 1
ATOM 2552 O O A MET B 1 60 ? 36.599 18.362 34.101 0.78 16.20 60 MET B O 1
ATOM 2553 O O B MET B 1 60 ? 36.729 18.417 33.849 0.22 15.25 60 MET B O 1
ATOM 2562 N N . ALA B 1 61 ? 38.293 16.949 34.528 1.00 12.29 61 ALA B N 1
ATOM 2563 C CA . ALA B 1 61 ? 37.660 15.809 33.846 1.00 12.77 61 ALA B CA 1
ATOM 2564 C C . ALA B 1 61 ? 36.263 15.567 34.405 1.00 13.65 61 ALA B C 1
ATOM 2565 O O . ALA B 1 61 ? 36.044 15.705 35.600 1.00 15.70 61 ALA B O 1
ATOM 2567 N N . GLN B 1 62 ? 35.326 15.210 33.531 1.00 13.52 62 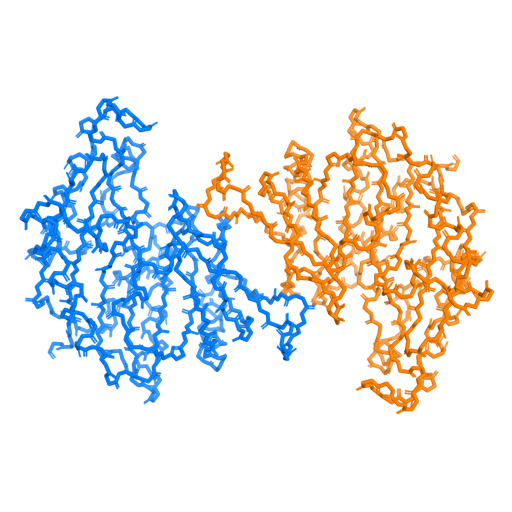GLN B N 1
ATOM 2568 C CA . GLN B 1 62 ? 33.918 15.102 33.908 1.00 16.17 62 GLN B CA 1
ATOM 2569 C C . GLN B 1 62 ? 33.630 13.926 34.845 1.00 15.31 62 GLN B C 1
ATOM 2570 O O . GLN B 1 62 ? 32.885 14.046 35.819 1.00 16.83 62 GLN B O 1
ATOM 2576 N N . HIS B 1 63 ? 34.241 12.784 34.567 1.00 14.57 63 HIS B N 1
ATOM 2577 C CA . HIS B 1 63 ? 33.930 11.557 35.272 1.00 12.73 63 HIS B CA 1
ATOM 2578 C C . HIS B 1 63 ? 35.092 11.093 36.132 1.00 15.62 63 HIS B C 1
ATOM 2579 O O . HIS B 1 63 ? 36.181 10.850 35.623 1.00 18.50 63 HIS B O 1
ATOM 2586 N N . LEU B 1 64 ? 34.847 10.943 37.428 1.00 14.49 64 LEU B N 1
ATOM 2587 C CA . LEU B 1 64 ? 35.884 10.553 38.370 1.00 13.15 64 LEU B CA 1
ATOM 2588 C C . LEU B 1 64 ? 35.682 9.077 38.684 1.00 13.88 64 LEU B C 1
ATOM 2589 O O . LEU B 1 64 ? 34.650 8.685 39.224 1.00 15.70 64 LEU B O 1
ATOM 2594 N N . ILE B 1 65 ? 36.667 8.262 38.330 1.00 13.58 65 ILE B N 1
ATOM 2595 C CA . ILE B 1 65 ? 36.496 6.812 38.293 1.00 15.65 65 ILE B CA 1
ATOM 2596 C C . ILE B 1 65 ? 37.465 6.128 39.242 1.00 13.29 65 ILE B C 1
ATOM 2597 O O . ILE B 1 65 ? 38.671 6.360 39.178 1.00 13.81 65 ILE B O 1
ATOM 2602 N N A SER B 1 66 ? 36.944 5.281 40.122 0.56 14.57 66 SER B N 1
ATOM 2603 N N B SER B 1 66 ? 36.948 5.279 40.125 0.44 14.57 66 SER B N 1
ATOM 2604 C CA A SER B 1 66 ? 37.783 4.491 41.008 0.56 14.09 66 SER B CA 1
ATOM 2605 C CA B SER B 1 66 ? 37.797 4.496 41.014 0.44 14.11 66 SER B CA 1
ATOM 2606 C C A SER B 1 66 ? 38.811 3.685 40.215 0.56 14.39 66 SER B C 1
ATOM 2607 C C B SER B 1 66 ? 38.813 3.688 40.216 0.44 14.41 66 SER B C 1
ATOM 2608 O O A SER B 1 66 ? 38.456 2.994 39.259 0.56 14.78 66 SER B O 1
ATOM 2609 O O B SER B 1 66 ? 38.452 2.995 39.265 0.44 14.80 66 SER B O 1
ATOM 2614 N N . TRP B 1 67 ? 40.078 3.786 40.609 1.00 14.47 67 TRP B N 1
ATOM 2615 C CA . TRP B 1 67 ? 41.165 3.089 39.919 1.00 14.97 67 TRP B CA 1
ATOM 2616 C C . TRP B 1 67 ? 42.109 2.346 40.852 1.00 14.83 67 TRP B C 1
ATOM 2617 O O . TRP B 1 67 ? 42.472 1.200 40.582 1.00 19.42 67 TRP B O 1
ATOM 2628 N N . LEU B 1 68 ? 42.529 2.991 41.938 1.00 13.12 68 LEU B N 1
ATOM 2629 C CA . LEU B 1 68 ? 43.636 2.478 42.736 1.00 14.22 68 LEU B CA 1
ATOM 2630 C C . LEU B 1 68 ? 43.326 2.460 44.224 1.00 17.82 68 LEU B C 1
ATOM 2631 O O . LEU B 1 68 ? 43.523 3.451 44.929 1.00 16.24 68 LEU B O 1
ATOM 2636 N N . GLY B 1 69 ? 42.848 1.322 44.704 1.00 16.42 69 GLY B N 1
ATOM 2637 C CA . GLY B 1 69 ? 42.680 1.137 46.137 1.00 18.09 69 GLY B CA 1
ATOM 2638 C C . GLY B 1 69 ? 44.006 0.838 46.801 1.00 18.34 69 GLY B C 1
ATOM 2639 O O . GLY B 1 69 ? 45.003 0.561 46.133 1.00 19.04 69 GLY B O 1
ATOM 2640 N N . PHE B 1 70 ? 44.024 0.872 48.128 1.00 16.49 70 PHE B N 1
ATOM 2641 C CA . PHE B 1 70 ? 45.255 0.602 48.853 1.00 16.29 70 PHE B CA 1
ATOM 2642 C C . PHE B 1 70 ? 45.265 -0.833 49.369 1.00 19.61 70 PHE B C 1
ATOM 2643 O O . PHE B 1 70 ? 44.297 -1.279 49.982 1.00 19.41 70 PHE B O 1
ATOM 2651 N N . GLU B 1 71 ? 46.358 -1.542 49.104 1.00 19.05 71 GLU B N 1
ATOM 2652 C CA . GLU B 1 71 ? 46.569 -2.891 49.636 1.00 20.02 71 GLU B CA 1
ATOM 2653 C C . GLU B 1 71 ? 45.417 -3.848 49.345 1.00 33.03 71 GLU B C 1
ATOM 2654 O O . GLU B 1 71 ? 45.007 -4.633 50.206 1.00 31.64 71 GLU B O 1
ATOM 2660 N N . GLY B 1 72 ? 44.904 -3.773 48.122 1.00 24.35 72 GLY B N 1
ATOM 2661 C CA . GLY B 1 72 ? 43.883 -4.697 47.666 1.00 31.48 72 GLY B CA 1
ATOM 2662 C C . GLY B 1 72 ? 42.457 -4.289 47.980 1.00 35.08 72 GLY B C 1
ATOM 2663 O O . GLY B 1 72 ? 41.510 -4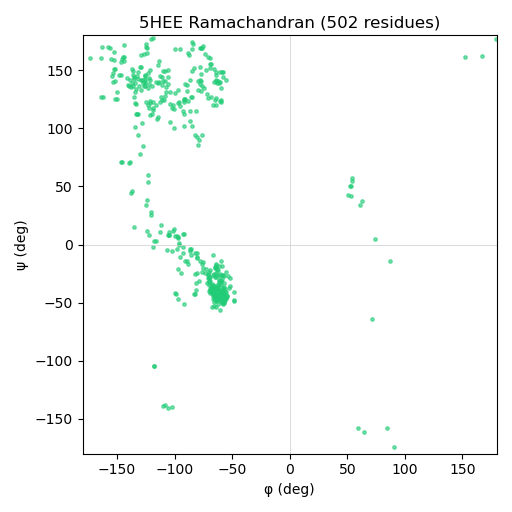.855 47.434 1.00 46.18 72 GLY B O 1
ATOM 2664 N N . VAL B 1 73 ? 42.291 -3.318 48.869 1.00 26.18 73 VAL B N 1
ATOM 2665 C CA . VAL B 1 73 ? 40.956 -2.849 49.211 1.00 27.07 73 VAL B CA 1
ATOM 2666 C C . VAL B 1 73 ? 40.426 -1.972 48.093 1.00 32.67 73 VAL B C 1
ATOM 2667 O O . VAL B 1 73 ? 40.673 -0.764 48.055 1.00 27.66 73 VAL B O 1
ATOM 2671 N N . GLU B 1 74 ? 39.686 -2.577 47.197 1.00 28.99 74 GLU B N 1
ATOM 2672 C CA . GLU B 1 74 ? 39.084 -1.813 46.145 1.00 29.04 74 GLU B CA 1
ATOM 2673 C C . GLU B 1 74 ? 37.746 -1.257 46.586 1.00 30.30 74 GLU B C 1
ATOM 2674 O O . GLU B 1 74 ? 36.984 -1.883 47.257 1.00 36.74 74 GLU B O 1
ATOM 2680 N N . LEU B 1 75 ? 37.486 -0.072 46.170 1.00 22.50 75 LEU B N 1
ATOM 2681 C CA . LEU B 1 75 ? 36.264 0.626 46.515 1.00 21.04 75 LEU B CA 1
ATOM 2682 C C . LEU B 1 75 ? 35.685 1.140 45.203 1.00 21.75 75 LEU B C 1
ATOM 2683 O O . LEU B 1 75 ? 35.840 2.311 44.865 1.00 23.21 75 LEU B O 1
ATOM 2688 N N . PRO B 1 76 ? 35.034 0.254 44.430 1.00 23.79 76 PRO B N 1
ATOM 2689 C CA . PRO B 1 76 ? 34.551 0.670 43.109 1.00 24.75 76 PRO B CA 1
ATOM 2690 C C . PRO B 1 76 ? 33.487 1.753 43.203 1.00 24.46 76 PRO B C 1
ATOM 2691 O O . PRO B 1 76 ? 32.698 1.763 44.147 1.00 35.93 76 PRO B O 1
ATOM 2695 N N . GLY B 1 77 ? 33.478 2.659 42.231 1.00 24.11 77 GLY B N 1
ATOM 2696 C CA . GLY B 1 77 ? 32.529 3.753 42.237 1.00 24.45 77 GLY B CA 1
ATOM 2697 C C . GLY B 1 77 ? 32.883 4.839 41.240 1.00 19.80 77 GLY B C 1
ATOM 2698 O O . GLY B 1 77 ? 34.016 4.910 40.755 1.00 20.60 77 GLY B O 1
ATOM 2699 N N . GLU B 1 78 ? 31.903 5.679 40.923 1.00 20.10 78 GLU B N 1
ATOM 2700 C CA . GLU B 1 78 ? 32.090 6.773 39.986 1.00 16.88 78 GLU B CA 1
ATOM 2701 C C . GLU B 1 78 ? 31.401 8.022 40.514 1.00 18.11 78 GLU B C 1
ATOM 2702 O O . GLU B 1 78 ? 30.279 7.971 41.023 1.00 20.37 78 GLU B O 1
ATOM 2708 N N . TRP B 1 79 ? 32.106 9.143 40.418 1.00 15.94 79 TRP B N 1
ATOM 2709 C CA . TRP B 1 79 ? 31.595 10.435 40.850 1.00 16.90 79 TRP B CA 1
ATOM 2710 C C . TRP B 1 79 ? 31.700 11.387 39.676 1.00 13.47 79 TRP B C 1
ATOM 2711 O O . TRP B 1 79 ? 32.322 11.062 38.661 1.00 15.85 79 TRP B O 1
ATOM 2722 N N . GLU B 1 80 ? 31.100 12.562 39.811 1.00 13.40 80 GLU B N 1
ATOM 2723 C CA . GLU B 1 80 ? 31.114 13.550 38.751 1.00 12.50 80 GLU B CA 1
ATOM 2724 C C . GLU B 1 80 ? 31.739 14.846 39.249 1.00 15.37 80 GLU B C 1
ATOM 2725 O O . GLU B 1 80 ? 31.530 15.232 40.392 1.00 16.86 80 GLU B O 1
ATOM 2731 N N . THR B 1 81 ? 32.523 15.496 38.396 1.00 13.65 81 THR B N 1
ATOM 2732 C CA . THR B 1 81 ? 33.085 16.802 38.699 1.00 12.92 81 THR B CA 1
ATOM 2733 C C . THR B 1 81 ? 32.046 17.905 38.568 1.00 13.41 81 THR B C 1
ATOM 2734 O O . THR B 1 81 ? 31.259 17.929 37.612 1.00 16.03 81 THR B O 1
ATOM 2738 N N . ASP B 1 82 ? 32.034 18.817 39.541 1.00 13.22 82 ASP B N 1
ATOM 2739 C CA . ASP B 1 82 ? 31.291 20.057 39.406 1.00 12.63 82 ASP B CA 1
ATOM 2740 C C . ASP B 1 82 ? 32.168 20.968 38.561 1.00 13.60 82 ASP B C 1
ATOM 2741 O O . ASP B 1 82 ? 33.040 21.673 39.077 1.00 13.31 82 ASP B O 1
ATOM 2746 N N . ARG B 1 83 ? 31.957 20.935 37.251 1.00 15.64 83 ARG B N 1
ATOM 2747 C CA . ARG B 1 83 ? 32.890 21.604 36.352 1.00 14.89 83 ARG B CA 1
ATOM 2748 C C . ARG B 1 83 ? 32.839 23.120 36.487 1.00 13.58 83 ARG B C 1
ATOM 2749 O O . ARG B 1 83 ? 33.863 23.790 36.405 1.00 15.93 83 ARG B O 1
ATOM 2757 N N . GLY B 1 84 ? 31.643 23.664 36.695 1.00 14.45 84 GLY B N 1
ATOM 2758 C CA . GLY B 1 84 ? 31.533 25.095 36.889 1.00 15.26 84 GLY B CA 1
ATOM 2759 C C . GLY B 1 84 ? 32.306 25.568 38.111 1.00 14.68 84 GLY B C 1
ATOM 2760 O O . GLY B 1 84 ? 33.017 26.576 38.053 1.00 15.75 84 GLY B O 1
ATOM 2761 N N . LEU B 1 85 ? 32.184 24.834 39.212 1.00 13.73 85 LEU B N 1
ATOM 2762 C CA . LEU B 1 85 ? 32.921 25.181 40.421 1.00 15.71 85 LEU B CA 1
ATOM 2763 C C . LEU B 1 85 ? 34.426 24.970 40.241 1.00 13.68 85 LEU B C 1
ATOM 2764 O O . LEU B 1 85 ? 35.237 25.776 40.696 1.00 13.96 85 LEU B O 1
ATOM 2769 N N . ALA B 1 86 ? 34.805 23.899 39.551 1.00 13.64 86 ALA B N 1
ATOM 2770 C CA . ALA B 1 86 ? 36.221 23.661 39.302 1.00 12.76 86 ALA B CA 1
ATOM 2771 C C . ALA B 1 86 ? 36.845 24.821 38.527 1.00 13.44 86 ALA B C 1
ATOM 2772 O O . ALA B 1 86 ? 37.948 25.273 38.833 1.00 14.00 86 ALA B O 1
ATOM 2774 N N . GLU B 1 87 ? 36.141 25.291 37.502 1.00 14.14 87 GLU B N 1
ATOM 2775 C CA . GLU B 1 87 ? 36.619 26.428 36.728 1.00 15.12 87 GLU B CA 1
ATOM 2776 C C . GLU B 1 87 ? 36.752 27.684 37.581 1.00 13.38 87 GLU B C 1
ATOM 2777 O O . GLU B 1 87 ? 37.728 28.415 37.452 1.00 14.81 87 GLU B O 1
ATOM 2783 N N . GLU B 1 88 ? 35.804 27.905 38.487 1.00 14.64 88 GLU B N 1
ATOM 2784 C CA . GLU B 1 88 ? 35.888 29.063 39.381 1.00 14.93 88 GLU B CA 1
ATOM 2785 C C . GLU B 1 88 ? 37.130 28.997 40.257 1.00 14.77 88 GLU B C 1
ATOM 2786 O O . GLU B 1 88 ? 37.823 30.001 40.437 1.00 14.99 88 GLU B O 1
ATOM 2792 N N . VAL B 1 89 ? 37.414 27.818 40.800 1.00 13.67 89 VAL B N 1
ATOM 2793 C CA . VAL B 1 89 ? 38.585 27.664 41.653 1.00 15.72 89 VAL B CA 1
ATOM 2794 C C . VAL B 1 89 ? 39.862 2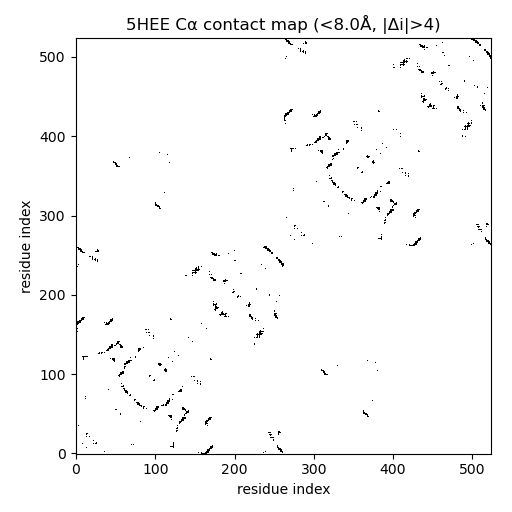7.917 40.857 1.00 13.11 89 VAL B C 1
ATOM 2795 O O . VAL B 1 89 ? 40.717 28.688 41.277 1.00 14.03 89 VAL B O 1
ATOM 2799 N N . TYR B 1 90 ? 39.973 27.295 39.685 1.00 13.85 90 TYR B N 1
ATOM 2800 C CA . TYR B 1 90 ? 41.158 27.467 38.858 1.00 14.26 90 TYR B CA 1
ATOM 2801 C C . TYR B 1 90 ? 41.363 28.929 38.464 1.00 14.03 90 TYR B C 1
ATOM 2802 O O . TYR B 1 90 ? 42.470 29.460 38.605 1.00 14.57 90 TYR B O 1
ATOM 2811 N N . ASN B 1 91 ? 40.297 29.567 37.981 1.00 15.35 91 ASN B N 1
ATOM 2812 C CA . ASN B 1 91 ? 40.381 30.962 37.557 1.00 17.64 91 ASN B CA 1
ATOM 2813 C C . ASN B 1 91 ? 40.782 31.883 38.706 1.00 17.03 91 ASN B C 1
ATOM 2814 O O . ASN B 1 91 ? 41.570 32.811 38.514 1.00 18.49 91 ASN B O 1
ATOM 2819 N N . ALA B 1 92 ? 40.266 31.620 39.906 1.00 15.21 92 ALA B N 1
ATOM 2820 C CA . ALA B 1 92 ? 40.576 32.474 41.046 1.00 16.95 92 ALA B CA 1
ATOM 2821 C C . ALA B 1 92 ? 42.026 32.301 41.483 1.00 16.61 92 ALA B C 1
ATOM 2822 O O . ALA B 1 92 ? 42.701 33.276 41.828 1.00 16.28 92 ALA B O 1
ATOM 2824 N N . TRP B 1 93 ? 42.517 31.062 41.479 1.00 13.69 93 TRP B N 1
ATOM 2825 C CA . TRP B 1 93 ? 43.918 30.841 41.791 1.00 15.69 93 TRP B CA 1
ATOM 2826 C C . TRP B 1 93 ? 44.816 31.518 40.758 1.00 16.04 93 TRP B C 1
ATOM 2827 O O . TRP B 1 93 ? 45.820 32.135 41.115 1.00 18.57 93 TRP B O 1
ATOM 2838 N N . LYS B 1 94 ? 44.459 31.410 39.481 1.00 15.35 94 LYS B N 1
ATOM 2839 C CA . LYS B 1 94 ? 45.245 32.086 38.453 1.00 18.72 94 LYS B CA 1
ATOM 2840 C C . LYS B 1 94 ? 45.270 33.585 38.688 1.00 20.84 94 LYS B C 1
ATOM 2841 O O . LYS B 1 94 ? 46.323 34.213 38.613 1.00 20.24 94 LYS B O 1
ATOM 2847 N N . GLY B 1 95 ? 44.108 34.149 38.990 1.00 18.84 95 GLY B N 1
ATOM 2848 C CA . GLY B 1 95 ? 43.999 35.575 39.232 1.00 22.50 95 GLY B CA 1
ATOM 2849 C C . GLY B 1 95 ? 44.822 36.029 40.419 1.00 25.88 95 GLY B C 1
ATOM 2850 O O . GLY B 1 95 ? 45.369 37.135 40.415 1.00 24.61 95 GLY B O 1
ATOM 2851 N N . ALA B 1 96 ? 44.918 35.170 41.433 1.00 20.84 96 ALA B N 1
ATOM 2852 C CA . ALA B 1 96 ? 45.645 35.498 42.655 1.00 20.80 96 ALA B CA 1
ATOM 2853 C C . ALA B 1 96 ? 47.112 35.073 42.617 1.00 15.35 96 ALA B C 1
ATOM 2854 O O . ALA B 1 96 ? 47.804 35.130 43.641 1.00 20.38 96 ALA B O 1
ATOM 2856 N N . GLU B 1 97 ? 47.572 34.646 41.446 1.00 18.43 97 GLU B N 1
ATOM 2857 C CA . GLU B 1 97 ? 48.965 34.262 41.231 1.00 16.94 97 GLU B CA 1
ATOM 2858 C C . GLU B 1 97 ? 49.369 33.057 42.086 1.00 21.84 97 GLU B C 1
ATOM 2859 O O . GLU B 1 97 ? 50.490 32.973 42.590 1.00 22.57 97 GLU B O 1
ATOM 2865 N N . ILE B 1 98 ? 48.429 32.128 42.238 1.00 16.55 98 ILE B N 1
ATOM 2866 C CA . ILE B 1 98 ? 48.692 30.849 42.885 1.00 16.84 98 ILE B CA 1
ATOM 2867 C C . ILE B 1 98 ? 49.008 29.861 41.760 1.00 13.57 98 ILE B C 1
ATOM 2868 O O . ILE B 1 98 ? 48.181 29.669 40.868 1.00 16.21 98 ILE B O 1
ATOM 2873 N N . PRO B 1 99 ? 50.217 29.278 41.759 1.00 14.02 99 PRO B N 1
ATOM 2874 C CA . PRO B 1 99 ? 50.552 28.337 40.679 1.00 17.06 99 PRO B CA 1
ATOM 2875 C C . PRO B 1 99 ? 49.590 27.156 40.642 1.00 14.78 99 PRO B C 1
ATOM 2876 O O . PRO B 1 99 ? 49.430 26.450 41.643 1.00 14.79 99 PRO B O 1
ATOM 2880 N N . THR B 1 100 ? 48.947 26.963 39.495 1.00 14.59 100 THR B N 1
ATOM 2881 C CA . THR B 1 100 ? 47.905 25.956 39.382 1.00 13.82 100 THR B CA 1
ATOM 2882 C C . THR B 1 100 ? 47.807 25.470 37.939 1.00 14.01 100 THR B C 1
ATOM 2883 O O . THR B 1 100 ? 48.132 26.199 36.999 1.00 14.39 100 THR B O 1
ATOM 2887 N N . VAL B 1 101 ? 47.384 24.223 37.764 1.00 13.48 101 VAL B N 1
ATOM 2888 C CA . VAL B 1 101 ? 47.137 23.695 36.422 1.00 13.38 101 VAL B CA 1
ATOM 2889 C C . VAL B 1 101 ? 45.719 23.141 36.327 1.00 13.22 101 VAL B C 1
ATOM 2890 O O . VAL B 1 101 ? 45.191 22.583 37.300 1.00 13.71 101 VAL B O 1
ATOM 2894 N N . ASP B 1 102 ? 45.123 23.309 35.151 1.00 13.54 102 ASP B N 1
ATOM 2895 C CA . ASP B 1 102 ? 43.809 22.761 34.834 1.00 13.89 102 ASP B CA 1
ATOM 2896 C C . ASP B 1 102 ? 43.976 21.383 34.202 1.00 14.95 102 ASP B C 1
ATOM 2897 O O . ASP B 1 102 ? 44.479 21.256 33.087 1.00 16.24 102 ASP B O 1
ATOM 2902 N N . LEU B 1 103 ? 43.552 20.346 34.915 1.00 12.63 103 LEU B N 1
ATOM 2903 C CA . LEU B 1 103 ? 43.821 18.977 34.491 1.00 13.44 103 LEU B CA 1
ATOM 2904 C C . LEU B 1 103 ? 42.632 18.317 33.804 1.00 11.89 103 LEU B C 1
ATOM 2905 O O . LEU B 1 103 ? 41.682 17.854 34.445 1.00 12.63 103 LEU B O 1
ATOM 2910 N N . HIS B 1 104 ? 42.692 18.300 32.477 1.00 10.76 104 HIS B N 1
ATOM 2911 C CA . HIS B 1 104 ? 41.781 17.502 31.669 1.00 11.88 104 HIS B CA 1
ATOM 2912 C C . HIS B 1 104 ? 42.454 16.170 31.334 1.00 10.07 104 HIS B C 1
ATOM 2913 O O . HIS B 1 104 ? 43.664 15.992 31.534 1.00 12.05 104 HIS B O 1
ATOM 2920 N N . PHE B 1 105 ? 41.679 15.229 30.804 1.00 13.38 105 PHE B N 1
ATOM 2921 C CA . PHE B 1 105 ? 42.246 13.935 30.462 1.00 14.22 105 PHE B CA 1
ATOM 2922 C C . PHE B 1 105 ? 41.503 13.343 29.287 1.00 15.62 105 PHE B C 1
ATOM 2923 O O . PHE B 1 105 ? 40.277 13.212 29.343 1.00 13.24 105 PHE B O 1
ATOM 2931 N N . ALA B 1 106 ? 42.266 12.992 28.244 1.00 14.08 106 ALA B N 1
ATOM 2932 C CA . ALA B 1 106 ? 41.788 12.286 27.044 1.00 13.85 106 ALA B CA 1
ATOM 2933 C C . ALA B 1 106 ? 40.927 13.161 26.144 1.00 15.20 106 ALA B C 1
ATOM 2934 O O . ALA B 1 106 ? 41.298 13.436 24.993 1.00 18.13 106 ALA B O 1
ATOM 2936 N N . SER B 1 107 ? 39.779 13.591 26.662 1.00 16.41 107 SER B N 1
ATOM 2937 C CA . SER B 1 107 ? 38.870 14.482 25.945 1.00 17.70 107 SER B CA 1
ATOM 2938 C C . SER B 1 107 ? 38.369 15.553 26.908 1.00 18.37 107 SER B C 1
ATOM 2939 O O . SER B 1 107 ? 38.275 15.313 28.110 1.00 20.85 107 SER B O 1
ATOM 2942 N N . ARG B 1 108 ? 38.046 16.732 26.387 1.00 18.85 108 ARG B N 1
ATOM 2943 C CA . ARG B 1 108 ? 37.630 17.832 27.253 1.00 19.08 108 ARG B CA 1
ATOM 2944 C C . ARG B 1 108 ? 36.234 17.641 27.837 1.00 18.90 108 ARG B C 1
ATOM 2945 O O . ARG B 1 108 ? 35.891 18.241 28.847 1.00 20.45 108 ARG B O 1
ATOM 2953 N N . SER B 1 109 ? 35.431 16.797 27.204 1.00 18.74 109 SER B N 1
ATOM 2954 C CA . SER B 1 109 ? 34.106 16.505 27.719 1.00 18.18 109 SER B CA 1
ATOM 2955 C C . SER B 1 109 ? 33.609 15.178 27.180 1.00 17.78 109 SER B C 1
ATOM 2956 O O . SER B 1 109 ? 34.220 14.583 26.289 1.00 18.17 109 SER B O 1
ATOM 2959 N N . GLY B 1 110 ? 32.507 14.716 27.750 1.00 18.21 110 GLY B N 1
ATOM 2960 C CA . GLY B 1 110 ? 31.851 13.518 27.275 1.00 19.60 110 GLY B CA 1
ATOM 2961 C C . GLY B 1 110 ? 32.440 12.251 27.852 1.00 18.15 110 GLY B C 1
ATOM 2962 O O . GLY B 1 110 ? 33.087 12.260 28.894 1.00 17.51 110 GLY B O 1
ATOM 2963 N N . ARG B 1 111 ? 32.222 11.152 27.146 1.00 17.40 111 ARG B N 1
ATOM 2964 C CA . ARG B 1 111 ? 32.528 9.817 27.651 1.00 17.26 111 ARG B CA 1
ATOM 2965 C C . ARG B 1 111 ? 33.977 9.571 28.081 1.00 17.47 111 ARG B C 1
ATOM 2966 O O . ARG B 1 111 ? 34.226 8.854 29.051 1.00 18.66 111 ARG B O 1
ATOM 2974 N N . TYR B 1 112 ? 34.923 10.152 27.355 1.00 15.19 112 TYR B N 1
ATOM 2975 C CA . TYR B 1 112 ? 36.335 9.876 27.600 1.00 13.07 112 TYR B CA 1
ATOM 2976 C C . TYR B 1 112 ? 36.961 10.864 28.562 1.00 15.53 112 TYR B C 1
ATOM 2977 O O . TYR B 1 112 ? 38.135 10.738 28.886 1.00 15.41 112 TYR B O 1
ATOM 2986 N N . SER B 1 113 ? 36.173 11.839 29.009 1.00 15.11 113 SER B N 1
ATOM 2987 C CA . SER B 1 113 ? 36.651 12.814 29.995 1.00 12.81 113 SER B CA 1
ATOM 2988 C C . SER B 1 113 ? 36.585 12.177 31.379 1.00 13.87 113 SER B C 1
ATOM 2989 O O . SER B 1 113 ? 35.590 12.308 32.090 1.00 14.44 113 SER B O 1
ATOM 2992 N N . ARG B 1 114 ? 37.653 11.456 31.721 1.00 13.18 114 ARG B N 1
ATOM 2993 C CA . ARG B 1 114 ? 37.708 10.571 32.881 1.00 12.37 114 ARG B CA 1
ATOM 2994 C C . ARG B 1 114 ? 39.008 10.770 33.630 1.00 12.85 114 ARG B C 1
ATOM 2995 O O . ARG B 1 114 ? 40.059 10.967 33.017 1.00 13.42 114 ARG B O 1
ATOM 3003 N N . TRP B 1 115 ? 38.944 10.698 34.957 1.00 12.47 115 TRP B N 1
ATOM 3004 C CA . TRP B 1 115 ? 40.125 10.883 35.792 1.00 13.03 115 TRP B CA 1
ATOM 3005 C C . TRP B 1 115 ? 40.128 9.811 36.871 1.00 12.16 115 TRP B C 1
ATOM 3006 O O . TRP B 1 115 ? 39.093 9.540 37.472 1.00 11.72 115 TRP B O 1
ATOM 3017 N N . PRO B 1 116 ? 41.286 9.194 37.129 1.00 10.97 116 PRO B N 1
ATOM 3018 C CA . PRO B 1 116 ? 41.336 8.103 38.112 1.00 11.72 116 PRO B CA 1
ATOM 3019 C C . PRO B 1 116 ? 41.336 8.576 39.564 1.00 10.38 116 PRO B C 1
ATOM 3020 O O . PRO B 1 116 ? 41.992 9.567 39.899 1.00 12.75 116 PRO B O 1
ATOM 3024 N N . LEU B 1 117 ? 40.632 7.836 40.420 1.00 11.95 117 LEU B N 1
ATOM 3025 C CA . LEU B 1 117 ? 40.622 8.086 41.858 1.00 11.89 117 LEU B CA 1
ATOM 3026 C C . LEU B 1 117 ? 41.388 6.998 42.586 1.00 13.58 117 LEU B C 1
ATOM 3027 O O . LEU B 1 117 ? 41.416 5.838 42.162 1.00 12.60 117 LEU B O 1
ATOM 3032 N N . THR B 1 118 ? 41.995 7.378 43.700 1.00 11.31 118 THR B N 1
ATOM 3033 C CA . THR B 1 118 ? 42.736 6.454 44.538 1.00 11.62 118 THR B CA 1
ATOM 3034 C C . THR B 1 118 ? 42.102 6.409 45.919 1.00 13.45 118 THR B C 1
ATOM 3035 O O . THR B 1 118 ? 41.163 7.156 46.217 1.00 11.56 118 THR B O 1
ATOM 3039 N N . TRP B 1 119 ? 42.652 5.558 46.770 1.00 12.51 119 TRP B N 1
ATOM 3040 C CA . TRP B 1 119 ? 42.237 5.467 48.168 1.00 12.67 119 TRP B CA 1
ATOM 3041 C C . TRP B 1 119 ? 42.233 6.831 48.881 1.00 13.03 119 TRP B C 1
ATOM 3042 O O . TRP B 1 119 ? 41.468 7.044 49.822 1.00 12.65 119 TRP B O 1
ATOM 3053 N N . GLY B 1 120 ? 43.089 7.757 48.448 1.00 12.91 120 GLY B N 1
ATOM 3054 C CA . GLY B 1 120 ? 43.133 9.076 49.061 1.00 12.63 120 GLY B CA 1
ATOM 3055 C C . GLY B 1 120 ? 41.813 9.815 48.972 1.00 13.01 120 GLY B C 1
ATOM 3056 O O . GLY B 1 120 ? 41.465 10.611 49.856 1.00 13.42 120 GLY B O 1
ATOM 3057 N N . GLU B 1 121 ? 41.078 9.553 47.895 1.00 11.18 121 GLU B N 1
ATOM 3058 C CA . GLU B 1 121 ? 39.739 10.107 47.708 1.00 12.79 121 GLU B CA 1
ATOM 3059 C C . GLU B 1 121 ? 38.649 9.110 48.086 1.00 13.22 121 GLU B C 1
ATOM 3060 O O . GLU B 1 121 ? 37.657 9.476 48.720 1.00 12.83 121 GLU B O 1
ATOM 3066 N N . LEU B 1 122 ? 38.826 7.856 47.682 1.00 12.42 122 LEU B N 1
ATOM 3067 C CA . LEU B 1 122 ? 37.774 6.857 47.814 1.00 12.05 122 LEU B CA 1
ATOM 3068 C C . LEU B 1 122 ? 37.393 6.565 49.262 1.00 13.02 122 LEU B C 1
ATOM 3069 O O . LEU B 1 122 ? 36.228 6.313 49.556 1.00 14.27 122 LEU B O 1
ATOM 3074 N N . ILE B 1 123 ? 38.363 6.596 50.168 1.00 11.38 123 ILE B N 1
ATOM 3075 C CA . ILE B 1 123 ? 38.059 6.306 51.563 1.00 12.57 123 ILE B CA 1
ATOM 3076 C C . ILE B 1 123 ? 37.174 7.397 52.204 1.00 14.35 123 ILE B C 1
ATOM 3077 O O . ILE B 1 123 ? 36.095 7.079 52.710 1.00 15.06 123 ILE B O 1
ATOM 3082 N N . PRO B 1 124 ? 37.577 8.683 52.134 1.00 12.35 124 PRO B N 1
ATOM 3083 C CA . PRO B 1 124 ? 36.641 9.705 52.629 1.00 14.04 124 PRO B CA 1
ATOM 3084 C C . PRO B 1 124 ? 35.280 9.651 51.935 1.00 13.37 124 PRO B C 1
ATOM 3085 O O . PRO B 1 124 ? 34.254 9.820 52.603 1.00 14.98 124 PRO B O 1
ATOM 3089 N N . LEU B 1 125 ? 35.263 9.382 50.633 1.00 12.55 125 LEU B N 1
ATOM 3090 C CA . LEU B 1 125 ? 34.013 9.382 49.881 1.00 12.92 125 LEU B CA 1
ATOM 3091 C C . LEU B 1 125 ? 33.045 8.286 50.345 1.00 15.18 125 LEU B C 1
ATOM 3092 O O . LEU B 1 125 ? 31.845 8.383 50.099 1.00 17.45 125 LEU B O 1
ATOM 3097 N N . GLN B 1 126 ? 33.553 7.257 51.016 1.00 13.91 126 GLN B N 1
ATOM 3098 C CA . GLN B 1 126 ? 32.676 6.182 51.497 1.00 16.65 126 GLN B CA 1
ATOM 3099 C C . GLN B 1 126 ? 31.680 6.691 52.537 1.00 18.64 126 GLN B C 1
ATOM 3100 O O . GLN B 1 126 ? 30.618 6.098 52.738 1.00 20.45 126 GLN B O 1
ATOM 3106 N N . PHE B 1 127 ? 32.033 7.784 53.200 1.00 14.27 127 PHE B N 1
ATOM 3107 C CA . PHE B 1 127 ? 31.226 8.306 54.297 1.00 14.33 127 PHE B CA 1
ATOM 3108 C C . PHE B 1 127 ? 30.250 9.399 53.873 1.00 17.57 127 PHE B C 1
ATOM 3109 O O . PHE B 1 127 ? 29.391 9.805 54.653 1.00 19.50 127 PHE B O 1
ATOM 3117 N N . LEU B 1 128 ? 30.393 9.885 52.649 1.00 15.50 128 LEU B N 1
ATOM 3118 C CA . LEU B 1 128 ? 29.630 11.027 52.184 1.00 15.95 128 LEU B CA 1
ATOM 3119 C C . LEU B 1 128 ? 28.535 10.611 51.218 1.00 18.07 128 LEU B C 1
ATOM 3120 O O . LEU B 1 128 ? 28.727 9.706 50.407 1.00 19.25 128 LEU B O 1
ATOM 3125 N N . GLU B 1 129 ? 27.391 11.284 51.282 1.00 17.83 129 GLU B N 1
ATOM 3126 C CA . GLU B 1 129 ? 26.378 11.072 50.260 1.00 19.75 129 GLU B CA 1
ATOM 3127 C C . GLU B 1 129 ? 26.928 11.573 48.934 1.00 19.28 129 GLU B C 1
ATOM 3128 O O . GLU B 1 129 ? 27.591 12.609 48.885 1.00 19.99 129 GLU B O 1
ATOM 3134 N N . LYS B 1 130 ? 26.665 10.831 47.863 1.00 18.08 130 LYS B N 1
ATOM 3135 C CA . LYS B 1 130 ? 27.190 11.183 46.552 1.00 18.15 130 LYS B CA 1
ATOM 3136 C C . LYS B 1 130 ? 26.732 12.562 46.098 1.00 19.34 130 LYS B C 1
ATOM 3137 O O . LYS B 1 130 ? 25.540 12.855 46.067 1.00 21.43 130 LYS B O 1
ATOM 3143 N N . LYS B 1 131 ? 27.699 13.414 45.774 1.00 16.41 131 LYS B N 1
ATOM 3144 C CA . LYS B 1 131 ? 27.434 14.747 45.251 1.00 15.18 131 LYS B CA 1
ATOM 3145 C C . LYS B 1 131 ? 28.527 15.055 44.238 1.00 15.25 131 LYS B C 1
ATOM 3146 O O . LYS B 1 131 ? 29.577 14.421 44.273 1.00 15.58 131 LYS B O 1
ATOM 3152 N N . PRO B 1 132 ? 28.296 16.044 43.359 1.00 15.15 132 PRO B N 1
ATOM 3153 C CA . PRO B 1 132 ? 29.367 16.513 42.475 1.00 14.36 132 PRO B CA 1
ATOM 3154 C C . PRO B 1 132 ? 30.557 16.983 43.309 1.00 12.15 132 PRO B C 1
ATOM 3155 O O . PRO B 1 132 ? 30.377 17.463 44.444 1.00 14.25 132 PRO B O 1
ATOM 3159 N N . LEU B 1 133 ? 31.760 16.816 42.761 1.00 15.13 133 LEU B N 1
ATOM 3160 C CA . LEU B 1 133 ? 33.009 17.054 43.488 1.00 16.17 133 LEU B CA 1
ATOM 3161 C C . LEU B 1 133 ? 33.920 17.962 42.691 1.00 12.93 133 LEU B C 1
ATOM 3162 O O . LEU B 1 133 ? 33.876 17.960 41.466 1.00 13.42 133 LEU B O 1
ATOM 3167 N N . VAL B 1 134 ? 34.778 18.703 43.380 1.00 12.60 134 VAL B N 1
ATOM 3168 C CA . VAL B 1 134 ? 35.959 19.285 42.762 1.00 11.74 134 VAL B CA 1
ATOM 3169 C C . VAL B 1 134 ? 37.193 18.717 43.452 1.00 11.69 134 VAL B C 1
ATOM 3170 O O . VAL B 1 134 ? 37.393 18.929 44.642 1.00 12.10 134 VAL B O 1
ATOM 3174 N N . LEU B 1 135 ? 38.005 17.975 42.713 1.00 11.01 135 LEU B N 1
ATOM 3175 C CA . LEU B 1 135 ? 39.217 17.388 43.266 1.00 10.20 135 LEU B CA 1
ATOM 3176 C C . LEU B 1 135 ? 40.394 18.340 43.075 1.00 11.13 135 LEU B C 1
ATOM 3177 O O . LEU B 1 135 ? 40.676 18.775 41.953 1.00 11.18 135 LEU B O 1
ATOM 3182 N N . LEU B 1 136 ? 41.059 18.660 44.185 1.00 10.93 136 LEU B N 1
ATOM 3183 C CA . LEU B 1 136 ? 42.226 19.533 44.192 1.00 10.16 136 LEU B CA 1
ATOM 3184 C C . LEU B 1 136 ? 43.407 18.791 44.781 1.00 10.97 136 LEU B C 1
ATOM 3185 O O . LEU B 1 136 ? 43.239 17.973 45.695 1.00 10.14 136 LEU B O 1
ATOM 3190 N N . THR B 1 137 ? 44.613 19.135 44.337 1.00 10.03 137 THR B N 1
ATOM 3191 C CA . THR B 1 137 ? 45.818 18.495 44.862 1.00 12.39 137 THR B CA 1
ATOM 3192 C C . THR B 1 137 ? 46.827 19.530 45.358 1.00 11.97 137 THR B C 1
ATOM 3193 O O . THR B 1 137 ? 47.055 20.560 44.710 1.00 11.37 137 THR B O 1
ATOM 3197 N N . PRO B 1 138 ? 47.428 19.273 46.529 1.00 11.47 138 PRO B N 1
ATOM 3198 C CA . PRO B 1 138 ? 48.448 20.178 47.075 1.00 11.11 138 PRO B CA 1
ATOM 3199 C C . PRO B 1 138 ? 49.786 20.019 46.347 1.00 12.29 138 PRO B C 1
ATOM 3200 O O . PRO B 1 138 ? 49.983 19.089 45.557 1.00 11.84 138 PRO B O 1
ATOM 3204 N N . ALA B 1 139 ? 50.710 20.939 46.611 1.00 14.01 139 ALA B N 1
ATOM 3205 C CA . ALA B 1 139 ? 52.045 20.865 46.032 1.00 13.41 139 ALA B CA 1
ATOM 3206 C C . ALA B 1 139 ? 53.017 21.144 47.155 1.00 14.49 139 ALA B C 1
ATOM 3207 O O . ALA B 1 139 ? 52.946 22.198 47.782 1.00 17.88 139 ALA B O 1
ATOM 3209 N N . ARG B 1 140 ? 53.918 20.203 47.412 1.00 14.45 140 ARG B N 1
ATOM 3210 C CA . ARG B 1 140 ? 54.744 20.258 48.615 1.00 16.47 140 ARG B CA 1
ATOM 3211 C C . ARG B 1 140 ? 55.943 21.187 48.507 1.00 17.44 140 ARG B C 1
ATOM 3212 O O . ARG B 1 140 ? 56.584 21.474 49.520 1.00 18.30 140 ARG B O 1
ATOM 3220 N N . ARG B 1 141 ? 56.258 21.665 47.306 1.00 16.49 141 ARG B N 1
ATOM 3221 C CA . ARG B 1 141 ? 57.379 22.594 47.150 1.00 18.74 141 ARG B CA 1
ATOM 3222 C C . ARG B 1 141 ? 56.936 24.052 47.062 1.00 21.79 141 ARG B C 1
ATOM 3223 O O . ARG B 1 141 ? 57.744 24.934 46.772 1.00 27.43 141 ARG B O 1
ATOM 3231 N N . LEU B 1 142 ? 55.651 24.307 47.286 1.00 17.68 142 LEU B N 1
ATOM 3232 C CA . LEU B 1 142 ? 55.188 25.681 47.454 1.00 17.35 142 LEU B CA 1
ATOM 3233 C C . LEU B 1 142 ? 55.413 26.094 48.905 1.00 17.59 142 LEU B C 1
ATOM 3234 O O . LEU B 1 142 ? 55.408 25.250 49.794 1.00 17.69 142 LEU B O 1
ATOM 3239 N N . SER B 1 143 ? 55.612 27.386 49.149 1.00 16.92 143 SER B N 1
ATOM 3240 C CA . SER B 1 143 ? 55.868 27.849 50.508 1.00 17.63 143 SER B CA 1
ATOM 3241 C C . SER B 1 143 ? 54.632 27.713 51.384 1.00 15.71 143 SER B C 1
ATOM 3242 O O . SER B 1 143 ? 53.513 27.631 50.886 1.00 15.84 143 SER B O 1
ATOM 3245 N N . ARG B 1 144 ? 54.837 27.719 52.699 1.00 15.12 144 ARG B N 1
ATOM 3246 C CA . ARG B 1 144 ? 53.715 27.756 53.633 1.00 13.79 144 ARG B CA 1
ATOM 3247 C C . ARG B 1 144 ? 52.809 28.947 53.329 1.00 15.60 144 ARG B C 1
ATOM 3248 O O . ARG B 1 144 ? 51.584 28.814 53.301 1.00 15.26 144 ARG B O 1
ATOM 3256 N N . GLU B 1 145 ? 53.415 30.108 53.078 1.00 15.61 145 GLU B N 1
ATOM 3257 C CA . GLU B 1 145 ? 52.660 31.312 52.745 1.00 17.86 145 GLU B CA 1
ATOM 3258 C C . GLU B 1 145 ? 51.766 31.130 51.511 1.00 14.38 145 GLU B C 1
ATOM 3259 O O . GLU B 1 145 ? 50.596 31.518 51.519 1.00 16.08 145 GLU B O 1
ATOM 3265 N N . THR B 1 146 ? 52.310 30.509 50.474 1.00 15.06 146 THR B N 1
ATOM 3266 C CA . THR B 1 146 ? 51.565 30.312 49.241 1.00 17.02 146 THR B CA 1
ATOM 3267 C C . THR B 1 146 ? 50.411 29.325 49.434 1.00 13.53 146 THR B C 1
ATOM 3268 O O . THR B 1 146 ? 49.312 29.531 48.922 1.00 14.53 146 THR B O 1
ATOM 3272 N N . LEU B 1 147 ? 50.655 28.274 50.210 1.00 14.20 147 LEU B N 1
ATOM 3273 C CA . LEU B 1 147 ? 49.613 27.280 50.466 1.00 14.75 147 LEU B CA 1
ATOM 3274 C C . LEU B 1 147 ? 48.467 27.877 51.279 1.00 11.88 147 LEU B C 1
ATOM 3275 O O . LEU B 1 147 ? 47.294 27.635 50.995 1.00 14.01 147 LEU B O 1
ATOM 3280 N N . ILE B 1 148 ? 48.808 28.695 52.274 1.00 14.67 148 ILE B N 1
ATOM 3281 C CA . ILE B 1 148 ? 47.792 29.389 53.066 1.00 14.61 148 ILE B CA 1
ATOM 3282 C C . ILE B 1 148 ? 47.007 30.383 52.202 1.00 15.72 148 ILE B C 1
ATOM 3283 O O . ILE B 1 148 ? 45.774 30.427 52.250 1.00 14.16 148 ILE B O 1
ATOM 3288 N N . LYS B 1 149 ? 47.713 31.170 51.390 1.00 15.01 149 LYS B N 1
ATOM 3289 C CA . LYS B 1 149 ? 47.028 32.092 50.485 1.00 14.92 149 LYS B CA 1
ATOM 3290 C C . LYS B 1 149 ? 46.098 31.356 49.524 1.00 15.28 149 LYS B C 1
ATOM 3291 O O . LYS B 1 149 ? 44.984 31.803 49.257 1.00 15.18 149 LYS B O 1
ATOM 3297 N N . ALA B 1 150 ? 46.547 30.210 49.023 1.00 15.73 150 ALA B N 1
ATOM 3298 C CA . ALA B 1 150 ? 45.697 29.404 48.156 1.00 14.13 150 ALA B CA 1
ATOM 3299 C C . ALA B 1 150 ? 44.394 29.026 48.853 1.00 12.53 150 ALA B C 1
ATOM 3300 O O . ALA B 1 150 ? 43.322 29.055 48.239 1.00 12.75 150 ALA B O 1
ATOM 3302 N N . GLY B 1 151 ? 44.481 28.671 50.135 1.00 12.73 151 GLY B N 1
ATOM 3303 C CA . GLY B 1 151 ? 43.281 28.350 50.880 1.00 13.07 151 GLY B CA 1
ATOM 3304 C C . GLY B 1 151 ? 42.379 29.547 51.097 1.00 13.32 151 GLY B C 1
ATOM 3305 O O . GLY B 1 151 ? 41.154 29.419 51.112 1.00 14.33 151 GLY B O 1
ATOM 3306 N N . GLU B 1 152 ? 42.984 30.710 51.314 1.00 14.93 152 GLU B N 1
ATOM 3307 C CA . GLU B 1 152 ? 42.203 31.937 51.450 1.00 16.64 152 GLU B CA 1
ATOM 3308 C C . GLU B 1 152 ? 41.408 32.243 50.189 1.00 13.45 152 GLU B C 1
ATOM 3309 O O . GLU B 1 152 ? 40.214 32.542 50.247 1.00 16.00 152 GLU B O 1
ATOM 3315 N N . VAL B 1 153 ? 42.072 32.125 49.047 1.00 14.09 153 VAL B N 1
ATOM 3316 C CA . VAL B 1 153 ? 41.429 32.377 47.762 1.00 14.19 153 VAL B CA 1
ATOM 3317 C C . VAL B 1 153 ? 40.332 31.333 47.498 1.00 13.74 153 VAL B C 1
ATOM 3318 O O . VAL B 1 153 ? 39.224 31.672 47.063 1.00 16.90 153 VAL B O 1
ATOM 3322 N N . LEU B 1 154 ? 40.632 30.072 47.808 1.00 13.51 154 LEU B N 1
ATOM 3323 C CA . LEU B 1 154 ? 39.642 28.997 47.731 1.00 14.09 154 LEU B CA 1
ATOM 3324 C C . LEU B 1 154 ? 38.422 29.273 48.597 1.00 14.22 154 LEU B C 1
ATOM 3325 O O . LEU B 1 154 ? 37.279 29.133 48.146 1.00 15.42 154 LEU B O 1
ATOM 3330 N N . GLY B 1 155 ? 38.659 29.664 49.848 1.00 14.63 155 GLY B N 1
ATOM 3331 C CA . GLY B 1 155 ? 37.567 29.976 50.756 1.00 16.57 155 GLY B CA 1
ATOM 3332 C C . GLY B 1 155 ? 36.658 31.046 50.185 1.00 16.44 155 GLY B C 1
ATOM 3333 O O . GLY B 1 155 ? 35.437 30.951 50.291 1.00 18.31 155 GLY B O 1
ATOM 3334 N N . GLU B 1 156 ? 37.262 32.047 49.560 1.00 15.52 156 GLU B N 1
ATOM 3335 C CA . GLU B 1 156 ? 36.510 33.147 48.967 1.00 18.13 156 GLU B CA 1
ATOM 3336 C C . GLU B 1 156 ? 35.621 32.645 47.835 1.00 19.52 156 GLU B C 1
ATOM 3337 O O . GLU B 1 156 ? 34.461 33.054 47.712 1.00 20.71 156 GLU B O 1
ATOM 3343 N N . VAL B 1 157 ? 36.150 31.740 47.016 1.00 16.79 157 VAL B N 1
ATOM 3344 C CA . VAL B 1 157 ? 35.364 31.178 45.924 1.00 17.32 157 VAL B CA 1
ATOM 3345 C C . VAL B 1 157 ? 34.199 30.367 46.447 1.00 16.68 157 VAL B C 1
ATOM 3346 O O . VAL B 1 157 ? 33.078 30.479 45.951 1.00 19.52 157 VAL B O 1
ATOM 3350 N N . LEU B 1 158 ? 34.467 29.523 47.437 1.00 14.06 158 LEU B N 1
ATOM 3351 C CA . LEU B 1 158 ? 33.433 28.644 47.957 1.00 16.76 158 LEU B CA 1
ATOM 3352 C C . LEU B 1 158 ? 32.370 29.467 48.675 1.00 17.15 158 LEU B C 1
ATOM 3353 O O . LEU B 1 158 ? 31.175 29.180 48.576 1.00 17.70 158 LEU B O 1
ATOM 3358 N N . GLU B 1 159 ? 32.805 30.504 49.384 1.00 19.55 159 GLU B N 1
ATOM 3359 C CA . GLU B 1 159 ? 31.869 31.356 50.102 1.00 21.52 159 GLU B CA 1
ATOM 3360 C C . GLU B 1 159 ? 30.980 32.165 49.157 1.00 20.76 159 GLU B C 1
ATOM 3361 O O . GLU B 1 159 ? 29.777 32.285 49.382 1.00 23.51 159 GLU B O 1
ATOM 3367 N N . GLY B 1 160 ? 31.566 32.681 48.083 1.00 19.37 160 GLY B N 1
ATOM 3368 C CA . GLY B 1 160 ? 30.833 33.499 47.132 1.00 19.93 160 GLY B CA 1
ATOM 3369 C C . GLY B 1 160 ? 29.917 32.723 46.204 1.00 25.50 160 GLY B C 1
ATOM 3370 O O . GLY B 1 160 ? 29.037 33.305 45.573 1.00 23.21 160 GLY B O 1
ATOM 3371 N N . SER B 1 161 ? 30.122 31.413 46.109 1.00 20.21 161 SER B N 1
ATOM 3372 C CA . SER B 1 161 ? 29.277 30.570 45.264 1.00 18.52 161 SER B CA 1
ATOM 3373 C C . SER B 1 161 ? 27.828 30.543 45.761 1.00 17.01 161 SER B C 1
ATOM 3374 O O . SER B 1 161 ? 27.574 30.647 46.959 1.00 19.37 161 SER B O 1
ATOM 3377 N N . GLU B 1 162 ? 26.881 30.405 44.837 1.00 18.86 162 GLU B N 1
ATOM 3378 C CA . GLU B 1 162 ? 25.479 30.247 45.219 1.00 18.62 162 GLU B CA 1
ATOM 3379 C C . GLU B 1 162 ? 25.240 28.904 45.882 1.00 18.57 162 GLU B C 1
ATOM 3380 O O . GLU B 1 162 ? 24.260 28.720 46.594 1.00 18.87 162 GLU B O 1
ATOM 3386 N N . LYS B 1 163 ? 26.125 27.950 45.613 1.00 15.96 163 LYS B N 1
ATOM 3387 C CA . LYS B 1 163 ? 25.978 26.603 46.142 1.00 16.47 163 LYS B CA 1
ATOM 3388 C C . LYS B 1 163 ? 26.392 26.463 47.597 1.00 14.09 163 LYS B C 1
ATOM 3389 O O . LYS B 1 163 ? 27.226 27.217 48.099 1.00 16.14 163 LYS B O 1
ATOM 3395 N N . LYS B 1 164 ? 25.783 25.495 48.269 1.00 16.57 164 LYS B N 1
ATOM 3396 C CA . LYS B 1 164 ? 26.186 25.100 49.607 1.00 16.19 164 LYS B CA 1
ATOM 3397 C C . LYS B 1 164 ? 27.292 24.060 49.444 1.00 18.90 164 LYS B C 1
ATOM 3398 O O . LYS B 1 164 ? 27.053 22.980 48.907 1.00 17.43 164 LYS B O 1
ATOM 3404 N N . ILE B 1 165 ? 28.502 24.399 49.878 1.00 15.21 165 ILE B N 1
ATOM 3405 C CA . ILE B 1 165 ? 29.680 23.581 49.588 1.00 16.14 165 ILE B CA 1
ATOM 3406 C C . ILE B 1 165 ? 30.375 23.149 50.874 1.00 15.75 165 ILE B C 1
ATOM 3407 O O . ILE B 1 165 ? 30.568 23.965 51.782 1.00 17.06 165 ILE B O 1
ATOM 3412 N N . ALA B 1 166 ? 30.737 21.873 50.959 1.00 14.05 166 ALA B N 1
ATOM 3413 C CA . ALA B 1 166 ? 31.562 21.404 52.069 1.00 11.69 166 ALA B CA 1
ATOM 3414 C C . ALA B 1 166 ? 32.977 21.118 51.567 1.00 11.61 166 ALA B C 1
ATOM 3415 O O . ALA B 1 166 ? 33.148 20.539 50.493 1.00 13.02 166 ALA B O 1
ATOM 3417 N N . LEU B 1 167 ? 33.979 21.554 52.328 1.00 12.47 167 LEU B N 1
ATOM 3418 C CA . LEU B 1 167 ? 35.385 21.309 51.998 1.00 11.70 167 LEU B CA 1
ATOM 3419 C C . LEU B 1 167 ? 35.859 20.091 52.766 1.00 11.55 167 LEU B C 1
ATOM 3420 O O . LEU B 1 167 ? 35.748 20.045 53.990 1.00 12.50 167 LEU B O 1
ATOM 3425 N N . ILE B 1 168 ? 36.337 19.087 52.040 1.00 13.20 168 ILE B N 1
ATOM 3426 C CA . ILE B 1 168 ? 36.823 17.836 52.604 1.00 11.21 168 ILE B CA 1
ATOM 3427 C C . ILE B 1 168 ? 38.331 17.772 52.415 1.00 10.38 168 ILE B C 1
ATOM 3428 O O . ILE B 1 168 ? 38.832 17.933 51.302 1.00 11.35 168 ILE B O 1
ATOM 3433 N N . VAL B 1 169 ? 39.051 17.588 53.508 1.00 10.29 169 VAL B N 1
ATOM 3434 C CA . VAL B 1 169 ? 40.499 17.564 53.453 1.00 9.92 169 VAL B CA 1
ATOM 3435 C C . VAL B 1 169 ? 40.940 16.155 53.833 1.00 10.14 169 VAL B C 1
ATOM 3436 O O . VAL B 1 169 ? 40.805 15.755 54.987 1.00 11.77 169 VAL B O 1
ATOM 3440 N N . SER B 1 170 ? 41.452 15.409 52.855 1.00 11.66 170 SER B N 1
ATOM 3441 C CA . SER B 1 170 ? 41.913 14.045 53.078 1.00 10.52 170 SER B CA 1
ATOM 3442 C C . SER B 1 170 ? 43.345 14.075 53.579 1.00 12.52 170 SER B C 1
ATOM 3443 O O . SER B 1 170 ? 44.220 14.670 52.939 1.00 12.01 170 SER B O 1
ATOM 3446 N N . ALA B 1 171 ? 43.596 13.419 54.709 1.00 11.29 171 ALA B N 1
ATOM 3447 C CA . ALA B 1 171 ? 44.864 13.590 55.396 1.00 10.59 171 ALA B CA 1
ATOM 3448 C C . ALA B 1 171 ? 45.118 12.467 56.388 1.00 12.24 171 ALA B C 1
ATOM 3449 O O . ALA B 1 171 ? 44.278 12.176 57.229 1.00 14.11 171 ALA B O 1
ATOM 3451 N N . ASP B 1 172 ? 46.278 11.836 56.271 1.00 10.87 172 ASP B N 1
ATOM 3452 C CA . ASP B 1 172 ? 46.796 10.973 57.334 1.00 12.78 172 ASP B CA 1
ATOM 3453 C C . ASP B 1 172 ? 48.066 11.613 57.887 1.00 13.08 172 ASP B C 1
ATOM 3454 O O . ASP B 1 172 ? 48.770 12.352 57.186 1.00 12.91 172 ASP B O 1
ATOM 3459 N N . HIS B 1 173 ? 48.381 11.296 59.134 1.00 11.70 173 HIS B N 1
ATOM 3460 C CA . HIS B 1 173 ? 49.443 11.994 59.852 1.00 10.60 173 HIS B CA 1
ATOM 3461 C C . HIS B 1 173 ? 50.709 11.168 59.905 1.00 12.70 173 HIS B C 1
ATOM 3462 O O . HIS B 1 173 ? 51.045 10.571 58.887 1.00 13.35 173 HIS B O 1
ATOM 3469 N N . GLY B 1 174 ? 51.434 11.144 61.020 1.00 12.83 174 GLY B N 1
ATOM 3470 C CA . GLY B 1 174 ? 52.732 10.495 61.014 1.00 13.54 174 GLY B CA 1
ATOM 3471 C C . GLY B 1 174 ? 52.613 9.043 60.604 1.00 12.65 174 GLY B C 1
ATOM 3472 O O . GLY B 1 174 ? 51.631 8.383 60.945 1.00 14.23 174 GLY B O 1
ATOM 3473 N N . HIS B 1 175 ? 53.609 8.541 59.868 1.00 12.79 175 HIS B N 1
ATOM 3474 C CA . HIS B 1 175 ? 53.558 7.168 59.357 1.00 13.20 175 HIS B CA 1
ATOM 3475 C C . HIS B 1 175 ? 54.572 6.218 59.966 1.00 14.86 175 HIS B C 1
ATOM 3476 O O . HIS B 1 175 ? 54.803 5.145 59.421 1.00 15.72 175 HIS B O 1
ATOM 3483 N N . ALA B 1 176 ? 55.159 6.592 61.095 1.00 14.54 176 ALA B N 1
ATOM 3484 C CA . ALA B 1 176 ? 56.139 5.729 61.746 1.00 14.73 176 ALA B CA 1
ATOM 3485 C C . ALA B 1 176 ? 55.753 5.397 63.196 1.00 13.08 176 ALA B C 1
ATOM 3486 O O . ALA B 1 176 ? 56.478 5.710 64.145 1.00 15.62 176 ALA B O 1
ATOM 3488 N N . HIS B 1 177 ? 54.608 4.771 63.338 1.00 14.01 177 HIS B N 1
ATOM 3489 C CA . HIS B 1 177 ? 54.107 4.410 64.662 1.00 14.18 177 HIS B CA 1
ATOM 3490 C C . HIS B 1 177 ? 54.225 2.921 65.036 1.00 16.16 177 HIS B C 1
ATOM 3491 O O . HIS B 1 177 ? 53.681 2.534 66.020 1.00 17.03 177 HIS B O 1
ATOM 3498 N N . ASP B 1 178 ? 54.907 2.149 64.225 1.00 16.82 178 ASP B N 1
ATOM 3499 C CA . ASP B 1 178 ? 55.050 0.717 64.495 1.00 18.12 178 ASP B CA 1
ATOM 3500 C C . ASP B 1 178 ? 56.380 0.262 63.922 1.00 19.21 178 ASP B C 1
ATOM 3501 O O . ASP B 1 178 ? 56.661 0.511 62.754 1.00 19.61 178 ASP B O 1
ATOM 3506 N N . GLU B 1 179 ? 57.167 -0.454 64.712 1.00 21.92 179 GLU B N 1
ATOM 3507 C CA . GLU B 1 179 ? 58.471 -0.922 64.280 1.00 23.74 179 GLU B CA 1
ATOM 3508 C C . GLU B 1 179 ? 58.306 -1.784 63.047 1.00 28.43 179 GLU B C 1
ATOM 3509 O O . GLU B 1 179 ? 59.191 -1.848 62.259 1.00 26.77 179 GLU B O 1
ATOM 3515 N N . ASN B 1 180 ? 57.170 -2.453 62.913 1.00 27.95 180 ASN B N 1
ATOM 3516 C CA . ASN B 1 180 ? 56.891 -3.340 61.781 1.00 30.90 180 ASN B CA 1
ATOM 3517 C C . ASN B 1 180 ? 56.290 -2.657 60.549 1.00 32.31 180 ASN B C 1
ATOM 3518 O O . ASN B 1 180 ? 56.117 -3.296 59.509 1.00 34.59 180 ASN B O 1
ATOM 3523 N N . GLY B 1 181 ? 55.966 -1.369 60.655 1.00 23.27 181 GLY B N 1
ATOM 3524 C CA . GLY B 1 181 ? 55.433 -0.630 59.526 1.00 23.65 181 GLY B CA 1
ATOM 3525 C C . GLY B 1 181 ? 56.511 -0.275 58.518 1.00 23.46 181 GLY B C 1
ATOM 3526 O O . GLY B 1 181 ? 57.699 -0.426 58.803 1.00 25.42 181 GLY B O 1
ATOM 3527 N N . PRO B 1 182 ? 56.103 0.234 57.345 1.00 26.49 182 PRO B N 1
ATOM 3528 C CA . PRO B 1 182 ? 57.013 0.549 56.233 1.00 25.36 182 PRO B CA 1
ATOM 3529 C C . PRO B 1 182 ? 58.096 1.574 56.577 1.00 30.30 182 PRO B C 1
ATOM 3530 O O . PRO B 1 182 ? 59.061 1.714 55.825 1.00 36.43 182 PRO B O 1
ATOM 3534 N N . TYR B 1 183 ? 57.948 2.276 57.694 1.00 21.30 183 TYR B N 1
ATOM 3535 C CA . TYR B 1 183 ? 58.965 3.237 58.115 1.00 22.37 183 TYR B CA 1
ATOM 3536 C C . TYR B 1 183 ? 59.506 2.969 59.516 1.00 24.08 183 TYR B C 1
ATOM 3537 O O . TYR B 1 183 ? 60.210 3.807 60.087 1.00 27.74 183 TYR B O 1
ATOM 3546 N N . GLY B 1 184 ? 59.189 1.801 60.067 1.00 20.27 184 GLY B N 1
ATOM 3547 C CA . GLY B 1 184 ? 59.529 1.496 61.444 1.00 22.00 184 GLY B CA 1
ATOM 3548 C C . GLY B 1 184 ? 58.903 2.485 62.411 1.00 22.17 184 GLY B C 1
ATOM 3549 O O . GLY B 1 184 ? 57.908 3.144 62.076 1.00 20.42 184 GLY B O 1
ATOM 3550 N N . TYR B 1 185 ? 59.481 2.587 63.604 1.00 22.45 185 TYR B N 1
ATOM 3551 C CA . TYR B 1 185 ? 58.985 3.484 64.639 1.00 21.32 185 TYR B CA 1
ATOM 3552 C C . TYR B 1 185 ? 59.849 4.731 64.791 1.00 27.38 185 TYR B C 1
ATOM 3553 O O . TYR B 1 185 ? 61.062 4.627 64.919 1.00 23.93 185 TYR B O 1
ATOM 3562 N N . ARG B 1 186 ? 59.217 5.903 64.811 1.00 19.36 186 ARG B N 1
ATOM 3563 C CA . ARG B 1 186 ? 59.923 7.152 65.074 1.00 18.39 186 ARG B CA 1
ATOM 3564 C C . ARG B 1 186 ? 59.118 7.977 66.064 1.00 20.13 186 ARG B C 1
ATOM 3565 O O . ARG B 1 186 ? 57.932 8.213 65.840 1.00 18.80 186 ARG B O 1
ATOM 3573 N N . LYS B 1 187 ? 59.740 8.412 67.157 1.00 17.94 187 LYS B N 1
ATOM 3574 C CA . LYS B 1 187 ? 59.028 9.205 68.153 1.00 16.81 187 LYS B CA 1
ATOM 3575 C C . LYS B 1 187 ? 58.437 10.488 67.555 1.00 17.21 187 LYS B C 1
ATOM 3576 O O . LYS B 1 187 ? 57.448 11.024 68.058 1.00 17.29 187 LYS B O 1
ATOM 3582 N N . GLU B 1 188 ? 59.036 10.981 66.479 1.00 15.54 188 GLU B N 1
ATOM 3583 C CA . GLU B 1 188 ? 58.573 12.224 65.879 1.00 14.32 188 GLU B CA 1
ATOM 3584 C C . GLU B 1 188 ? 57.180 12.058 65.283 1.00 14.36 188 GLU B C 1
ATOM 3585 O O . GLU B 1 188 ? 56.432 13.026 65.184 1.00 13.55 188 GLU B O 1
ATOM 3591 N N . SER B 1 189 ? 56.812 10.839 64.895 1.00 14.40 189 SER B N 1
ATOM 3592 C CA . SER B 1 189 ? 55.446 10.624 64.425 1.00 15.67 189 SER B CA 1
ATOM 3593 C C . SER B 1 189 ? 54.442 10.911 65.543 1.00 13.44 189 SER B C 1
ATOM 3594 O O . SER B 1 189 ? 53.429 11.567 65.309 1.00 14.37 189 SER B O 1
ATOM 3597 N N . GLU B 1 190 ? 54.735 10.423 66.753 1.00 15.60 190 GLU B N 1
ATOM 3598 C CA . GLU B 1 190 ? 53.893 10.728 67.911 1.00 15.05 190 GLU B CA 1
ATOM 3599 C C . GLU B 1 190 ? 53.876 12.227 68.209 1.00 13.46 190 GLU B C 1
ATOM 3600 O O . GLU B 1 190 ? 52.818 12.802 68.439 1.00 14.97 190 GLU B O 1
ATOM 3606 N N . GLU B 1 191 ? 55.049 12.857 68.177 1.00 15.39 191 GLU B N 1
ATOM 3607 C CA . GLU B 1 191 ? 55.151 14.287 68.452 1.00 14.71 191 GLU B CA 1
ATOM 3608 C C . GLU B 1 191 ? 54.292 15.103 67.488 1.00 14.69 191 GLU B C 1
ATOM 3609 O O . GLU B 1 191 ? 53.530 15.979 67.899 1.00 16.43 191 GLU B O 1
ATOM 3615 N N . TYR B 1 192 ? 54.394 14.800 66.195 1.00 12.60 192 TYR B N 1
ATOM 3616 C CA . TYR B 1 192 ? 53.616 15.523 65.196 1.00 12.50 192 TYR B CA 1
ATOM 3617 C C . TYR B 1 192 ? 52.120 15.285 65.387 1.00 12.43 192 TYR B C 1
ATOM 3618 O O . TYR B 1 192 ? 51.325 16.233 65.361 1.00 12.58 192 TYR B O 1
ATOM 3627 N N . ASP B 1 193 ? 51.727 14.028 65.575 1.00 11.99 193 ASP B N 1
ATOM 3628 C CA . ASP B 1 193 ? 50.303 13.724 65.696 1.00 12.95 193 ASP B CA 1
ATOM 3629 C C . ASP B 1 193 ? 49.698 14.356 66.946 1.00 12.72 193 ASP B C 1
ATOM 3630 O O . ASP B 1 193 ? 48.574 14.866 66.906 1.00 14.22 193 ASP B O 1
ATOM 3635 N N . ARG B 1 194 ? 50.441 14.299 68.050 1.00 12.39 194 ARG B N 1
ATOM 3636 C CA . ARG B 1 194 ? 50.005 14.923 69.287 1.00 13.55 194 ARG B CA 1
ATOM 3637 C C . ARG B 1 194 ? 49.819 16.423 69.065 1.00 12.51 194 ARG B C 1
ATOM 3638 O O . ARG B 1 194 ? 48.831 17.010 69.512 1.00 14.79 194 ARG B O 1
ATOM 3646 N N . LEU B 1 195 ? 50.755 17.049 68.355 1.00 12.89 195 LEU B N 1
ATOM 3647 C CA . LEU B 1 195 ? 50.676 18.485 68.113 1.00 13.38 195 LEU B CA 1
ATOM 3648 C C . LEU B 1 195 ? 49.484 18.853 67.213 1.00 13.99 195 LEU B C 1
ATOM 3649 O O . LEU B 1 195 ? 48.755 19.810 67.494 1.00 15.19 195 LEU B O 1
ATOM 3654 N N . ILE B 1 196 ? 49.281 18.097 66.137 1.00 13.57 196 ILE B N 1
ATOM 3655 C CA . ILE B 1 196 ? 48.153 18.354 65.261 1.00 13.74 196 ILE B CA 1
ATOM 3656 C C . ILE B 1 196 ? 46.831 18.245 66.024 1.00 13.74 196 ILE B C 1
ATOM 3657 O O . ILE B 1 196 ? 45.968 19.117 65.883 1.00 13.19 196 ILE B O 1
ATOM 3662 N N . MET B 1 197 ? 46.675 17.205 66.847 1.00 13.31 197 MET B N 1
ATOM 3663 C CA . MET B 1 197 ? 45.435 17.058 67.593 1.00 12.92 197 MET B CA 1
ATOM 3664 C C . MET B 1 197 ? 45.283 18.170 68.622 1.00 14.35 197 MET B C 1
ATOM 3665 O O . MET B 1 197 ? 44.181 18.642 68.854 1.00 16.02 197 MET B O 1
ATOM 3670 N N . GLU B 1 198 ? 46.396 18.603 69.205 1.00 13.13 198 GLU B N 1
ATOM 3671 C CA . GLU B 1 198 ? 46.357 19.733 70.131 1.00 15.77 198 GLU B CA 1
ATOM 3672 C C . GLU B 1 198 ? 45.900 21.003 69.421 1.00 15.18 198 GLU B C 1
ATOM 3673 O O . GLU B 1 198 ? 45.048 21.747 69.926 1.00 15.97 198 GLU B O 1
ATOM 3679 N N . LEU B 1 199 ? 46.455 21.266 68.243 1.00 12.82 199 LEU B N 1
ATOM 3680 C CA . LEU B 1 199 ? 46.082 22.483 67.535 1.00 11.66 199 LEU B CA 1
ATOM 3681 C C . LEU B 1 199 ? 44.620 22.433 67.090 1.00 13.78 199 LEU B C 1
ATOM 3682 O O . LEU B 1 199 ? 43.929 23.449 67.112 1.00 15.04 199 LEU B O 1
ATOM 3687 N N . ILE B 1 200 ? 44.152 21.255 66.684 1.00 12.36 200 ILE B N 1
ATOM 3688 C CA . ILE B 1 200 ? 42.753 21.090 66.311 1.00 16.41 200 ILE B CA 1
ATOM 3689 C C . ILE B 1 200 ? 41.865 21.337 67.534 1.00 15.47 200 ILE B C 1
ATOM 3690 O O . ILE B 1 200 ? 40.951 22.180 67.504 1.00 15.41 200 ILE B O 1
ATOM 3695 N N . ASN B 1 201 ? 42.157 20.617 68.612 1.00 16.70 201 ASN B N 1
ATOM 3696 C CA . ASN B 1 201 ? 41.271 20.616 69.765 1.00 15.46 201 ASN B CA 1
ATOM 3697 C C . ASN B 1 201 ? 41.262 21.921 70.538 1.00 15.68 201 ASN B C 1
ATOM 3698 O O . ASN B 1 201 ? 40.249 22.250 71.150 1.00 19.59 201 ASN B O 1
ATOM 3703 N N . GLU B 1 202 ? 42.369 22.662 70.489 1.00 14.28 202 GLU B N 1
ATOM 3704 C CA . GLU B 1 202 ? 42.465 23.958 71.161 1.00 17.43 202 GLU B CA 1
ATOM 3705 C C . GLU B 1 202 ? 42.200 25.120 70.213 1.00 16.72 202 GLU B C 1
ATOM 3706 O O . GLU B 1 202 ? 42.327 26.284 70.599 1.00 19.28 202 GLU B O 1
ATOM 3712 N N . SER B 1 203 ? 41.816 24.800 68.975 1.00 15.95 203 SER B N 1
ATOM 3713 C CA . SER B 1 203 ? 41.534 25.806 67.962 1.00 17.16 203 SER B CA 1
ATOM 3714 C C . SER B 1 203 ? 42.695 26.782 67.805 1.00 15.73 203 SER B C 1
ATOM 3715 O O . SER B 1 203 ? 42.521 28.008 67.838 1.00 19.35 203 SER B O 1
ATOM 3718 N N . ARG B 1 204 ? 43.886 26.213 67.635 1.00 15.13 204 ARG B N 1
ATOM 3719 C CA . ARG B 1 204 ? 45.094 26.990 67.403 1.00 15.57 204 ARG B CA 1
ATOM 3720 C C . ARG B 1 204 ? 45.795 26.566 66.113 1.00 13.54 204 ARG B C 1
ATOM 3721 O O . ARG B 1 204 ? 47.025 26.527 66.045 1.00 15.62 204 ARG B O 1
ATOM 3729 N N . LEU B 1 205 ? 45.007 26.261 65.085 1.00 15.22 205 LEU B N 1
ATOM 3730 C CA . LEU B 1 205 ? 45.565 25.842 63.801 1.00 13.39 205 LEU B CA 1
ATOM 3731 C C . LEU B 1 205 ? 46.384 26.947 63.137 1.00 15.11 205 LEU B C 1
ATOM 3732 O O . LEU B 1 205 ? 47.171 26.677 62.235 1.00 14.62 205 LEU B O 1
ATOM 3737 N N . GLU B 1 206 ? 46.210 28.185 63.591 1.00 16.91 206 GLU B N 1
ATOM 3738 C CA . GLU B 1 206 ? 47.056 29.284 63.144 1.00 16.59 206 GLU B CA 1
ATOM 3739 C C . GLU B 1 206 ? 48.543 28.994 63.370 1.00 16.10 206 GLU B C 1
ATOM 3740 O O . GLU B 1 206 ? 49.401 29.559 62.693 1.00 19.87 206 GLU B O 1
ATOM 3746 N N . GLU B 1 207 ? 48.843 28.104 64.314 1.00 15.40 207 GLU B N 1
ATOM 3747 C CA . GLU B 1 207 ? 50.224 27.707 64.585 1.00 16.15 207 GLU B CA 1
ATOM 3748 C C . GLU B 1 207 ? 50.791 26.664 63.610 1.00 17.12 207 GLU B C 1
ATOM 3749 O O . GLU B 1 207 ? 51.980 26.350 63.660 1.00 17.19 207 GLU B O 1
ATOM 3755 N N . LEU B 1 208 ? 49.955 26.125 62.724 1.00 16.19 208 LEU B N 1
ATOM 3756 C CA . LEU B 1 208 ? 50.446 25.152 61.740 1.00 16.30 208 LEU B CA 1
ATOM 3757 C C . LEU B 1 208 ? 51.714 25.578 60.983 1.00 15.11 208 LEU B C 1
ATOM 3758 O O . LEU B 1 208 ? 52.654 24.799 60.877 1.00 15.95 208 LEU B O 1
ATOM 3763 N N . PRO B 1 209 ? 51.750 26.814 60.443 1.00 14.56 209 PRO B N 1
ATOM 3764 C CA . PRO B 1 209 ? 52.966 27.180 59.701 1.00 16.24 209 PRO B CA 1
ATOM 3765 C C . PRO B 1 209 ? 54.231 27.289 60.555 1.00 16.15 209 PRO B C 1
ATOM 3766 O O . PRO B 1 209 ? 55.310 27.418 59.983 1.00 19.32 209 PRO B O 1
ATOM 3770 N N . GLU B 1 210 ? 54.105 27.225 61.882 1.00 15.90 210 GLU B N 1
ATOM 3771 C CA . GLU B 1 210 ? 55.265 27.281 62.775 1.00 17.54 210 GLU B CA 1
ATOM 3772 C C . GLU B 1 210 ? 55.932 25.931 63.012 1.00 19.82 210 GLU B C 1
ATOM 3773 O O . GLU B 1 210 ? 57.007 25.857 63.625 1.00 21.61 210 GLU B O 1
ATOM 3779 N N . ILE B 1 211 ? 55.302 24.857 62.546 1.00 16.75 211 ILE B N 1
ATOM 3780 C CA . ILE B 1 211 ? 55.879 23.537 62.721 1.00 16.50 211 ILE B CA 1
ATOM 3781 C C . ILE B 1 211 ? 57.125 23.444 61.859 1.00 20.09 211 ILE B C 1
ATOM 3782 O O . ILE B 1 211 ? 57.074 23.731 60.662 1.00 19.20 211 ILE B O 1
ATOM 3787 N N . PRO B 1 212 ? 58.254 23.058 62.472 1.00 19.13 212 PRO B N 1
ATOM 3788 C CA . PRO B 1 212 ? 59.525 23.095 61.741 1.00 24.70 212 PRO B CA 1
ATOM 3789 C C . PRO B 1 212 ? 59.637 21.991 60.702 1.00 23.51 212 PRO B C 1
ATOM 3790 O O . PRO B 1 212 ? 59.061 20.917 60.891 1.00 22.62 212 PRO B O 1
ATOM 3794 N N . ASP B 1 213 ? 60.370 22.262 59.623 1.00 24.12 213 ASP B N 1
ATOM 3795 C CA . ASP B 1 213 ? 60.663 21.257 58.602 1.00 21.09 213 ASP B CA 1
ATOM 3796 C C . ASP B 1 213 ? 61.173 19.932 59.178 1.00 18.72 213 ASP B C 1
ATOM 3797 O 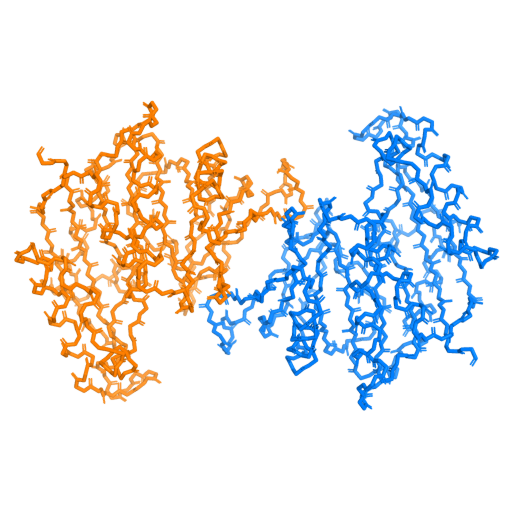O . ASP B 1 213 ? 60.783 18.859 58.708 1.00 18.84 213 ASP B O 1
ATOM 3802 N N . GLU B 1 214 ? 62.046 20.005 60.186 1.00 20.22 214 GLU B N 1
ATOM 3803 C CA . GLU B 1 214 ? 62.662 18.800 60.742 1.00 24.01 214 GLU B CA 1
ATOM 3804 C C . GLU B 1 214 ? 61.633 17.835 61.312 1.00 20.90 214 GLU B C 1
ATOM 3805 O O . GLU B 1 214 ? 61.729 16.621 61.107 1.00 22.49 214 GLU B O 1
ATOM 3811 N N . LEU B 1 215 ? 60.647 18.372 62.029 1.00 19.55 215 LEU B N 1
ATOM 3812 C CA . LEU B 1 215 ? 59.616 17.522 62.602 1.00 16.82 215 LEU B CA 1
ATOM 3813 C C . LEU B 1 215 ? 58.811 16.855 61.499 1.00 18.71 215 LEU B C 1
ATOM 3814 O O . LEU B 1 215 ? 58.528 15.662 61.572 1.00 18.11 215 LEU B O 1
ATOM 3819 N N . ILE B 1 216 ? 58.440 17.629 60.484 1.00 16.99 216 ILE B N 1
ATOM 3820 C CA . ILE B 1 216 ? 57.690 17.079 59.360 1.00 18.25 216 ILE B CA 1
ATOM 3821 C C . ILE B 1 216 ? 58.479 15.997 58.625 1.00 16.22 216 ILE B C 1
ATOM 3822 O O . ILE B 1 216 ? 57.946 14.937 58.304 1.00 17.99 216 ILE B O 1
ATOM 3827 N N . GLU B 1 217 ? 59.764 16.254 58.404 1.00 15.81 217 GLU B N 1
ATOM 3828 C CA . GLU B 1 217 ? 60.626 15.292 57.721 1.00 18.46 217 GLU B CA 1
ATOM 3829 C C . GLU B 1 217 ? 60.708 13.958 58.470 1.00 17.57 217 GLU B C 1
ATOM 3830 O O . GLU B 1 217 ? 60.632 12.889 57.864 1.00 20.32 217 GLU B O 1
ATOM 3836 N N . LYS B 1 218 ? 60.838 14.024 59.791 1.00 17.26 218 LYS B N 1
ATOM 3837 C CA . LYS B 1 218 ? 61.018 12.818 60.594 1.00 19.70 218 LYS B CA 1
ATOM 3838 C C . LYS B 1 218 ? 59.696 12.097 60.881 1.00 18.59 218 LYS B C 1
ATOM 3839 O O . LYS B 1 218 ? 59.651 10.872 60.967 1.00 20.21 218 LYS B O 1
ATOM 3845 N N . ALA B 1 219 ? 58.618 12.859 61.011 1.00 16.29 219 ALA B N 1
ATOM 3846 C CA . ALA B 1 219 ? 57.321 12.270 61.341 1.00 15.59 219 ALA B CA 1
ATOM 3847 C C . ALA B 1 219 ? 56.664 11.566 60.160 1.00 17.09 219 ALA B C 1
ATOM 3848 O O . ALA B 1 219 ? 55.820 10.692 60.352 1.00 14.68 219 ALA B O 1
ATOM 3850 N N . LEU B 1 220 ? 57.039 11.963 58.947 1.00 15.93 220 LEU B N 1
ATOM 3851 C CA . LEU B 1 220 ? 56.488 11.404 57.708 1.00 16.78 220 LEU B CA 1
ATOM 3852 C C . LEU B 1 220 ? 54.952 11.437 57.593 1.00 13.96 220 LEU B C 1
ATOM 3853 O O . LEU B 1 220 ? 54.316 10.405 57.356 1.00 16.55 220 LEU B O 1
ATOM 3858 N N . PRO B 1 221 ? 54.352 12.624 57.758 1.00 13.85 221 PRO B N 1
ATOM 3859 C CA . PRO B 1 221 ? 52.910 12.710 57.535 1.00 14.05 221 PRO B CA 1
ATOM 3860 C C . PRO B 1 221 ? 52.616 12.989 56.070 1.00 13.95 221 PRO B C 1
ATOM 3861 O O . PRO B 1 221 ? 53.506 13.434 55.341 1.00 15.23 221 PRO B O 1
ATOM 3865 N N . ASP B 1 222 ? 51.383 12.753 55.640 1.00 13.01 222 ASP B N 1
ATOM 3866 C CA . ASP B 1 222 ? 50.960 13.328 54.372 1.00 12.22 222 ASP B CA 1
ATOM 3867 C C . ASP B 1 222 ? 50.079 14.568 54.550 1.00 13.35 222 ASP B C 1
ATOM 3868 O O . ASP B 1 222 ? 49.768 15.252 53.575 1.00 16.29 222 ASP B O 1
ATOM 3873 N N . SER B 1 223 ? 49.728 14.888 55.795 1.00 11.60 223 SER B N 1
ATOM 3874 C CA . SER B 1 223 ? 48.648 15.841 56.069 1.00 13.06 223 SER B CA 1
ATOM 3875 C C . SER B 1 223 ? 49.019 17.323 55.973 1.00 11.94 223 SER B C 1
ATOM 3876 O O . SER B 1 223 ? 48.148 18.162 55.782 1.00 12.44 223 SER B O 1
ATOM 3879 N N . TYR B 1 224 ? 50.297 17.640 56.157 1.00 11.13 224 TYR B N 1
ATOM 3880 C CA . TYR B 1 224 ? 50.694 19.013 56.449 1.00 12.58 224 TYR B CA 1
ATOM 3881 C C . TYR B 1 224 ? 50.260 20.033 55.401 1.00 11.87 224 TYR B C 1
ATOM 3882 O O . TYR B 1 224 ? 49.664 21.059 55.730 1.00 12.43 224 TYR B O 1
ATOM 3891 N N . TRP B 1 225 ? 50.558 19.739 54.139 1.00 10.97 225 TRP B N 1
ATOM 3892 C CA . TRP B 1 225 ? 50.412 20.715 53.061 1.00 11.97 225 TRP B CA 1
ATOM 3893 C C . TRP B 1 225 ? 48.956 21.061 52.820 1.00 13.34 225 TRP B C 1
ATOM 3894 O O . TRP B 1 225 ? 48.593 22.244 52.722 1.00 13.18 225 TRP B O 1
ATOM 3905 N N . GLN B 1 226 ? 48.110 20.041 52.745 1.00 12.55 226 GLN B N 1
ATOM 3906 C CA . GLN B 1 226 ? 46.695 20.319 52.544 1.00 12.68 226 GLN B CA 1
ATOM 3907 C C . GLN B 1 226 ? 46.049 20.933 53.788 1.00 11.49 226 GLN B C 1
ATOM 3908 O O . GLN B 1 226 ? 45.068 21.664 53.665 1.00 12.03 226 GLN B O 1
ATOM 3914 N N . MET B 1 227 ? 46.612 20.681 54.973 1.00 11.56 227 MET B N 1
ATOM 3915 C CA . MET B 1 227 ? 46.100 21.354 56.167 1.00 11.49 227 MET B CA 1
ATOM 3916 C C . MET B 1 227 ? 46.436 22.845 56.185 1.00 12.90 227 MET B C 1
ATOM 3917 O O . MET B 1 227 ? 45.687 23.631 56.750 1.00 13.76 227 MET B O 1
ATOM 3922 N N . LEU B 1 228 ? 47.544 23.244 55.556 1.00 11.81 228 LEU B N 1
ATOM 3923 C CA . LEU B 1 228 ? 47.822 24.674 55.378 1.00 11.78 228 LEU B CA 1
ATOM 3924 C C . LEU B 1 228 ? 46.792 25.327 54.448 1.00 11.45 228 LEU B C 1
ATOM 3925 O O . LEU B 1 228 ? 46.367 26.460 54.672 1.00 14.04 228 LEU B O 1
ATOM 3930 N N . ILE B 1 229 ? 46.385 24.625 53.392 1.00 12.29 229 ILE B N 1
ATOM 3931 C CA . ILE B 1 229 ? 45.357 25.161 52.510 1.00 12.41 229 ILE B CA 1
ATOM 3932 C C . ILE B 1 229 ? 44.067 25.294 53.308 1.00 12.22 229 ILE B C 1
ATOM 3933 O O . ILE B 1 229 ? 43.376 26.307 53.236 1.00 12.75 229 ILE B O 1
ATOM 3938 N N . MET B 1 230 ? 43.775 24.274 54.104 1.00 11.85 230 MET B N 1
ATOM 3939 C CA . MET B 1 230 ? 42.603 24.292 54.971 1.00 11.80 230 MET B CA 1
ATOM 3940 C C . MET B 1 230 ? 42.607 25.513 55.890 1.00 12.10 230 MET B C 1
ATOM 3941 O O . MET B 1 230 ? 41.580 26.179 56.056 1.00 13.53 230 MET B O 1
ATOM 3946 N N . LEU B 1 231 ? 43.753 25.779 56.504 1.00 14.08 231 LEU B N 1
ATOM 3947 C CA . LEU B 1 231 ? 43.911 26.944 57.378 1.00 14.45 231 LEU B CA 1
ATOM 3948 C C . LEU B 1 231 ? 43.553 28.228 56.637 1.00 15.61 231 LEU B C 1
ATOM 3949 O O . LEU B 1 231 ? 42.862 29.101 57.172 1.00 14.92 231 LEU B O 1
ATOM 3954 N N . GLY B 1 232 ? 44.019 28.345 55.400 1.00 12.23 232 GLY B N 1
ATOM 3955 C CA . GLY B 1 232 ? 43.720 29.525 54.609 1.00 14.28 232 GLY B CA 1
ATOM 3956 C C . GLY B 1 232 ? 42.228 29.720 54.417 1.00 15.98 232 GLY B C 1
ATOM 3957 O O . GLY B 1 232 ? 41.725 30.836 54.492 1.00 15.62 232 GLY B O 1
ATOM 3958 N N . ALA B 1 233 ? 41.510 28.633 54.163 1.00 13.08 233 ALA B N 1
ATOM 3959 C CA . ALA B 1 233 ? 40.061 28.709 54.024 1.00 13.75 233 ALA B CA 1
ATOM 3960 C C . ALA B 1 233 ? 39.422 29.180 55.327 1.00 16.65 233 ALA B C 1
ATOM 3961 O O . ALA B 1 233 ? 38.468 29.956 55.309 1.00 15.16 233 ALA B O 1
ATOM 3963 N N . MET B 1 234 ? 39.948 28.706 56.453 1.00 14.64 234 MET B N 1
ATOM 3964 C CA . MET B 1 234 ? 39.448 29.100 57.765 1.00 14.70 234 MET B CA 1
ATOM 3965 C C . MET B 1 234 ? 39.688 30.585 58.023 1.00 18.42 234 MET B C 1
ATOM 3966 O O . MET B 1 234 ? 38.940 31.216 58.779 1.00 17.55 234 MET B O 1
ATOM 3971 N N . HIS B 1 235 ? 40.734 31.139 57.409 1.00 14.90 235 HIS B N 1
ATOM 3972 C CA . HIS B 1 235 ? 41.020 32.572 57.558 1.00 16.65 235 HIS B CA 1
ATOM 3973 C C . HIS B 1 235 ? 39.878 33.385 57.001 1.00 18.83 235 HIS B C 1
ATOM 3974 O O . HIS B 1 235 ? 39.550 34.449 57.523 1.00 24.74 235 HIS B O 1
ATOM 3981 N N . ARG B 1 236 ? 39.278 32.893 55.926 1.00 16.85 236 ARG B N 1
ATOM 3982 C CA . ARG B 1 236 ? 38.276 33.666 55.214 1.00 15.98 236 ARG B CA 1
ATOM 3983 C C . ARG B 1 236 ? 36.847 33.373 55.650 1.00 21.02 236 ARG B C 1
ATOM 3984 O O . ARG B 1 236 ? 35.969 34.226 55.503 1.00 20.48 236 ARG B O 1
ATOM 3992 N N . VAL B 1 237 ? 36.621 32.181 56.197 1.00 16.18 237 VAL B N 1
ATOM 3993 C CA . VAL B 1 237 ? 35.297 31.766 56.626 1.00 18.36 237 VAL B CA 1
ATOM 3994 C C . VAL B 1 237 ? 35.391 31.289 58.061 1.00 18.17 237 VAL B C 1
ATOM 3995 O O . VAL B 1 237 ? 35.905 30.196 58.323 1.00 18.06 237 VAL B O 1
ATOM 3999 N N . PRO B 1 238 ? 34.915 32.114 59.003 1.00 17.05 238 PRO B N 1
ATOM 4000 C CA . PRO B 1 238 ? 35.012 31.731 60.413 1.00 19.08 238 PRO B CA 1
ATOM 4001 C C . PRO B 1 238 ? 34.262 30.438 60.699 1.00 17.94 238 PRO B C 1
ATOM 4002 O O . PRO B 1 238 ? 33.076 30.331 60.410 1.00 19.19 238 PRO B O 1
ATOM 4006 N N . VAL B 1 239 ? 34.970 29.454 61.242 1.00 17.75 239 VAL B N 1
ATOM 4007 C CA . VAL B 1 239 ? 34.363 28.180 61.588 1.00 16.82 239 VAL B CA 1
ATOM 4008 C C . VAL B 1 239 ? 34.698 27.802 63.024 1.00 18.14 239 VAL B C 1
ATOM 4009 O O . VAL B 1 239 ? 35.601 28.371 63.641 1.00 20.13 239 VAL B O 1
ATOM 4013 N N . LYS B 1 240 ? 33.942 26.856 63.563 1.00 16.56 240 LYS B N 1
ATOM 4014 C CA . LYS B 1 240 ? 34.166 26.376 64.916 1.00 17.97 240 LYS B CA 1
ATOM 4015 C C . LYS B 1 240 ? 34.161 24.855 64.941 1.00 15.10 240 LYS B C 1
ATOM 4016 O O . LYS B 1 240 ? 33.419 24.197 64.200 1.00 16.22 240 LYS B O 1
ATOM 4022 N N . LEU B 1 241 ? 35.004 24.300 65.800 1.00 15.30 241 LEU B N 1
ATOM 4023 C CA . LEU B 1 241 ? 35.129 22.860 65.916 1.00 14.99 241 LEU B CA 1
ATOM 4024 C C . LEU B 1 241 ? 33.905 22.260 66.596 1.00 16.93 241 LEU B C 1
ATOM 4025 O O . LEU B 1 241 ? 33.494 22.713 67.675 1.00 19.07 241 LEU B O 1
ATOM 4030 N N . VAL B 1 242 ? 33.335 21.231 65.979 1.00 18.08 242 VAL B N 1
ATOM 4031 C CA . VAL B 1 242 ? 32.195 20.517 66.539 1.00 19.64 242 VAL B CA 1
ATOM 4032 C C . VAL B 1 242 ? 32.672 19.269 67.254 1.00 20.39 242 VAL B C 1
ATOM 4033 O O . VAL B 1 242 ? 32.264 18.978 68.384 1.00 23.08 242 VAL B O 1
ATOM 4037 N N . GLU B 1 243 ? 33.550 18.523 66.596 1.00 17.11 243 GLU B N 1
ATOM 4038 C CA . GLU B 1 243 ? 34.045 17.300 67.187 1.00 20.84 243 GLU B CA 1
ATOM 4039 C C . GLU B 1 243 ? 35.292 16.829 66.475 1.00 16.03 243 GLU B C 1
ATOM 4040 O O . GLU B 1 243 ? 35.553 17.211 65.336 1.00 15.24 243 GLU B O 1
ATOM 4046 N N . SER B 1 244 ? 36.051 15.984 67.155 1.00 17.43 244 SER B N 1
ATOM 4047 C CA . SER B 1 244 ? 37.260 15.424 66.593 1.00 14.46 244 SER B CA 1
ATOM 4048 C C . SER B 1 244 ? 37.544 14.071 67.211 1.00 16.29 244 SER B C 1
ATOM 4049 O O . SER B 1 244 ? 37.065 13.753 68.309 1.00 16.24 244 SER B O 1
ATOM 4052 N N . ALA B 1 245 ? 38.330 13.269 66.507 1.00 15.34 245 ALA B N 1
ATOM 4053 C CA . ALA B 1 245 ? 38.799 11.990 67.014 1.00 16.19 245 ALA B CA 1
ATOM 4054 C C . ALA B 1 245 ? 40.105 11.616 66.332 1.00 15.39 245 ALA B C 1
ATOM 4055 O O . ALA B 1 245 ? 40.300 11.918 65.155 1.00 15.82 245 ALA B O 1
ATOM 4057 N N . TYR B 1 246 ? 40.985 10.963 67.078 1.00 14.54 246 TYR B N 1
ATOM 4058 C CA . TYR B 1 246 ? 42.254 10.443 66.578 1.00 15.09 246 TYR B CA 1
ATOM 4059 C C . TYR B 1 246 ? 42.322 8.941 66.817 1.00 17.20 246 TYR B C 1
ATOM 4060 O O . TYR B 1 246 ? 41.839 8.435 67.834 1.00 16.52 246 TYR B O 1
ATOM 4069 N N . ALA B 1 247 ? 42.908 8.216 65.875 1.00 15.94 247 ALA B N 1
ATOM 4070 C CA . ALA B 1 247 ? 43.201 6.802 66.083 1.00 14.58 247 ALA B CA 1
ATOM 4071 C C . ALA B 1 247 ? 44.473 6.417 65.362 1.00 17.56 247 ALA B C 1
ATOM 4072 O O . ALA B 1 247 ? 44.772 6.933 64.282 1.00 16.08 247 ALA B O 1
ATOM 4074 N N . CYS B 1 248 ? 45.216 5.497 65.956 1.00 15.74 248 CYS B N 1
ATOM 4075 C CA . CYS B 1 248 ? 46.425 4.985 65.340 1.00 15.91 248 CYS B CA 1
ATOM 4076 C C . CYS B 1 248 ? 46.511 3.476 65.538 1.00 15.91 248 CYS B C 1
ATOM 4077 O O . CYS B 1 248 ? 47.345 2.989 66.304 1.00 17.03 248 CYS B O 1
ATOM 4080 N N . PRO B 1 249 ? 45.644 2.727 64.842 1.00 16.41 249 PRO B N 1
ATOM 4081 C CA . PRO B 1 249 ? 45.581 1.276 65.072 1.00 16.39 249 PRO B CA 1
ATOM 4082 C C . PRO B 1 249 ? 46.800 0.520 64.556 1.00 19.18 249 PRO B C 1
ATOM 4083 O O . PRO B 1 249 ? 47.176 -0.498 65.134 1.00 21.36 249 PRO B O 1
ATOM 4087 N N . THR B 1 250 ? 47.402 0.997 63.473 1.00 19.86 250 THR B N 1
ATOM 4088 C CA . THR B 1 250 ? 48.527 0.277 62.879 1.00 19.37 250 THR B CA 1
ATOM 4089 C C . THR B 1 250 ? 49.799 1.127 62.913 1.00 18.03 250 THR B C 1
ATOM 4090 O O . THR B 1 250 ? 50.387 1.299 63.977 1.00 24.16 250 THR B O 1
ATOM 4094 N N . TYR B 1 251 ? 50.215 1.689 61.783 1.00 15.01 251 TYR B N 1
ATOM 4095 C CA . TYR B 1 251 ? 51.483 2.414 61.767 1.00 16.33 251 TYR B CA 1
ATOM 4096 C C . TYR B 1 251 ? 51.350 3.911 61.459 1.00 13.20 251 TYR B C 1
ATOM 4097 O O . TYR B 1 251 ? 52.345 4.633 61.396 1.00 15.37 251 TYR B O 1
ATOM 4106 N N . PHE B 1 252 ? 50.120 4.384 61.307 1.00 14.19 252 PHE B N 1
ATOM 4107 C CA . PHE B 1 252 ? 49.904 5.767 60.889 1.00 13.84 252 PHE B CA 1
ATOM 4108 C C . PHE B 1 252 ? 48.724 6.412 61.603 1.00 13.78 252 PHE B C 1
ATOM 4109 O O . PHE B 1 252 ? 47.699 5.763 61.857 1.00 14.46 252 PHE B O 1
ATOM 4117 N N . GLY B 1 253 ? 48.872 7.699 61.902 1.00 14.84 253 GLY B N 1
ATOM 4118 C CA . GLY B 1 253 ? 47.841 8.457 62.580 1.00 13.86 253 GLY B CA 1
ATOM 4119 C C . GLY B 1 253 ? 46.718 8.867 61.649 1.00 13.80 253 GLY B C 1
ATOM 4120 O O . GLY B 1 253 ? 46.953 9.255 60.494 1.00 13.99 253 GLY B O 1
ATOM 4121 N N . MET B 1 254 ? 45.487 8.745 62.136 1.00 14.37 254 MET B N 1
ATOM 4122 C CA . MET B 1 254 ? 44.297 9.184 61.419 1.00 12.64 254 MET B CA 1
ATOM 4123 C C . MET B 1 254 ? 43.475 10.091 62.307 1.00 13.72 254 MET B C 1
ATOM 4124 O O . MET B 1 254 ? 43.304 9.808 63.492 1.00 14.61 254 MET B O 1
ATOM 4129 N N . ALA B 1 255 ? 42.943 11.164 61.739 1.00 14.65 255 ALA B N 1
ATOM 4130 C CA . ALA B 1 255 ? 42.047 12.037 62.483 1.00 13.64 255 ALA B CA 1
ATOM 4131 C C . ALA B 1 255 ? 40.794 12.353 61.696 1.00 13.23 255 ALA B C 1
ATOM 4132 O O . ALA B 1 255 ? 40.812 12.403 60.466 1.00 13.90 255 ALA B O 1
ATOM 4134 N N . GLY B 1 256 ? 39.693 12.554 62.415 1.00 12.98 256 GLY B N 1
ATOM 4135 C CA . GLY B 1 256 ? 38.469 13.068 61.841 1.00 12.66 256 GLY B CA 1
ATOM 4136 C C . GLY B 1 256 ? 38.133 14.332 62.596 1.00 13.99 256 GLY B C 1
ATOM 4137 O O . GLY B 1 256 ? 38.287 14.381 63.825 1.00 14.79 256 GLY B O 1
ATOM 4138 N N . ALA B 1 257 ? 37.697 15.368 61.898 1.00 12.93 257 ALA B N 1
ATOM 4139 C CA . ALA B 1 257 ? 37.295 16.590 62.579 1.00 12.78 257 ALA B CA 1
ATOM 4140 C C . ALA B 1 257 ? 36.274 17.338 61.741 1.00 14.90 257 ALA B C 1
ATOM 4141 O O . ALA B 1 257 ? 36.377 17.392 60.522 1.00 13.97 257 ALA B O 1
ATOM 4143 N N . LEU B 1 258 ? 35.274 17.899 62.407 1.00 14.75 258 LEU B N 1
ATOM 4144 C CA . LEU B 1 258 ? 34.189 18.607 61.758 1.00 13.70 258 LEU B CA 1
ATOM 4145 C C . LEU B 1 258 ? 34.155 20.026 62.283 1.00 12.26 258 LEU B C 1
ATOM 4146 O O . LEU B 1 258 ? 34.087 20.239 63.508 1.00 13.70 258 LEU B O 1
ATOM 4151 N N . TRP B 1 259 ? 34.245 20.983 61.372 1.00 14.86 259 TRP B N 1
ATOM 4152 C CA . TRP B 1 259 ? 34.037 22.392 61.672 1.00 13.20 259 TRP B CA 1
ATOM 4153 C C . TRP B 1 259 ? 32.819 22.888 60.903 1.00 17.68 259 TRP B C 1
ATOM 4154 O O . TRP B 1 259 ? 32.627 22.542 59.735 1.00 16.37 259 TRP B O 1
ATOM 4165 N N . VAL B 1 260 ? 32.002 23.714 61.551 1.00 17.44 260 VAL B N 1
ATOM 4166 C CA . VAL B 1 260 ? 30.859 24.334 60.880 1.00 17.58 260 VAL B CA 1
ATOM 4167 C C . VAL B 1 260 ? 30.970 25.846 61.058 1.00 15.64 260 VAL B C 1
ATOM 4168 O O . VAL B 1 260 ? 31.832 26.321 61.798 1.00 16.49 260 VAL B O 1
ATOM 4172 N N . ARG B 1 261 ? 30.110 26.607 60.391 1.00 17.21 261 ARG B N 1
ATOM 4173 C CA . ARG B 1 261 ? 30.225 28.064 60.433 1.00 19.89 261 ARG B CA 1
ATOM 4174 C C . ARG B 1 261 ? 30.077 28.614 61.849 1.00 18.06 261 ARG B C 1
ATOM 4175 O O . ARG B 1 261 ? 29.252 28.142 62.632 1.00 21.10 261 ARG B O 1
ATOM 4183 N N . GLU B 1 262 ? 30.904 29.602 62.167 1.00 18.73 262 GLU B N 1
ATOM 4184 C CA . GLU B 1 262 ? 30.915 30.216 63.491 1.00 22.28 262 GLU B CA 1
ATOM 4185 C C . GLU B 1 262 ? 29.665 31.061 63.716 1.00 26.55 262 GLU B C 1
ATOM 4186 O O . GLU B 1 262 ? 29.168 31.722 62.801 1.00 27.96 262 GLU B O 1
#

CATH classification: 3.40.830.10

Nearest PDB structures (foldseek):
  5hee-assembly1_B  TM=1.002E+00  e=1.138E-61  Thermococcus kodakarensis KOD1
  7txy-assembly2_E  TM=8.140E-01  e=7.587E-15  Micromonospora rosaria
  3wrc-assembly1_B  TM=7.444E-01  e=4.425E-14  Sphingomonas paucimobilis
  3wrb-assembly1_A  TM=7.413E-01  e=6.876E-14  Sphingomonas paucimobilis
  3wpm-assembly1_A  TM=7.459E-01  e=1.003E-13  Sphingobium sp. SYK-6

InterPro domains:
  IPR004183 Extradiol ring-cleavage dioxygenase, class III enzyme, subunit B [PF02900] (8-255)

Secondary structure (DSSP, 8-state):
-EEEEEEE---GGGGS--SHHHHHHHHHHHHHHHHTTT-SEEEEE-SSSEE-SS-EEEE--SEEEEEE-BTTB----EEEB-HHHHHHHHHHHHHTT--EEEEEEBBSSSTTBEEEEEHHHHHHHHTS----EEEEE--TTS-HHHHHHHHHHHHHHHHHSSS-EEEEEE-B----B-TTSTT-B-THHHHHHHHHHHHHHTT-GGGGGGS-HHHHHHH--S-HHHHHHHHHHHHHS-EEEEEEEEE-SSSS-EEEEEEEE-/-EEEEEEE---GGGGS--SHHHHHHHHHHHHHHHHTTT-SEEEEE-SSSEE-SS-EEEE--SEEEEEE-BTTB----EEEB-HHHHHHHHHHHHHTT--EEEEEESBSSSTT-EEEEEHHHHHHHTTS----EEEEE--TTS-HHHHHHHHHHHHHHHHHSSS-EEEEEE-B--S-B-TTSTT-B-HHHHHHHHHHHHHHHTT-GGGGGGS-HHHHHHH--S-HHHHHHHHHHHHHS-EEEEEEEEE-SSSS-EEEEEEEE-

B-factor: mean 21.55, std 10.28, range [7.71, 94.71]

Sequence (524 aa):
MLFGIGLMPHGNPALSPEDKETEKLAGVLKDIGKAFSDADSYVLISPHNVRISDHLGVIMMAQHLISSWLGFEGVELPGEWETDRGLAEEVYNAWKGAEIPTVDLHFASSRSGRYSRWPLTWGELIPLQFLEKKPLVLLTPARRLSRETLIKAGEVLGEVLEGSEKKIALIVSADHGHAHDENGPYGYRKESEEYDRLIMELINESRLEELPEIPDELIEKALPDSYWQMLIMLGAMHRVPVKLVESAYACPTYFGMAGALWVREMLFGIGLMPHGNPALSPEDKETEKLAGVLKDIGKAFSDADSYVLISPHNVRISSDHLGVIMMAQHLISSWLGFEGVELPGEWETDRGLAEEVYNAWKGAEIPTVDLHFASRSGRYSRWPLTWGELIPLQFLEKKPLVLLTPARRLSRETLIKAGEVLGEVLEGSEKKIALIVSADHGHAHDENGPYGYRKESEEYDRLIMELINESRLEELPEIPDELIEKALPDSYWQMLIMLGAMHRVPVKLVESAYACPTYFGMAGALWVRE

Organism: Thermococcus kodakarensis (strain ATCC BAA-918 / JCM 12380 / KOD1) (NCBI:txid69014)

Foldseek 3Di:
DAFKEKEFELDPCCVPPDDDQSVVQVVLLLVQQVVCQPFQEEEEEFAPFDEDQAAKEKEQQFKEFEDAEDPPDGQGDIAGAPNVLSVLLVVLCVVVVQHYDYDFADDNDDPRGYGYDYSRPRVSVVSHDGHHYIYMYFHNNDALVSLLQSLQSSLVSQVPDPTHYYYYYYWWFFQAPACPGPVGHDPLLVVGVVVVVCCQVVVNLVCLNVDDVVSCVRRVISRNRSSSSVNSSCVNFPWDWPDKGWDDPDRIIIMITMIGGD/DAFWEKEFELDPCLVPPDDDQSVVQVVLLLVQQVSCQPFQEEEEEFAPFDEDQAAKEKEQQFKEFEDAEPPPDGQGDIAGAPNVLSVLLQVLCVVVVQHYDYDFPDDNDDDRRYGYDYSRPRVSVVSHDGHHYIYMYFHNNDALVSLLQSLQSSLVSQVPDPTHYYYYYYWWAFQACACPGPNGHDVLLVVGLVVVVVCQVVVPLVCLNVDDPVSCVRRVISRNSSSSSVNSSCVNFPWDWDDKGWDDPDRIIIMITMIGGD

Radius of gyration: 24.46 Å; Cα contacts (8 Å, |Δi|>4): 1336; chains: 2; bounding box: 52×40×71 Å

Solvent-accessible surface area: 19768 Å² total; per-residue (Å²): 59,0,33,0,0,0,0,0,1,5,2,24,30,1,58,71,36,166,52,161,100,0,95,140,0,3,30,9,1,118,54,0,4,149,43,0,36,94,3,63,1,1,0,1,1,0,4,24,0,0,32,3,23,31,26,0,0,0,0,11,0,46,23,0,27,28,49,17,15,42,107,54,58,144,22,115,28,50,13,71,14,10,63,47,5,0,89,90,0,21,92,30,1,91,67,23,156,3,46,4,0,7,0,11,0,0,34,108,67,36,122,58,0,43,2,2,0,0,11,0,0,0,0,1,6,76,32,15,99,123,42,58,1,0,0,2,2,8,0,81,200,24,54,55,128,34,1,24,89,0,0,33,15,0,0,83,21,0,61,64,21,174,78,73,0,0,0,0,0,0,0,3,1,0,28,0,36,53,145,138,13,96,117,20,132,97,145,28,0,77,99,0,2,162,53,0,21,73,1,0,78,96,88,74,11,104,71,0,34,122,4,74,81,101,13,13,122,82,0,52,7,6,0,4,34,1,0,0,2,0,4,0,0,28,69,107,2,89,26,97,46,79,57,32,14,68,1,43,43,71,33,12,0,0,0,0,0,7,9,37,90,149,81,0,62,0,0,0,0,0,1,6,3,26,30,1,53,70,46,163,45,171,108,0,98,129,0,5,29,11,1,118,53,0,4,156,35,0,34,94,3,69,1,1,0,2,1,0,2,24,0,0,28,4,24,33,25,0,0,0,0,5,0,60,37,0,13,24,46,13,3,43,118,62,57,101,24,118,21,101,15,73,13,12,64,43,4,0,78,85,1,22,92,29,2,92,65,22,153,4,47,3,0,10,0,6,0,0,34,117,67,33,154,28,0,58,2,2,0,0,12,0,0,0,0,1,7,78,32,15,97,132,45,58,0,0,0,1,1,8,1,84,193,25,61,70,137,32,1,22,89,0,0,42,13,0,0,96,19,0,65,66,21,179,78,61,0,0,0,0,0,0,0,3,1,0,28,0,31,50,145,142,14,93,114,21,110,84,143,24,0,75,100,0,4,161,49,1,21,68,2,0,80,94,82,90,11,92,56,0,36,119,6,76,82,101,13,14,114,85,0,50,7,5,0,3,33,1,0,0,2,0,6,0,0,28,75,106,2,78,26,110,48,73,47,26,3,61,1,43,48,63,35,14,0,0,0,0,0,7,8,34,88,157